Protein AF-0000000074319632 (afdb_homodimer)

Foldseek 3Di:
DAEEEEEAALPVVLVVVLVVVLQVVLCVVPHVPDGFHYHYDHDHNVQVVVVPPVSLLVVVLVSVVVRVVVRHQEYEYSAQLSLVNVVVRQVVDDHYYLQLLVLQLVVCVVVVFAEEEEAAALSNQVPCSNQVSNCVPRVHHYDYPDPVLNHVSNCCHVPAQSVVHADPVNLVSVLVRLVVCVVVVGQAYEHRDPRVCVRDDPVSDPHHYHDSNVSSSVVVSVVSVD/DAEEEEEAALQVVLVVVLVVVLQVVLCVVPHVPDGFHYHYDHDHNVQVVVVPPVSLLVVVLVSVVVRVVVRHQEYEYSAQLSLLNVVVRQVVDDHYYLQLLVLQLVVCVVVVFAEEEEAAALSNQVPCSNQVSNCVPRVHHYDYDDPVLNHVSNCCHVPAQSVVHQDPVNLVSVLVRLVVCVVVVGQAYEHRDPRVCVRDDPVSDPHHYHDSNVSSSVVVSVVSVD

Structure (mmCIF, N/CA/C/O backbone):
data_AF-0000000074319632-model_v1
#
loop_
_entity.id
_entity.type
_entity.pdbx_description
1 polymer 'Aspartate racemase'
#
loop_
_atom_site.group_PDB
_atom_site.id
_atom_site.type_symbol
_atom_site.label_atom_id
_atom_site.label_alt_id
_atom_site.label_comp_id
_atom_site.label_asym_id
_atom_site.label_entity_id
_atom_site.label_seq_id
_atom_site.pdbx_PDB_ins_code
_atom_site.Cartn_x
_atom_site.Cartn_y
_atom_site.Cartn_z
_atom_site.occupancy
_atom_site.B_iso_or_equiv
_atom_site.auth_seq_id
_atom_site.auth_comp_id
_atom_site.auth_asym_id
_atom_site.auth_atom_id
_atom_site.pdbx_PDB_model_num
ATOM 1 N N . MET A 1 1 ? -13.867 -10.102 9.922 1 96 1 MET A N 1
ATOM 2 C CA . MET A 1 1 ? -12.852 -10.242 8.883 1 96 1 MET A CA 1
ATOM 3 C C . MET A 1 1 ? -11.523 -10.695 9.477 1 96 1 MET A C 1
ATOM 5 O O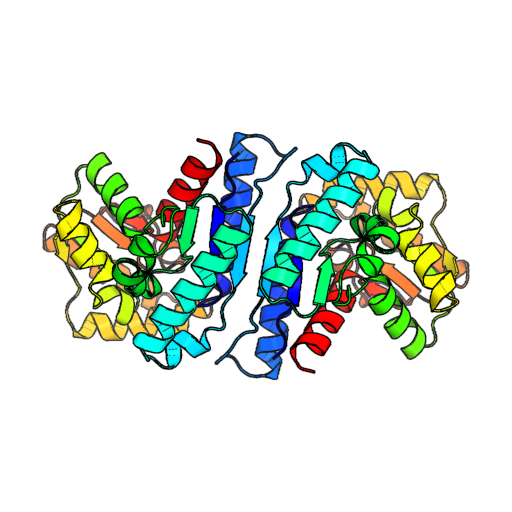 . MET A 1 1 ? -11.125 -10.242 10.547 1 96 1 MET A O 1
ATOM 9 N N . LYS A 1 2 ? -10.859 -11.617 8.758 1 98.25 2 LYS A N 1
ATOM 10 C CA . LYS A 1 2 ? -9.555 -12.086 9.203 1 98.25 2 LYS A CA 1
ATOM 11 C C . LYS A 1 2 ? -8.453 -11.117 8.781 1 98.25 2 LYS A C 1
ATOM 13 O O . LYS A 1 2 ? -8.547 -10.469 7.738 1 98.25 2 LYS A O 1
ATOM 18 N N . THR A 1 3 ? -7.43 -11.047 9.578 1 98.56 3 THR A N 1
ATOM 19 C CA . THR A 1 3 ? -6.309 -10.172 9.281 1 98.56 3 THR A CA 1
ATOM 20 C C . THR A 1 3 ? -5.285 -10.883 8.398 1 98.56 3 THR A C 1
ATOM 22 O O . THR A 1 3 ? -4.762 -11.938 8.766 1 98.56 3 THR A O 1
ATOM 25 N N . LEU A 1 4 ? -5.043 -10.359 7.27 1 98.81 4 LEU A N 1
ATOM 26 C CA . LEU A 1 4 ? -4.094 -10.922 6.312 1 98.81 4 LEU A CA 1
ATOM 27 C C . LEU A 1 4 ? -2.77 -10.172 6.359 1 98.81 4 LEU A C 1
ATOM 29 O O . LEU A 1 4 ? -2.752 -8.938 6.391 1 98.81 4 LEU A O 1
ATOM 33 N N . GLY A 1 5 ? -1.687 -10.906 6.492 1 98.88 5 GLY A N 1
ATOM 34 C CA . GLY A 1 5 ? -0.355 -10.344 6.336 1 98.88 5 GLY A CA 1
ATOM 35 C C . GLY A 1 5 ? 0.155 -10.398 4.91 1 98.88 5 GLY A C 1
ATOM 36 O O . GLY A 1 5 ? 0.05 -11.43 4.25 1 98.88 5 GLY A O 1
ATOM 37 N N . LEU A 1 6 ? 0.657 -9.297 4.43 1 98.88 6 LEU A N 1
ATOM 38 C CA . LEU A 1 6 ? 1.203 -9.195 3.082 1 98.88 6 LEU A CA 1
ATOM 39 C C . LEU A 1 6 ? 2.717 -9.008 3.121 1 98.88 6 LEU A C 1
ATOM 41 O O . LEU A 1 6 ? 3.227 -8.211 3.914 1 98.88 6 LEU A O 1
ATOM 45 N N . ILE A 1 7 ? 3.422 -9.781 2.357 1 98.75 7 ILE A N 1
ATOM 46 C CA . ILE A 1 7 ? 4.832 -9.492 2.104 1 98.75 7 ILE A CA 1
ATOM 47 C C . ILE A 1 7 ? 4.992 -8.883 0.713 1 98.75 7 ILE A C 1
ATOM 49 O O . ILE A 1 7 ? 4.719 -9.539 -0.295 1 98.75 7 ILE A O 1
ATOM 53 N N . GLY A 1 8 ? 5.371 -7.613 0.711 1 97.38 8 GLY A N 1
ATOM 54 C CA . GLY A 1 8 ? 5.543 -6.898 -0.543 1 97.38 8 GLY A CA 1
ATOM 55 C C . GLY A 1 8 ? 6.914 -6.273 -0.693 1 97.38 8 GLY A C 1
ATOM 56 O O . GLY A 1 8 ? 7.871 -6.703 -0.045 1 97.38 8 GLY A O 1
ATOM 57 N N . GLY A 1 9 ? 7.055 -5.395 -1.687 1 94.25 9 GLY A N 1
ATOM 58 C CA . GLY A 1 9 ? 8.266 -4.613 -1.886 1 94.25 9 GLY A CA 1
ATOM 59 C C . GLY A 1 9 ? 9.148 -5.156 -2.994 1 94.25 9 GLY A C 1
ATOM 60 O O . GLY A 1 9 ? 10.047 -4.461 -3.477 1 94.25 9 GLY A O 1
ATOM 61 N N . THR A 1 10 ? 9.055 -6.43 -3.4 1 87.69 10 THR A N 1
ATOM 62 C CA . THR A 1 10 ? 9.938 -7.051 -4.383 1 87.69 10 THR A CA 1
ATOM 63 C C . THR A 1 10 ? 9.375 -6.879 -5.793 1 87.69 10 THR A C 1
ATOM 65 O O . THR A 1 10 ? 9.625 -7.711 -6.668 1 87.69 10 THR A O 1
ATOM 68 N N . SER A 1 11 ? 8.492 -5.941 -6 1 84.25 11 SER A N 1
ATOM 69 C CA . SER A 1 11 ? 8.039 -4.762 -6.734 1 84.25 11 SER A CA 1
ATOM 70 C C . SER A 1 11 ? 6.98 -3.996 -5.945 1 84.25 11 SER A C 1
ATOM 72 O O . SER A 1 11 ? 5.918 -4.535 -5.637 1 84.25 11 SER A O 1
ATOM 74 N N . TRP A 1 12 ? 7.371 -2.871 -5.484 1 92.31 12 TRP A N 1
ATOM 75 C CA . TRP A 1 12 ? 6.398 -2.102 -4.715 1 92.31 12 TRP A CA 1
ATOM 76 C C . TRP A 1 12 ? 5.223 -1.681 -5.594 1 92.31 12 TRP A C 1
ATOM 78 O O . TRP A 1 12 ? 4.152 -1.338 -5.086 1 92.31 12 TRP A O 1
ATOM 88 N N . TYR A 1 13 ? 5.34 -1.856 -6.965 1 88.94 13 TYR A N 1
ATOM 89 C CA . TYR A 1 13 ? 4.223 -1.624 -7.875 1 88.94 13 TYR A CA 1
ATOM 90 C C . TYR A 1 13 ? 3.154 -2.699 -7.711 1 88.94 13 TYR A C 1
ATOM 92 O O . TYR A 1 13 ? 1.965 -2.391 -7.609 1 88.94 13 TYR A O 1
ATOM 100 N N . SER A 1 14 ? 3.664 -3.98 -7.715 1 91.81 14 SER A N 1
ATOM 101 C CA . SER A 1 14 ? 2.719 -5.074 -7.508 1 91.81 14 SER A CA 1
ATOM 102 C C . SER A 1 14 ? 2.059 -4.984 -6.137 1 91.81 14 SER A C 1
ATOM 104 O O . SER A 1 14 ? 0.875 -5.297 -5.992 1 91.81 14 SER A O 1
ATOM 106 N N . THR A 1 15 ? 2.863 -4.582 -5.129 1 96.44 15 THR A N 1
ATOM 107 C CA . THR A 1 15 ? 2.338 -4.422 -3.777 1 96.44 15 THR A CA 1
ATOM 108 C C . THR A 1 15 ? 1.175 -3.436 -3.762 1 96.44 15 THR A C 1
ATOM 110 O O . THR A 1 15 ? 0.158 -3.678 -3.109 1 96.44 15 THR A O 1
ATOM 113 N N . LEU A 1 16 ? 1.288 -2.34 -4.543 1 95.94 16 LEU A N 1
ATOM 114 C CA . LEU A 1 16 ? 0.229 -1.344 -4.66 1 95.94 16 LEU A CA 1
ATOM 115 C C . LEU A 1 16 ? -1.042 -1.965 -5.23 1 95.94 16 LEU A C 1
ATOM 117 O O . LEU A 1 16 ? -2.145 -1.676 -4.758 1 95.94 16 LEU A O 1
ATOM 121 N N . VAL A 1 17 ? -0.89 -2.785 -6.211 1 94.31 17 VAL A N 1
ATOM 122 C CA . VAL A 1 17 ? -2.033 -3.422 -6.855 1 94.31 17 VAL A CA 1
ATOM 123 C C . VAL A 1 17 ? -2.742 -4.34 -5.859 1 94.31 17 VAL A C 1
ATOM 125 O O . VAL A 1 17 ? -3.965 -4.27 -5.707 1 94.31 17 VAL A O 1
ATOM 128 N N . TYR A 1 18 ? -1.944 -5.176 -5.156 1 97.44 18 TYR A N 1
ATOM 129 C CA . TYR A 1 18 ? -2.527 -6.074 -4.168 1 97.44 18 TYR A CA 1
ATOM 130 C C . TYR A 1 18 ? -3.283 -5.297 -3.1 1 97.44 18 TYR A C 1
ATOM 132 O O . TYR A 1 18 ? -4.445 -5.59 -2.816 1 97.44 18 TYR A O 1
ATOM 140 N N . TYR A 1 19 ? -2.627 -4.309 -2.529 1 98.19 19 TYR A N 1
ATOM 141 C CA . TYR A 1 19 ? -3.223 -3.525 -1.451 1 98.19 19 TYR A CA 1
ATOM 142 C C . TYR A 1 19 ? -4.504 -2.844 -1.916 1 98.19 19 TYR A C 1
ATOM 144 O O . TYR A 1 19 ? -5.539 -2.928 -1.249 1 98.19 19 TYR A O 1
ATOM 152 N N . ARG A 1 20 ? -4.473 -2.223 -3.066 1 96.56 20 ARG A N 1
ATOM 153 C CA . ARG A 1 20 ? -5.609 -1.488 -3.617 1 96.56 20 ARG A CA 1
ATOM 154 C C . ARG A 1 20 ? -6.773 -2.426 -3.92 1 96.56 20 ARG A C 1
ATOM 156 O O . ARG A 1 20 ? -7.902 -2.182 -3.49 1 96.56 20 ARG A O 1
ATOM 163 N N . GLU A 1 21 ? -6.473 -3.467 -4.629 1 96.62 21 GLU A N 1
ATOM 164 C CA . GLU A 1 21 ? -7.539 -4.324 -5.133 1 96.62 21 GLU A CA 1
ATOM 165 C C . GLU A 1 21 ? -8.172 -5.137 -4.008 1 96.62 21 GLU A C 1
ATOM 167 O O . GLU A 1 21 ? -9.367 -5.422 -4.035 1 96.62 21 GLU A O 1
ATOM 172 N N . ILE A 1 22 ? -7.367 -5.559 -2.986 1 98.12 22 ILE A N 1
ATOM 173 C CA . ILE A 1 22 ? -7.941 -6.242 -1.834 1 98.12 22 ILE A CA 1
ATOM 174 C C . ILE A 1 22 ? -8.914 -5.316 -1.115 1 98.12 22 ILE A C 1
ATOM 176 O O . ILE A 1 22 ? -10.047 -5.707 -0.813 1 98.12 22 ILE A O 1
ATOM 180 N N . ASN A 1 23 ? -8.492 -4.059 -0.878 1 96.81 23 ASN A N 1
ATOM 181 C CA . ASN A 1 23 ? -9.375 -3.092 -0.231 1 96.81 23 ASN A CA 1
ATOM 182 C C . ASN A 1 23 ? -10.633 -2.848 -1.055 1 96.81 23 ASN A C 1
ATOM 184 O O . ASN A 1 23 ? -11.742 -2.852 -0.517 1 96.81 23 ASN A O 1
ATOM 188 N N . LYS A 1 24 ? -10.438 -2.629 -2.334 1 94.94 24 LYS A N 1
ATOM 189 C CA . LYS A 1 24 ? -11.555 -2.334 -3.221 1 94.94 24 LYS A CA 1
ATOM 190 C C . LYS A 1 24 ? -12.562 -3.484 -3.242 1 94.94 24 LYS A C 1
ATOM 192 O O . LYS A 1 24 ? -13.758 -3.271 -3.053 1 94.94 24 LYS A O 1
ATOM 197 N N . ARG A 1 25 ? -12.102 -4.68 -3.453 1 96.62 25 ARG A N 1
ATOM 198 C CA . ARG A 1 25 ? -12.984 -5.832 -3.621 1 96.62 25 ARG A CA 1
ATOM 199 C C . ARG A 1 25 ? -13.672 -6.191 -2.309 1 96.62 25 ARG A C 1
ATOM 201 O O . ARG A 1 25 ? -14.852 -6.539 -2.299 1 96.62 25 ARG A O 1
ATOM 208 N N . VAL A 1 26 ? -12.945 -6.176 -1.208 1 97.06 26 VAL A N 1
ATOM 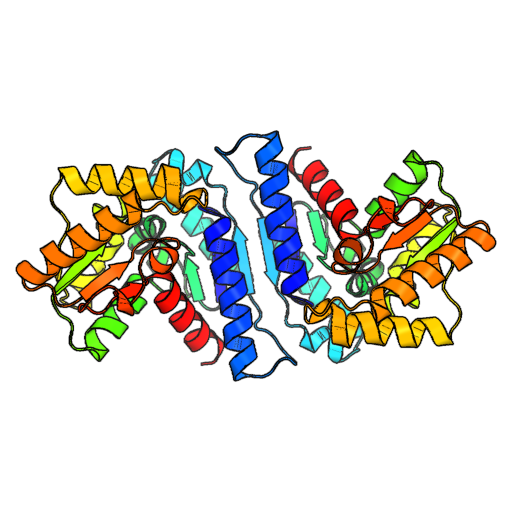209 C CA . VAL A 1 26 ? -13.594 -6.391 0.082 1 97.06 26 VAL A CA 1
ATOM 210 C C . VAL A 1 26 ? -14.656 -5.316 0.313 1 97.06 26 VAL A C 1
ATOM 212 O O . VAL A 1 26 ? -15.773 -5.625 0.73 1 97.06 26 VAL A O 1
ATOM 215 N N . GLY A 1 27 ? -14.281 -4.043 0.063 1 93.5 27 GLY A N 1
ATOM 216 C CA . GLY A 1 27 ? -15.234 -2.951 0.191 1 93.5 27 GLY A CA 1
ATOM 217 C C . GLY A 1 27 ? -16.484 -3.154 -0.635 1 93.5 27 GLY A C 1
ATOM 218 O O . GLY A 1 27 ? -17.594 -2.855 -0.177 1 93.5 27 GLY A O 1
ATOM 219 N N . ASP A 1 28 ? -16.359 -3.656 -1.838 1 92.81 28 ASP A N 1
ATOM 220 C CA . ASP A 1 28 ? -17.484 -3.928 -2.727 1 92.81 28 ASP A CA 1
ATOM 221 C C . ASP A 1 28 ? -18.438 -4.941 -2.107 1 92.81 28 ASP A C 1
ATOM 223 O O . ASP A 1 28 ? -19.656 -4.895 -2.354 1 92.81 28 ASP A O 1
ATOM 227 N N . LEU A 1 29 ? -17.906 -5.789 -1.31 1 94.38 29 LEU A N 1
ATOM 228 C CA . LEU A 1 29 ? -18.703 -6.883 -0.773 1 94.38 29 LEU A CA 1
ATOM 229 C C . LEU A 1 29 ? -19.328 -6.496 0.565 1 94.38 29 LEU A C 1
ATOM 231 O O . LEU A 1 29 ? -20.469 -6.863 0.852 1 94.38 29 LEU A O 1
ATOM 235 N N . ILE A 1 30 ? -18.672 -5.688 1.332 1 93.5 30 ILE A N 1
ATOM 236 C CA . ILE A 1 30 ? -19.172 -5.41 2.676 1 93.5 30 ILE A CA 1
ATOM 237 C C . ILE A 1 30 ? -19.734 -3.994 2.738 1 93.5 30 ILE A C 1
ATOM 239 O O . ILE A 1 30 ? -20.359 -3.611 3.729 1 93.5 30 ILE A O 1
ATOM 243 N N . GLY A 1 31 ? -19.484 -3.238 1.742 1 86.94 31 GLY A N 1
ATOM 244 C CA . GLY A 1 31 ? -19.891 -1.84 1.72 1 86.94 31 GLY A CA 1
ATOM 245 C C . GLY A 1 31 ? -18.75 -0.889 2.031 1 86.94 31 GLY A C 1
ATOM 246 O O . GLY A 1 31 ? -17.719 -1.299 2.582 1 86.94 31 GLY A O 1
ATOM 247 N N . SER A 1 32 ? -18.938 0.335 1.736 1 78.88 32 SER A N 1
ATOM 248 C CA . SER A 1 32 ? -17.891 1.348 1.797 1 78.88 32 SER A CA 1
ATOM 249 C C . SER A 1 32 ? -17.688 1.843 3.223 1 78.88 32 SER A C 1
ATOM 251 O O . SER A 1 32 ? -16.812 2.674 3.477 1 78.88 32 SER A O 1
ATOM 253 N N . GLN A 1 33 ? -18.406 1.319 4.141 1 81.75 33 GLN A N 1
ATOM 254 C CA . GLN A 1 33 ? -18.328 1.792 5.52 1 81.75 33 GLN A CA 1
ATOM 255 C C . GLN A 1 33 ? -17.109 1.217 6.23 1 81.75 33 GLN A C 1
ATOM 257 O O . GLN A 1 33 ? -16.656 1.771 7.23 1 81.75 33 GLN A O 1
ATOM 262 N N . GLY A 1 34 ? -16.609 0.116 5.699 1 88.94 34 GLY A N 1
ATOM 263 C CA . GLY A 1 34 ? -15.461 -0.532 6.309 1 88.94 34 GLY A CA 1
ATOM 264 C C . GLY A 1 34 ? -14.43 -1 5.297 1 88.94 34 GLY A C 1
ATOM 265 O O . GLY A 1 34 ? -14.664 -0.918 4.086 1 88.94 34 GLY A O 1
ATOM 266 N N . ASN A 1 35 ? -13.258 -1.33 5.715 1 94.94 35 ASN A N 1
ATOM 267 C CA . ASN A 1 35 ? -12.188 -1.964 4.945 1 94.94 35 ASN A CA 1
ATOM 268 C C . ASN A 1 35 ? -11.438 -2.998 5.781 1 94.94 35 ASN A C 1
ATOM 270 O O . ASN A 1 35 ? -11.531 -2.998 7.008 1 94.94 35 ASN A O 1
ATOM 274 N N . PRO A 1 36 ? -10.812 -3.947 5.145 1 97 36 PRO A N 1
ATOM 275 C CA . PRO A 1 36 ? -10.117 -4.992 5.906 1 97 36 PRO A CA 1
ATOM 276 C C . PRO A 1 36 ? -8.867 -4.473 6.609 1 97 36 PRO A C 1
ATOM 278 O O . PRO A 1 36 ? -8.258 -3.502 6.156 1 97 36 PRO A O 1
ATOM 281 N N . GLU A 1 37 ? -8.562 -5.086 7.711 1 97.19 37 GLU A N 1
ATOM 282 C CA . GLU A 1 37 ? -7.258 -4.855 8.328 1 97.19 37 GLU A CA 1
ATOM 283 C C . GLU A 1 37 ? -6.172 -5.684 7.645 1 97.19 37 GLU A C 1
ATOM 285 O O . GLU A 1 37 ? -6.348 -6.883 7.422 1 97.19 37 GLU A O 1
ATOM 290 N N . LEU A 1 38 ? -5.141 -5.051 7.281 1 98.75 38 LEU A N 1
ATOM 291 C CA . LEU A 1 38 ? -3.998 -5.68 6.625 1 98.75 38 LEU A CA 1
ATOM 292 C C . LEU A 1 38 ? -2.693 -5.285 7.309 1 98.75 38 LEU A C 1
ATOM 294 O O . LEU A 1 38 ? -2.553 -4.16 7.785 1 98.75 38 LEU A O 1
ATOM 298 N N . ILE A 1 39 ? -1.791 -6.176 7.379 1 98.88 39 ILE A N 1
ATOM 299 C CA . ILE A 1 39 ? -0.429 -5.879 7.809 1 98.88 39 ILE A CA 1
ATOM 300 C C . ILE A 1 39 ? 0.546 -6.176 6.672 1 98.88 39 ILE A C 1
ATOM 302 O O . ILE A 1 39 ? 0.629 -7.309 6.195 1 98.88 39 ILE A O 1
ATOM 306 N N . LEU A 1 40 ? 1.245 -5.152 6.266 1 98.88 40 LEU A N 1
ATOM 307 C CA . LEU A 1 40 ? 2.129 -5.266 5.113 1 98.88 40 LEU A CA 1
ATOM 308 C C . LEU A 1 40 ? 3.58 -5.02 5.512 1 98.88 40 LEU A C 1
ATOM 310 O O . LEU A 1 40 ? 3.895 -3.998 6.129 1 98.88 40 LEU A O 1
ATOM 314 N N . TYR A 1 41 ? 4.418 -5.961 5.266 1 98.88 41 TYR A N 1
ATOM 315 C CA . TYR A 1 41 ? 5.863 -5.77 5.324 1 98.88 41 TYR A CA 1
ATOM 316 C C . TYR A 1 41 ? 6.453 -5.66 3.924 1 98.88 41 TYR A C 1
ATOM 318 O O . TYR A 1 41 ? 6.5 -6.645 3.184 1 98.88 41 TYR A O 1
ATOM 326 N N . SER A 1 42 ? 6.863 -4.473 3.555 1 98.38 42 SER A N 1
ATOM 327 C CA . SER A 1 42 ? 7.469 -4.191 2.256 1 98.38 42 SER A CA 1
ATOM 328 C C . SER A 1 42 ? 8.984 -4.316 2.314 1 98.38 42 SER A C 1
ATOM 330 O O . SER A 1 42 ? 9.664 -3.445 2.859 1 98.38 42 SER A O 1
ATOM 332 N N . ILE A 1 43 ? 9.523 -5.363 1.734 1 97.5 43 ILE A N 1
ATOM 333 C CA . ILE A 1 43 ? 10.953 -5.633 1.787 1 97.5 43 ILE A CA 1
ATOM 334 C C . ILE A 1 43 ? 11.664 -4.867 0.673 1 97.5 43 ILE A C 1
ATOM 336 O O . ILE A 1 43 ? 11.023 -4.359 -0.249 1 97.5 43 ILE A O 1
ATOM 340 N N . ASN A 1 44 ? 12.984 -4.699 0.813 1 95.69 44 ASN A N 1
ATOM 341 C CA . ASN A 1 44 ? 13.805 -4.09 -0.223 1 95.69 44 ASN A CA 1
ATOM 342 C C . ASN A 1 44 ? 14.094 -5.066 -1.361 1 95.69 44 ASN A C 1
ATOM 344 O O . ASN A 1 44 ? 14.57 -6.176 -1.126 1 95.69 44 ASN A O 1
ATOM 348 N N . ILE A 1 45 ? 13.836 -4.68 -2.568 1 92.62 45 ILE A N 1
ATOM 349 C CA . ILE A 1 45 ? 13.938 -5.523 -3.754 1 92.62 45 ILE A CA 1
ATOM 350 C C . ILE A 1 45 ? 15.391 -5.949 -3.965 1 92.62 45 ILE A C 1
ATOM 352 O O . ILE A 1 45 ? 15.664 -6.91 -4.688 1 92.62 45 ILE A O 1
ATOM 356 N N . GLU A 1 46 ? 16.328 -5.234 -3.367 1 91.88 46 GLU A N 1
ATOM 357 C CA . GLU A 1 46 ? 17.734 -5.574 -3.49 1 91.88 46 GLU A CA 1
ATOM 358 C C . GLU A 1 46 ? 18 -7.008 -3.033 1 91.88 46 GLU A C 1
ATOM 360 O O . GLU A 1 46 ? 18.891 -7.684 -3.568 1 91.88 46 GLU A O 1
ATOM 365 N N . LEU A 1 47 ? 17.219 -7.438 -2.119 1 92.75 47 LEU A N 1
ATOM 366 C CA . LEU A 1 47 ? 17.328 -8.797 -1.609 1 92.75 47 LEU A CA 1
ATOM 367 C C . LEU A 1 47 ? 17.203 -9.812 -2.74 1 92.75 47 LEU A C 1
ATOM 369 O O . LEU A 1 47 ? 18 -10.75 -2.828 1 92.75 47 LEU A O 1
ATOM 373 N N . MET A 1 48 ? 16.234 -9.617 -3.635 1 88.31 48 MET A N 1
ATOM 374 C CA . MET A 1 48 ? 15.969 -10.539 -4.734 1 88.31 48 MET A CA 1
ATOM 375 C C . MET A 1 48 ? 17.062 -10.445 -5.797 1 88.31 48 MET A C 1
ATOM 377 O O . MET A 1 48 ? 17.391 -11.438 -6.449 1 88.31 48 MET A O 1
ATOM 381 N N . ARG A 1 49 ? 17.641 -9.305 -5.91 1 85.75 49 ARG A N 1
ATOM 382 C CA . ARG A 1 49 ? 18.656 -9.078 -6.934 1 85.75 49 ARG A CA 1
ATOM 383 C C . ARG A 1 49 ? 19.969 -9.758 -6.562 1 85.75 49 ARG A C 1
ATOM 385 O O . ARG A 1 49 ? 20.766 -10.109 -7.441 1 85.75 49 ARG A O 1
ATOM 392 N N . GLU A 1 50 ? 20.156 -9.898 -5.32 1 87.75 50 GLU A N 1
ATOM 393 C CA . GLU A 1 50 ? 21.359 -10.57 -4.859 1 87.75 50 GLU A CA 1
ATOM 394 C C . GLU A 1 50 ? 21.344 -12.055 -5.23 1 87.75 50 GLU A C 1
ATOM 396 O O . GLU A 1 50 ? 22.391 -12.703 -5.273 1 87.75 50 GLU A O 1
ATOM 401 N N . MET A 1 51 ? 20.281 -12.609 -5.441 1 84.94 51 MET A N 1
ATOM 402 C CA . MET A 1 51 ? 20.078 -13.984 -5.871 1 84.94 51 MET A CA 1
ATOM 403 C C . MET A 1 51 ? 20.719 -14.961 -4.891 1 84.94 51 MET A C 1
ATOM 405 O O . MET A 1 51 ? 21.234 -16 -5.293 1 84.94 51 MET A O 1
ATOM 409 N N . ASP A 1 52 ? 20.859 -14.531 -3.648 1 92.69 52 ASP A N 1
ATOM 410 C CA . ASP A 1 52 ? 21.297 -15.406 -2.562 1 92.69 52 ASP A CA 1
ATOM 411 C C . ASP A 1 52 ? 20.109 -16.109 -1.918 1 92.69 52 ASP A C 1
ATOM 413 O O . ASP A 1 52 ? 19.422 -15.539 -1.06 1 92.69 52 ASP A O 1
ATOM 417 N N . LYS A 1 53 ? 19.953 -17.344 -2.234 1 91.69 53 LYS A N 1
ATOM 418 C CA . LYS A 1 53 ? 18.766 -18.109 -1.855 1 91.69 53 LYS A CA 1
ATOM 419 C C . LYS A 1 53 ? 18.625 -18.203 -0.338 1 91.69 53 LYS A C 1
ATOM 421 O O . LYS A 1 53 ? 17.516 -18.094 0.199 1 91.69 53 LYS A O 1
ATOM 426 N N . GLU A 1 54 ? 19.719 -18.438 0.317 1 95.81 54 GLU A N 1
ATOM 427 C CA . GLU A 1 54 ? 19.672 -18.562 1.77 1 95.81 54 GLU A CA 1
ATOM 428 C C . GLU A 1 54 ? 19.266 -17.25 2.434 1 95.81 54 GLU A C 1
ATOM 430 O O . GLU A 1 54 ? 18.484 -17.25 3.389 1 95.81 54 GLU A O 1
ATOM 435 N N . LYS A 1 55 ? 19.828 -16.188 1.94 1 96.38 55 LYS A N 1
ATOM 436 C CA . LYS A 1 55 ? 19.484 -14.867 2.459 1 96.38 55 LYS A CA 1
ATOM 437 C C . LYS A 1 55 ? 18 -14.562 2.217 1 96.38 55 LYS A C 1
ATOM 439 O O . LYS A 1 55 ? 17.328 -14.008 3.086 1 96.38 55 LYS A O 1
ATOM 444 N N . ILE A 1 56 ? 17.531 -14.914 1.057 1 96.62 56 ILE A N 1
ATOM 445 C CA . ILE A 1 56 ? 16.141 -14.688 0.695 1 96.62 56 ILE A CA 1
ATOM 446 C C . ILE A 1 56 ? 15.234 -15.492 1.616 1 96.62 56 ILE A C 1
ATOM 448 O O . ILE A 1 56 ? 14.305 -14.945 2.221 1 96.62 56 ILE A O 1
ATOM 452 N N . LYS A 1 57 ? 15.539 -16.766 1.781 1 97.62 57 LYS A N 1
ATOM 453 C CA . LYS A 1 57 ? 14.75 -17.641 2.643 1 97.62 57 LYS A CA 1
ATOM 454 C C . LYS A 1 57 ? 14.711 -17.109 4.074 1 97.62 57 LYS A C 1
ATOM 456 O O . LYS A 1 57 ? 13.641 -17.047 4.688 1 97.62 57 LYS A O 1
ATOM 461 N N . SER A 1 58 ? 15.836 -16.75 4.551 1 98.31 58 SER A N 1
ATOM 462 C CA . SER A 1 58 ? 15.945 -16.266 5.922 1 98.31 58 SER A CA 1
ATOM 463 C C . SER A 1 58 ? 15.133 -14.992 6.121 1 98.31 58 SER A C 1
ATOM 465 O O . SER A 1 58 ? 14.445 -14.836 7.133 1 98.31 58 SER A O 1
ATOM 467 N N . LYS A 1 59 ? 15.203 -14.094 5.188 1 98.25 59 LYS A N 1
ATOM 468 C CA . LYS A 1 59 ? 14.477 -12.836 5.285 1 98.25 59 LYS A CA 1
ATOM 469 C C . LYS A 1 59 ? 12.969 -13.07 5.258 1 98.25 59 LYS A C 1
ATOM 471 O O . LYS A 1 59 ? 12.227 -12.484 6.051 1 98.25 59 LYS A O 1
ATOM 476 N N . TYR A 1 60 ? 12.523 -13.891 4.391 1 98.5 60 TYR A N 1
ATOM 477 C CA . TYR A 1 60 ? 11.094 -14.156 4.277 1 98.5 60 TYR A CA 1
ATOM 478 C C . TYR A 1 60 ? 10.57 -14.867 5.516 1 98.5 60 TYR A C 1
ATOM 480 O O . TYR A 1 60 ? 9.43 -14.648 5.938 1 98.5 60 TYR A O 1
ATOM 488 N N . LEU A 1 61 ? 11.414 -15.734 6.094 1 98.81 61 LEU A N 1
ATOM 489 C CA . LEU A 1 61 ? 11.023 -16.375 7.348 1 98.81 61 LEU A CA 1
ATOM 490 C C . LEU A 1 61 ? 10.891 -15.336 8.461 1 98.81 61 LEU A C 1
ATOM 492 O O . LEU A 1 61 ? 9.898 -15.32 9.18 1 98.81 61 LEU A O 1
ATOM 496 N N . THR A 1 62 ? 11.867 -14.516 8.555 1 98.81 62 THR A N 1
ATOM 497 C CA . THR A 1 62 ? 11.867 -13.469 9.578 1 98.81 62 THR A CA 1
ATOM 498 C C . THR A 1 62 ? 10.641 -12.578 9.438 1 98.81 62 THR A C 1
ATOM 500 O O . THR A 1 62 ? 9.945 -12.312 10.414 1 98.81 62 THR A O 1
ATOM 503 N N . VAL A 1 63 ? 10.344 -12.164 8.219 1 98.75 63 VAL A N 1
ATOM 504 C CA . VAL A 1 63 ? 9.227 -11.266 7.953 1 98.75 63 VAL A CA 1
ATOM 505 C C . VAL A 1 63 ? 7.906 -11.984 8.227 1 98.75 63 VAL A C 1
ATOM 507 O O . VAL A 1 63 ? 6.977 -11.391 8.789 1 98.75 63 VAL A O 1
ATOM 510 N N . SER A 1 64 ? 7.836 -13.227 7.828 1 98.88 64 SER A N 1
ATOM 511 C CA . SER A 1 64 ? 6.633 -14.008 8.086 1 98.88 64 SER A CA 1
ATOM 512 C C . SER A 1 64 ? 6.352 -14.117 9.578 1 98.88 64 SER A C 1
ATOM 514 O O . SER A 1 64 ? 5.207 -13.984 10.016 1 98.88 64 SER A O 1
ATOM 516 N N . LYS A 1 65 ? 7.352 -14.32 10.328 1 98.88 65 LYS A N 1
ATOM 517 C CA . LYS A 1 65 ? 7.195 -14.414 11.781 1 98.88 65 LYS A CA 1
ATOM 518 C C . LYS A 1 65 ? 6.766 -13.078 12.375 1 98.88 65 LYS A C 1
ATOM 520 O O . LYS A 1 65 ? 5.938 -13.039 13.281 1 98.88 65 LYS A O 1
ATOM 525 N N . LYS A 1 66 ? 7.379 -12.016 11.906 1 98.81 66 LYS A N 1
ATOM 526 C CA . LYS A 1 66 ? 6.98 -10.688 12.359 1 98.81 66 LYS A CA 1
ATOM 527 C C . LYS A 1 66 ? 5.504 -10.43 12.086 1 98.81 66 LYS A C 1
ATOM 529 O O . LYS A 1 66 ? 4.793 -9.891 12.938 1 98.81 66 LYS A O 1
ATOM 534 N N . LEU A 1 67 ? 5.031 -10.789 10.883 1 98.81 67 LEU A N 1
ATOM 535 C CA . LEU A 1 67 ? 3.633 -10.602 10.508 1 98.81 67 LEU A CA 1
ATOM 536 C C . LEU A 1 67 ? 2.721 -11.461 11.383 1 98.81 67 LEU A C 1
ATOM 538 O O . LEU A 1 67 ? 1.683 -10.984 11.852 1 98.81 67 LEU A O 1
ATOM 542 N N . GLN A 1 68 ? 3.137 -12.711 11.586 1 98.75 68 GLN A N 1
ATOM 543 C CA . GLN A 1 68 ? 2.389 -13.594 12.477 1 98.75 68 GLN A CA 1
ATOM 544 C C . GLN A 1 68 ? 2.297 -13.008 13.883 1 98.75 68 GLN A C 1
ATOM 546 O O . GLN A 1 68 ? 1.216 -12.961 14.469 1 98.75 68 GLN A O 1
ATOM 551 N N . ASP A 1 69 ? 3.398 -12.516 14.383 1 98.44 69 ASP A N 1
ATOM 552 C CA . ASP A 1 69 ? 3.453 -11.945 15.727 1 98.44 69 ASP A CA 1
ATOM 553 C C . ASP A 1 69 ? 2.602 -10.688 15.828 1 98.44 69 ASP A C 1
ATOM 555 O O . ASP A 1 69 ? 2.072 -10.367 16.891 1 98.44 69 ASP A O 1
ATOM 559 N N . ALA A 1 70 ? 2.475 -10.031 14.727 1 98.38 70 ALA A N 1
ATOM 560 C CA . ALA A 1 70 ? 1.696 -8.797 14.703 1 98.38 70 ALA A CA 1
ATOM 561 C C . ALA A 1 70 ? 0.203 -9.086 14.602 1 98.38 70 ALA A C 1
ATOM 563 O O . ALA A 1 70 ? -0.624 -8.18 14.711 1 98.38 70 ALA A O 1
ATOM 564 N N . GLY A 1 71 ? -0.151 -10.336 14.32 1 98.25 71 GLY A N 1
ATOM 565 C CA . GLY A 1 71 ? -1.558 -10.695 14.406 1 98.25 71 GLY A CA 1
ATOM 566 C C . GLY A 1 71 ? -2.125 -11.203 13.094 1 98.25 71 GLY A C 1
ATOM 567 O O . GLY A 1 71 ? -3.326 -11.461 12.984 1 98.25 71 GLY A O 1
ATOM 568 N N . ALA A 1 72 ? -1.297 -11.344 12.047 1 98.75 72 ALA A N 1
ATOM 569 C CA . ALA A 1 72 ? -1.783 -11.906 10.789 1 98.75 72 ALA A CA 1
ATOM 570 C C . ALA A 1 72 ? -2.256 -13.344 10.977 1 98.75 72 ALA A C 1
ATOM 572 O O . ALA A 1 72 ? -1.632 -14.117 11.711 1 98.75 72 ALA A O 1
ATOM 573 N N . GLU A 1 73 ? -3.291 -13.672 10.32 1 98.81 73 GLU A N 1
ATOM 574 C CA . GLU A 1 73 ? -3.848 -15.016 10.414 1 98.81 73 GLU A CA 1
ATOM 575 C C . GLU A 1 73 ? -3.486 -15.852 9.188 1 98.81 73 GLU A C 1
ATOM 577 O O . GLU A 1 73 ? -3.699 -17.062 9.172 1 98.81 73 GLU A O 1
ATOM 582 N N . ALA A 1 74 ? -2.957 -15.289 8.188 1 98.88 74 ALA A N 1
A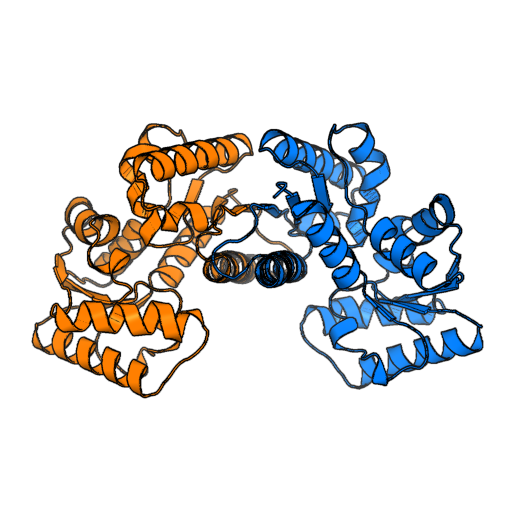TOM 583 C CA . ALA A 1 74 ? -2.34 -15.883 7 1 98.88 74 ALA A CA 1
ATOM 584 C C . ALA A 1 74 ? -1.35 -14.914 6.355 1 98.88 74 ALA A C 1
ATOM 586 O O . ALA A 1 74 ? -1.345 -13.719 6.672 1 98.88 74 ALA A O 1
ATOM 587 N N . ILE A 1 75 ? -0.522 -15.469 5.5 1 98.81 75 ILE A N 1
ATOM 588 C CA . ILE A 1 75 ? 0.478 -14.656 4.812 1 98.81 75 ILE A CA 1
ATOM 589 C C . ILE A 1 75 ? 0.262 -14.75 3.303 1 98.81 75 ILE A C 1
ATOM 591 O O . ILE A 1 75 ? -0.031 -15.828 2.773 1 98.81 75 ILE A O 1
ATOM 595 N N . MET A 1 76 ? 0.382 -13.68 2.66 1 98.62 76 MET A N 1
ATOM 596 C CA . MET A 1 76 ? 0.355 -13.609 1.201 1 98.62 76 MET A CA 1
ATOM 597 C C . MET A 1 76 ? 1.604 -12.914 0.668 1 98.62 76 MET A C 1
ATOM 599 O O . MET A 1 76 ? 1.931 -11.805 1.094 1 98.62 76 MET A O 1
ATOM 603 N N . ILE A 1 77 ? 2.273 -13.57 -0.19 1 98.06 77 ILE A N 1
ATOM 604 C CA . ILE A 1 77 ? 3.428 -12.984 -0.864 1 98.06 77 ILE A CA 1
ATOM 605 C C . ILE A 1 77 ? 2.979 -12.305 -2.156 1 98.06 77 ILE A C 1
ATOM 607 O O . ILE A 1 77 ? 2.514 -12.969 -3.084 1 98.06 77 ILE A O 1
ATOM 611 N N . CYS A 1 78 ? 3.166 -10.992 -2.246 1 96.88 78 CYS A N 1
ATOM 612 C CA . CYS A 1 78 ? 2.586 -10.18 -3.311 1 96.88 78 CYS A CA 1
ATOM 613 C C . CYS A 1 78 ? 3.49 -10.164 -4.539 1 96.88 78 CYS A C 1
ATOM 615 O O . CYS A 1 78 ? 3.812 -9.094 -5.062 1 96.88 78 CYS A O 1
ATOM 617 N N . ALA A 1 79 ? 3.934 -11.297 -4.957 1 92.81 79 ALA A N 1
ATOM 618 C CA . ALA A 1 79 ? 4.773 -11.531 -6.129 1 92.81 79 ALA A CA 1
ATOM 619 C C . ALA A 1 79 ? 4.777 -13.008 -6.512 1 92.81 79 ALA A C 1
ATOM 621 O O . ALA A 1 79 ? 4.316 -13.859 -5.738 1 92.81 79 ALA A O 1
ATOM 622 N N . ASN A 1 80 ? 5.289 -13.32 -7.707 1 91 80 ASN A N 1
ATOM 623 C CA . ASN A 1 80 ? 5.359 -14.719 -8.141 1 91 80 ASN A CA 1
ATOM 624 C C . ASN A 1 80 ? 6.656 -15.383 -7.695 1 91 80 ASN A C 1
ATOM 626 O O . ASN A 1 80 ? 6.637 -16.359 -6.957 1 91 80 ASN A O 1
ATOM 630 N N . THR A 1 81 ? 7.762 -14.734 -7.977 1 88.75 81 THR A N 1
ATOM 631 C CA . THR A 1 81 ? 9.078 -15.359 -7.863 1 88.75 81 THR A CA 1
ATOM 632 C C . THR A 1 81 ? 9.406 -15.68 -6.406 1 88.75 81 THR A C 1
ATOM 634 O O . THR A 1 81 ? 9.945 -16.75 -6.105 1 88.75 81 THR A O 1
ATOM 637 N N . PRO A 1 82 ? 9.023 -14.844 -5.484 1 93.38 82 PRO A N 1
ATOM 638 C CA . PRO A 1 82 ? 9.406 -15.109 -4.098 1 93.38 82 PRO A CA 1
ATOM 639 C C . PRO A 1 82 ? 8.68 -16.312 -3.502 1 93.38 82 PRO A C 1
ATOM 641 O O . PRO A 1 82 ? 9.008 -16.75 -2.396 1 93.38 82 PRO A O 1
ATOM 644 N N . HIS A 1 83 ? 7.758 -16.891 -4.168 1 95.5 83 HIS A N 1
ATOM 645 C CA . HIS A 1 83 ? 7.129 -18.125 -3.68 1 95.5 83 HIS A CA 1
ATOM 646 C C . HIS A 1 83 ? 8.125 -19.266 -3.639 1 95.5 83 HIS A C 1
ATOM 648 O O . HIS A 1 83 ? 7.832 -20.328 -3.076 1 95.5 83 HIS A O 1
ATOM 654 N N . LEU A 1 84 ? 9.297 -19.016 -4.16 1 92.94 84 LEU A N 1
ATOM 655 C CA . LEU A 1 84 ? 10.375 -20 -4.074 1 92.94 84 LEU A CA 1
ATOM 656 C C . LEU A 1 84 ? 10.703 -20.312 -2.617 1 92.94 84 LEU A C 1
ATOM 658 O O . LEU A 1 84 ? 11.297 -21.344 -2.322 1 92.94 84 LEU A O 1
ATOM 662 N N . VAL A 1 85 ? 10.297 -19.469 -1.693 1 96.56 85 VAL A N 1
ATOM 663 C CA . VAL A 1 85 ? 10.68 -19.625 -0.295 1 96.56 85 VAL A CA 1
ATOM 664 C C . VAL A 1 85 ? 9.664 -20.516 0.423 1 96.56 85 VAL A C 1
ATOM 666 O O . VAL A 1 85 ? 9.883 -20.922 1.566 1 96.56 85 VAL A O 1
ATOM 669 N N . TYR A 1 86 ? 8.57 -20.938 -0.192 1 97.5 86 TYR A N 1
ATOM 670 C CA . TYR A 1 86 ? 7.395 -21.516 0.445 1 97.5 86 TYR A CA 1
ATOM 671 C C . TYR A 1 86 ? 7.77 -22.781 1.228 1 97.5 86 TYR A C 1
ATOM 673 O O . TYR A 1 86 ? 7.43 -22.906 2.406 1 97.5 86 TYR A O 1
ATOM 681 N N . GLU A 1 87 ? 8.469 -23.672 0.636 1 96.44 87 GLU A N 1
ATOM 682 C CA . GLU A 1 87 ? 8.773 -24.953 1.249 1 96.44 87 GLU A CA 1
ATOM 683 C C . GLU A 1 87 ? 9.656 -24.781 2.484 1 96.44 87 GLU A C 1
ATOM 685 O O . GLU A 1 87 ? 9.617 -25.609 3.4 1 96.44 87 GLU A O 1
ATOM 690 N N . TYR A 1 88 ? 10.406 -23.719 2.467 1 97.75 88 TYR A N 1
ATOM 691 C CA . TYR A 1 88 ? 11.281 -23.438 3.602 1 97.75 88 TYR A CA 1
ATOM 692 C C . TYR A 1 88 ? 10.516 -22.734 4.715 1 97.75 88 TYR A C 1
ATOM 694 O O . TYR A 1 88 ? 10.695 -23.047 5.895 1 97.75 88 TYR A O 1
ATOM 702 N N . VAL A 1 89 ? 9.641 -21.812 4.402 1 98.62 89 VAL A N 1
ATOM 703 C CA . VAL A 1 89 ? 9.055 -20.891 5.367 1 98.62 89 VAL A CA 1
ATOM 704 C C . VAL A 1 89 ? 7.812 -21.516 5.992 1 98.62 89 VAL A C 1
ATOM 706 O O . VAL A 1 89 ? 7.621 -21.453 7.207 1 98.62 89 VAL A O 1
ATOM 709 N N . GLN A 1 90 ? 6.965 -22.156 5.215 1 98.56 90 GLN A N 1
ATOM 710 C CA . GLN A 1 90 ? 5.652 -22.594 5.672 1 98.56 90 GLN A CA 1
ATOM 711 C C . GLN A 1 90 ? 5.766 -23.5 6.895 1 98.56 90 GLN A C 1
ATOM 713 O O . GLN A 1 90 ? 5.062 -23.297 7.887 1 98.56 90 GLN A O 1
ATOM 718 N N . PRO A 1 91 ? 6.695 -24.469 6.906 1 98.44 91 PRO A N 1
ATOM 719 C CA . PRO A 1 91 ? 6.754 -25.375 8.055 1 98.44 91 PRO A CA 1
ATOM 720 C C . PRO A 1 91 ? 7.254 -24.688 9.328 1 98.44 91 PRO A C 1
ATOM 722 O O . PRO A 1 91 ? 7.176 -25.266 10.414 1 98.44 91 PRO A O 1
ATOM 725 N N . LYS A 1 92 ? 7.73 -23.5 9.203 1 98.69 92 LYS A N 1
ATOM 726 C CA . LYS A 1 92 ? 8.391 -22.844 10.328 1 98.69 92 LYS A CA 1
ATOM 727 C C . LYS A 1 92 ? 7.508 -21.734 10.914 1 98.69 92 LYS A C 1
ATOM 729 O O . LYS A 1 92 ? 7.938 -21 11.805 1 98.69 92 LYS A O 1
ATOM 734 N N . ILE A 1 93 ? 6.332 -21.578 10.375 1 98.56 93 ILE A N 1
ATOM 735 C CA . ILE A 1 93 ? 5.359 -20.641 10.922 1 98.56 93 ILE A CA 1
ATOM 736 C C . ILE A 1 93 ? 4.035 -21.359 11.164 1 98.56 93 ILE A C 1
ATOM 738 O O . ILE A 1 93 ? 3.789 -22.438 10.609 1 98.56 93 ILE A O 1
ATOM 742 N N . ASP A 1 94 ? 3.137 -20.734 11.961 1 98.62 94 ASP A N 1
ATOM 743 C CA . ASP A 1 94 ? 1.938 -21.422 12.438 1 98.62 94 ASP A CA 1
ATOM 744 C C . ASP A 1 94 ? 0.717 -21.031 11.609 1 98.62 94 ASP A C 1
ATOM 746 O O . ASP A 1 94 ? -0.359 -21.609 11.766 1 98.62 94 ASP A O 1
ATOM 750 N N . ILE A 1 95 ? 0.793 -20.047 10.766 1 98.75 95 ILE A N 1
ATOM 751 C CA . ILE A 1 95 ? -0.32 -19.594 9.945 1 98.75 95 ILE A CA 1
ATOM 752 C C . ILE A 1 95 ? -0.043 -19.922 8.477 1 98.75 95 ILE A C 1
ATOM 754 O O . ILE A 1 95 ? 1.115 -20.016 8.062 1 98.75 95 ILE A O 1
ATOM 758 N N . PRO A 1 96 ? -1.017 -20.094 7.711 1 98.81 96 PRO A N 1
ATOM 759 C CA . PRO A 1 96 ? -0.813 -20.531 6.328 1 98.81 96 PRO A CA 1
ATOM 760 C C . PRO A 1 96 ? -0.325 -19.406 5.414 1 98.81 96 PRO A C 1
ATOM 762 O O . PRO A 1 96 ? -0.693 -18.25 5.609 1 98.81 96 PRO A O 1
ATOM 765 N N . ILE A 1 97 ? 0.472 -19.797 4.477 1 98.75 97 ILE A N 1
ATOM 766 C CA . ILE A 1 97 ? 0.774 -18.938 3.336 1 98.75 97 ILE A CA 1
ATOM 767 C C . ILE A 1 97 ? -0.216 -19.203 2.207 1 98.75 97 ILE A C 1
ATOM 769 O O . ILE A 1 97 ? -0.351 -20.344 1.752 1 98.75 97 ILE A O 1
ATOM 773 N N . LEU A 1 98 ? -0.975 -18.203 1.823 1 98.69 98 LEU A N 1
ATOM 774 C CA . LEU A 1 98 ? -1.839 -18.312 0.652 1 98.69 98 LEU A CA 1
ATOM 775 C C . LEU A 1 98 ? -1.015 -18.344 -0.63 1 98.69 98 LEU A C 1
ATOM 777 O O . LEU A 1 98 ? -0.728 -17.297 -1.219 1 98.69 98 LEU A O 1
ATOM 781 N N . HIS A 1 99 ? -0.685 -19.516 -1.047 1 98.25 99 HIS A N 1
ATOM 782 C CA . HIS A 1 99 ? 0.233 -19.719 -2.162 1 98.25 99 HIS A CA 1
ATOM 783 C C . HIS A 1 99 ? -0.422 -19.344 -3.488 1 98.25 99 HIS A C 1
ATOM 785 O O . HIS A 1 99 ? -1.565 -19.734 -3.75 1 98.25 99 HIS A O 1
ATOM 791 N N . ILE A 1 100 ? 0.288 -18.656 -4.312 1 97.44 100 ILE A N 1
ATOM 792 C CA . ILE A 1 100 ? -0.227 -18.203 -5.598 1 97.44 100 ILE A CA 1
ATOM 793 C C . ILE A 1 100 ? -0.568 -19.391 -6.477 1 97.44 100 ILE A C 1
ATOM 795 O O . ILE A 1 100 ? -1.512 -19.344 -7.27 1 97.44 100 ILE A O 1
ATOM 799 N N . GLY A 1 101 ? 0.142 -20.469 -6.324 1 97.25 101 GLY A N 1
ATOM 800 C CA . GLY A 1 101 ? -0.154 -21.703 -7.031 1 97.25 101 GLY A CA 1
ATOM 801 C C . GLY A 1 101 ? -1.517 -22.281 -6.691 1 97.25 101 GLY A C 1
ATOM 802 O O . GLY A 1 101 ? -2.16 -22.906 -7.535 1 97.25 101 GLY A O 1
ATOM 803 N N . ASP A 1 102 ? -1.909 -22.125 -5.43 1 98.31 102 ASP A N 1
ATOM 804 C CA . ASP A 1 102 ? -3.244 -22.578 -5.035 1 98.31 102 ASP A CA 1
ATOM 805 C C . ASP A 1 102 ? -4.324 -21.781 -5.777 1 98.31 102 ASP A C 1
ATOM 807 O O . ASP A 1 102 ? -5.332 -22.359 -6.203 1 98.31 102 ASP A O 1
ATOM 811 N N . ALA A 1 103 ? -4.082 -20.484 -5.91 1 98 103 ALA A N 1
ATOM 812 C CA . ALA A 1 103 ? -5.043 -19.641 -6.625 1 98 103 ALA A CA 1
ATOM 813 C C . ALA A 1 103 ? -5.184 -20.094 -8.078 1 98 103 ALA A C 1
ATOM 815 O O . ALA A 1 103 ? -6.301 -20.219 -8.594 1 98 103 ALA A O 1
ATOM 816 N N . ILE A 1 104 ? -4.07 -20.359 -8.672 1 97.81 104 ILE A N 1
ATOM 817 C CA . ILE A 1 104 ? -4.055 -20.797 -10.062 1 97.81 104 ILE A CA 1
ATOM 818 C C . ILE A 1 104 ? -4.711 -22.172 -10.172 1 97.81 104 ILE A C 1
ATOM 820 O O . ILE A 1 104 ? -5.613 -22.375 -10.992 1 97.81 104 ILE A O 1
ATOM 824 N N . GLY A 1 105 ? -4.262 -23.094 -9.359 1 98.19 105 GLY A N 1
ATOM 825 C CA . GLY A 1 105 ? -4.719 -24.469 -9.422 1 98.19 105 GLY A CA 1
ATOM 826 C C . GLY A 1 105 ? -6.211 -24.609 -9.188 1 98.19 105 GLY A C 1
ATOM 827 O O . GLY A 1 105 ? -6.895 -25.328 -9.93 1 98.19 105 GLY A O 1
ATOM 828 N N . ARG A 1 106 ? -6.727 -23.938 -8.164 1 98 106 ARG A N 1
ATOM 829 C CA . ARG A 1 106 ? -8.148 -24 -7.852 1 98 106 ARG A CA 1
ATOM 830 C C . ARG A 1 106 ? -8.992 -23.484 -9.016 1 98 106 ARG A C 1
ATOM 832 O O . ARG A 1 106 ? -10.031 -24.062 -9.344 1 98 106 ARG A O 1
ATOM 839 N N . ASN A 1 107 ? -8.523 -22.391 -9.594 1 97.75 107 ASN A N 1
ATOM 840 C CA . ASN A 1 107 ? -9.234 -21.844 -10.75 1 97.75 107 ASN A CA 1
ATOM 841 C C . ASN A 1 107 ? -9.188 -22.797 -11.938 1 97.75 107 ASN A C 1
ATOM 843 O O . ASN A 1 107 ? -10.195 -23 -12.617 1 97.75 107 ASN A O 1
ATOM 847 N N . ALA A 1 108 ? -8.031 -23.375 -12.188 1 98 108 ALA A N 1
ATOM 848 C CA . ALA A 1 108 ? -7.848 -24.312 -13.297 1 98 108 ALA A CA 1
ATOM 849 C C . ALA A 1 108 ? -8.758 -25.531 -13.141 1 98 108 ALA A C 1
ATOM 851 O O . ALA A 1 108 ? -9.383 -25.969 -14.102 1 98 108 ALA A O 1
ATOM 852 N N . ILE A 1 109 ? -8.867 -26.031 -11.93 1 97.69 109 ILE A N 1
ATOM 853 C CA . ILE A 1 109 ? -9.703 -27.188 -11.656 1 97.69 109 ILE A CA 1
ATOM 854 C C . ILE A 1 109 ? -11.172 -26.844 -11.914 1 97.69 109 ILE A C 1
ATOM 856 O O . ILE A 1 109 ? -11.891 -27.594 -12.57 1 97.69 109 ILE A O 1
ATOM 860 N N . LYS A 1 110 ? -11.555 -25.734 -11.422 1 97.25 110 LYS A N 1
ATOM 861 C CA . LYS A 1 110 ? -12.93 -25.281 -11.594 1 97.25 110 LYS A CA 1
ATOM 862 C C . LYS A 1 110 ? -13.289 -25.172 -13.078 1 97.25 110 LYS A C 1
ATOM 864 O O . LYS A 1 110 ? -14.43 -25.438 -13.469 1 97.25 110 LYS A O 1
ATOM 869 N N . ARG A 1 111 ? -12.328 -24.844 -13.906 1 97.12 111 ARG A N 1
ATOM 870 C CA . ARG A 1 111 ? -12.555 -24.609 -15.328 1 97.12 111 ARG A CA 1
ATOM 871 C C . ARG A 1 111 ? -12.172 -25.844 -16.141 1 97.12 111 ARG A C 1
ATOM 873 O O . ARG A 1 111 ? -12.195 -25.812 -17.375 1 97.12 111 ARG A O 1
ATOM 880 N N . GLU A 1 112 ? -11.727 -26.859 -15.453 1 97.25 112 GLU A N 1
ATOM 881 C CA . GLU A 1 112 ? -11.359 -28.125 -16.062 1 97.25 112 GLU A CA 1
ATOM 882 C C . GLU A 1 112 ? -10.188 -27.969 -17.031 1 97.25 112 GLU A C 1
ATOM 884 O O . GLU A 1 112 ? -10.219 -28.5 -18.141 1 97.25 112 GLU A O 1
ATOM 889 N N . LEU A 1 113 ? -9.234 -27.156 -16.578 1 97.81 113 LEU A N 1
ATOM 890 C CA . LEU A 1 113 ? -8 -26.984 -17.344 1 97.81 113 LEU A CA 1
ATOM 891 C C . LEU A 1 113 ? -6.902 -27.891 -16.812 1 97.81 113 LEU A C 1
ATOM 893 O O . LEU A 1 113 ? -6.66 -27.953 -15.602 1 97.81 113 LEU A O 1
ATOM 897 N N . LYS A 1 114 ? -6.164 -28.547 -17.688 1 96.94 114 LYS A N 1
ATOM 898 C CA . LYS A 1 114 ? -5.176 -29.531 -17.25 1 96.94 114 LYS A CA 1
ATOM 899 C C . LYS A 1 114 ? -3.773 -29.141 -17.703 1 96.94 114 LYS A C 1
ATOM 901 O O . LYS A 1 114 ? -2.781 -29.531 -17.078 1 96.94 114 LYS A O 1
ATOM 906 N N . THR A 1 115 ? -3.686 -28.516 -18.812 1 98.06 115 THR A N 1
ATOM 907 C CA . THR A 1 115 ? -2.416 -28.062 -19.359 1 98.06 115 THR A CA 1
ATOM 908 C C . THR A 1 115 ? -2.424 -26.562 -19.578 1 98.06 115 THR A C 1
ATOM 910 O O . THR A 1 115 ? -3.236 -26.031 -20.344 1 98.06 115 THR A O 1
ATOM 913 N N . LEU A 1 116 ? -1.481 -25.922 -18.875 1 98.38 116 LEU A N 1
ATOM 914 C CA . LEU A 1 116 ? -1.465 -24.453 -18.922 1 98.38 116 LEU A CA 1
ATOM 915 C C . LEU A 1 116 ? -0.153 -23.953 -19.516 1 98.38 116 LEU A C 1
ATOM 917 O O . LEU A 1 116 ? 0.914 -24.5 -19.234 1 98.38 116 LEU A O 1
ATOM 921 N N . GLY A 1 117 ? -0.26 -22.969 -20.406 1 97.81 117 GLY A N 1
ATOM 922 C CA . GLY A 1 117 ? 0.922 -22.219 -20.781 1 97.81 117 GLY A CA 1
ATOM 923 C C . GLY A 1 117 ? 1.294 -21.141 -19.766 1 97.81 117 GLY A C 1
ATOM 924 O O . GLY A 1 117 ? 0.418 -20.531 -19.156 1 97.81 117 GLY A O 1
ATOM 925 N N . LEU A 1 118 ? 2.561 -20.906 -19.594 1 97.44 118 LEU A N 1
ATOM 926 C CA . LEU A 1 118 ? 3.016 -19.906 -18.625 1 97.44 118 LEU A CA 1
ATOM 927 C C . LEU A 1 118 ? 3.793 -18.797 -19.328 1 97.44 118 LEU A C 1
ATOM 929 O O . LEU A 1 118 ? 4.762 -19.062 -20.031 1 97.44 118 LEU A O 1
ATOM 933 N N . LEU A 1 119 ? 3.283 -17.594 -19.156 1 96.06 119 LEU A N 1
ATOM 934 C CA . LEU A 1 119 ? 3.963 -16.406 -19.656 1 96.06 119 LEU A CA 1
ATOM 935 C C . LEU A 1 119 ? 4.375 -15.492 -18.516 1 96.06 119 LEU A C 1
ATOM 937 O O . LEU A 1 119 ? 3.619 -15.305 -17.562 1 96.06 119 LEU A O 1
ATOM 941 N N . GLY A 1 120 ? 5.559 -14.961 -18.516 1 93.75 120 GLY A N 1
ATOM 942 C CA . GLY A 1 120 ? 6.102 -14.07 -17.516 1 93.75 120 GLY A CA 1
ATOM 943 C C . GLY A 1 120 ? 7.57 -13.75 -17.719 1 93.75 120 GLY A C 1
ATOM 944 O O . GLY A 1 120 ? 8.062 -13.805 -18.844 1 93.75 120 GLY A O 1
ATOM 945 N N . ASN A 1 121 ? 8.219 -13.297 -16.641 1 91.06 121 ASN A N 1
ATOM 946 C CA . ASN A 1 121 ? 9.664 -13.102 -16.719 1 91.06 121 ASN A CA 1
ATOM 947 C C . ASN A 1 121 ? 10.422 -14.414 -16.562 1 91.06 121 ASN A C 1
ATOM 949 O O . ASN A 1 121 ? 9.836 -15.438 -16.203 1 91.06 121 ASN A O 1
ATOM 953 N N . LYS A 1 122 ? 11.703 -14.406 -16.875 1 92.06 122 LYS A N 1
ATOM 954 C CA . LYS A 1 122 ? 12.5 -15.625 -16.953 1 92.06 122 LYS A CA 1
ATOM 955 C C . LYS A 1 122 ? 12.484 -16.375 -15.617 1 92.06 122 LYS A C 1
ATOM 957 O O . LYS A 1 122 ? 12.227 -17.578 -15.57 1 92.06 122 LYS A O 1
ATOM 962 N N . PRO A 1 123 ? 12.664 -15.695 -14.445 1 88.88 123 PRO A N 1
ATOM 963 C CA . PRO A 1 123 ? 12.633 -16.422 -13.18 1 88.88 123 PRO A CA 1
ATOM 964 C C . PRO A 1 123 ? 11.289 -17.094 -12.922 1 88.88 123 PRO A C 1
ATOM 966 O O . PRO A 1 123 ? 11.242 -18.234 -12.453 1 88.88 123 PRO A O 1
ATOM 969 N N . THR A 1 124 ? 10.227 -16.453 -13.242 1 90.62 124 THR A N 1
ATOM 970 C CA . THR A 1 124 ? 8.883 -17 -13.047 1 90.62 124 THR A CA 1
ATOM 971 C C . THR A 1 124 ? 8.656 -18.219 -13.953 1 90.62 124 THR A C 1
ATOM 973 O O . THR A 1 124 ? 8.109 -19.234 -13.516 1 90.62 124 THR A O 1
ATOM 976 N N . MET A 1 125 ? 9.078 -18.125 -15.156 1 93.38 125 MET A N 1
ATOM 977 C CA . MET A 1 125 ? 8.812 -19.156 -16.141 1 93.38 125 MET A CA 1
ATOM 978 C C . MET A 1 125 ? 9.711 -20.375 -15.914 1 93.38 125 MET A C 1
ATOM 980 O O . MET A 1 125 ? 9.289 -21.516 -16.141 1 93.38 125 MET A O 1
ATOM 984 N N . THR A 1 126 ? 10.875 -20.125 -15.414 1 91.44 126 THR A N 1
ATOM 985 C CA . THR A 1 126 ? 11.828 -21.234 -15.344 1 91.44 126 THR A CA 1
ATOM 986 C C . THR A 1 126 ? 11.891 -21.812 -13.93 1 91.44 126 THR A C 1
ATOM 988 O O . THR A 1 126 ? 12.383 -22.922 -13.727 1 91.44 126 THR A O 1
ATOM 991 N N . GLY A 1 127 ? 11.414 -21.047 -13.008 1 89.44 127 GLY A N 1
ATOM 992 C CA . GLY A 1 127 ? 11.414 -21.547 -11.633 1 89.44 127 GLY A CA 1
ATOM 993 C C . GLY A 1 127 ? 10.391 -22.625 -11.391 1 89.44 127 GLY A C 1
ATOM 994 O O . GLY A 1 127 ? 9.406 -22.734 -12.117 1 89.44 127 GLY A O 1
ATOM 995 N N . ASP A 1 128 ? 10.625 -23.422 -10.312 1 92.06 128 ASP A N 1
ATOM 996 C CA . ASP A 1 128 ? 9.797 -24.562 -9.984 1 92.06 128 ASP A CA 1
ATOM 997 C C . ASP A 1 128 ? 8.609 -24.156 -9.102 1 92.06 128 ASP A C 1
ATOM 999 O O . ASP A 1 128 ? 7.652 -24.922 -8.953 1 92.06 128 ASP A O 1
ATOM 1003 N N . PHE A 1 129 ? 8.516 -23 -8.688 1 91.38 129 PHE A N 1
ATOM 1004 C CA . PHE A 1 129 ? 7.598 -22.594 -7.633 1 91.38 129 PHE A CA 1
ATOM 1005 C C . PHE A 1 129 ? 6.184 -22.422 -8.172 1 91.38 129 PHE A C 1
ATOM 1007 O O . PHE A 1 129 ? 5.223 -22.375 -7.406 1 91.38 129 PHE A O 1
ATOM 1014 N N . ILE A 1 130 ? 5.992 -22.297 -9.523 1 94.88 130 ILE A N 1
ATOM 1015 C CA . ILE A 1 130 ? 4.656 -22.312 -10.102 1 94.88 130 ILE A CA 1
ATOM 1016 C C . ILE A 1 130 ? 4.41 -23.656 -10.789 1 94.88 130 ILE A C 1
ATOM 1018 O O . ILE A 1 130 ? 3.539 -24.422 -10.375 1 94.88 130 ILE A O 1
ATOM 1022 N N . SER A 1 131 ? 5.258 -23.984 -11.773 1 95.75 131 SER A N 1
ATOM 1023 C CA . SER A 1 131 ? 5.066 -25.188 -12.562 1 95.75 131 SER A CA 1
ATOM 1024 C C . SER A 1 131 ? 5.125 -26.438 -11.68 1 95.75 131 SER A C 1
ATOM 1026 O O . SER A 1 131 ? 4.23 -27.281 -11.734 1 95.75 131 SER A O 1
ATOM 1028 N N . GLY A 1 132 ? 6.188 -26.531 -10.875 1 96.19 132 GLY A N 1
ATOM 1029 C CA . GLY A 1 132 ? 6.316 -27.672 -9.992 1 96.19 132 GLY A CA 1
ATOM 1030 C C . GLY A 1 132 ? 5.199 -27.766 -8.969 1 96.19 132 GLY A C 1
ATOM 1031 O O . GLY A 1 132 ? 4.676 -28.859 -8.703 1 96.19 132 GLY A O 1
ATOM 1032 N N . TYR A 1 133 ? 4.832 -26.625 -8.375 1 97.06 133 TYR A N 1
ATOM 1033 C CA . TYR A 1 133 ? 3.76 -26.578 -7.391 1 97.06 133 TYR A CA 1
ATOM 1034 C C . TYR A 1 133 ? 2.445 -27.078 -7.984 1 97.06 133 TYR A C 1
ATOM 1036 O O . TYR A 1 133 ? 1.734 -27.875 -7.367 1 97.06 133 TYR A O 1
ATOM 1044 N N . LEU A 1 134 ? 2.123 -26.656 -9.203 1 98 134 LEU A N 1
ATOM 1045 C CA . LEU A 1 134 ? 0.882 -27.016 -9.875 1 98 134 LEU A CA 1
ATOM 1046 C C . LEU A 1 134 ? 0.872 -28.516 -10.211 1 98 134 LEU A C 1
ATOM 1048 O O . LEU A 1 134 ? -0.161 -29.172 -10.086 1 98 134 LEU A O 1
ATOM 1052 N N . LYS A 1 135 ? 1.996 -28.984 -10.609 1 98 135 LYS A N 1
ATOM 1053 C CA . LYS A 1 135 ? 2.09 -30.422 -10.922 1 98 135 LYS A CA 1
ATOM 1054 C C . LYS A 1 135 ? 1.875 -31.266 -9.672 1 98 135 LYS A C 1
ATOM 1056 O O . LYS A 1 135 ? 1.064 -32.188 -9.672 1 98 135 LYS A O 1
ATOM 1061 N N . ARG A 1 136 ? 2.521 -30.922 -8.617 1 97.38 136 ARG A N 1
ATOM 1062 C CA . ARG A 1 136 ? 2.541 -31.719 -7.395 1 97.38 136 ARG A CA 1
ATOM 1063 C C . ARG A 1 136 ? 1.197 -31.656 -6.676 1 97.38 136 ARG A C 1
ATOM 1065 O O . ARG A 1 136 ? 0.738 -32.656 -6.117 1 97.38 136 ARG A O 1
ATOM 1072 N N . ASN A 1 137 ? 0.528 -30.516 -6.707 1 97.25 137 ASN A N 1
ATOM 1073 C CA . ASN A 1 137 ? -0.617 -30.328 -5.824 1 97.25 137 ASN A CA 1
ATOM 1074 C C . ASN A 1 137 ? -1.935 -30.406 -6.586 1 97.25 137 ASN A C 1
ATOM 1076 O O . ASN A 1 137 ? -2.988 -30.641 -5.992 1 97.25 137 ASN A O 1
ATOM 1080 N N . PHE A 1 138 ? -1.853 -30.234 -7.914 1 97.94 138 PHE A N 1
ATOM 1081 C CA . PHE A 1 138 ? -3.104 -30.172 -8.664 1 97.94 138 PHE A CA 1
ATOM 1082 C C . PHE A 1 138 ? -3.041 -31.062 -9.891 1 97.94 138 PHE A C 1
ATOM 1084 O O . PHE A 1 138 ? -4.023 -31.203 -10.625 1 97.94 138 PHE A O 1
ATOM 1091 N N . ASP A 1 139 ? -1.91 -31.672 -10.164 1 98.06 139 ASP A N 1
ATOM 1092 C CA . ASP A 1 139 ? -1.683 -32.5 -11.344 1 98.06 139 ASP A CA 1
ATOM 1093 C C . ASP A 1 139 ? -1.938 -31.719 -12.625 1 98.06 139 ASP A C 1
ATOM 1095 O O . ASP A 1 139 ? -2.588 -32.219 -13.547 1 98.06 139 ASP A O 1
ATOM 1099 N N . ILE A 1 140 ? -1.472 -30.484 -12.625 1 98.06 140 ILE A N 1
ATOM 1100 C CA . ILE A 1 140 ? -1.568 -29.609 -13.789 1 98.06 140 ILE A CA 1
ATOM 1101 C C . ILE A 1 140 ? -0.201 -29.484 -14.461 1 98.06 140 ILE A C 1
ATOM 1103 O O . ILE A 1 140 ? 0.805 -29.234 -13.789 1 98.06 140 ILE A O 1
ATOM 1107 N N . ASP A 1 141 ? -0.178 -29.688 -15.742 1 97.94 141 ASP A N 1
ATOM 1108 C CA . ASP A 1 141 ? 1.056 -29.531 -16.516 1 97.94 141 ASP A CA 1
ATOM 1109 C C . ASP A 1 141 ? 1.214 -28.094 -17 1 97.94 141 ASP A C 1
ATOM 1111 O O . ASP A 1 141 ? 0.241 -27.469 -17.422 1 97.94 141 ASP A O 1
ATOM 1115 N N . VAL A 1 142 ? 2.428 -27.609 -16.891 1 97.62 142 VAL A N 1
ATOM 1116 C CA . VAL A 1 142 ? 2.727 -26.25 -17.375 1 97.62 142 VAL A CA 1
ATOM 1117 C C . VAL A 1 142 ? 3.695 -26.328 -18.547 1 97.62 142 VAL A C 1
ATOM 1119 O O . VAL A 1 142 ? 4.734 -26.984 -18.469 1 97.62 142 VAL A O 1
ATOM 1122 N N . ILE A 1 143 ? 3.309 -25.656 -19.594 1 96.25 143 ILE A N 1
ATOM 1123 C CA . ILE A 1 143 ? 4.117 -25.609 -20.797 1 96.25 143 ILE A CA 1
ATOM 1124 C C . ILE A 1 143 ? 4.73 -24.219 -20.953 1 96.25 143 ILE A C 1
ATOM 1126 O O . ILE A 1 143 ? 4.059 -23.203 -20.734 1 96.25 143 ILE A O 1
ATOM 1130 N N . LEU A 1 144 ? 5.977 -24.219 -21.328 1 95.88 144 LEU A N 1
ATOM 1131 C CA . LEU A 1 144 ? 6.691 -22.953 -21.547 1 95.88 144 LEU A CA 1
ATOM 1132 C C . LEU A 1 144 ? 6.855 -22.672 -23.031 1 95.88 144 LEU A C 1
ATOM 1134 O O . LEU A 1 144 ? 6.84 -23.594 -23.859 1 95.88 144 LEU A O 1
ATOM 1138 N N . PRO A 1 145 ? 6.922 -21.406 -23.328 1 93 145 PRO A N 1
ATOM 1139 C CA . PRO A 1 145 ? 7.293 -21.125 -24.719 1 93 145 PRO A CA 1
ATOM 1140 C C . PRO A 1 145 ? 8.719 -21.562 -25.047 1 93 145 PRO A C 1
ATOM 1142 O O . PRO A 1 145 ? 9.492 -21.891 -24.141 1 93 145 PRO A O 1
ATOM 1145 N N . GLN A 1 146 ? 8.984 -21.625 -26.328 1 85.44 146 GLN A N 1
ATOM 1146 C CA . GLN A 1 146 ? 10.32 -22.016 -26.734 1 85.44 146 GLN A CA 1
ATOM 1147 C C . GLN A 1 146 ? 11.383 -21.109 -26.125 1 85.44 146 GLN A C 1
ATOM 1149 O O . GLN A 1 146 ? 11.094 -19.969 -25.781 1 85.44 146 GLN A O 1
ATOM 1154 N N . ASP A 1 147 ? 12.633 -21.562 -25.922 1 78.5 147 ASP A N 1
ATOM 1155 C CA . ASP A 1 147 ? 13.711 -20.891 -25.188 1 78.5 147 ASP A CA 1
ATOM 1156 C C . ASP A 1 147 ? 13.906 -19.469 -25.688 1 78.5 147 ASP A C 1
ATOM 1158 O O . ASP A 1 147 ? 13.953 -18.531 -24.891 1 78.5 147 ASP A O 1
ATOM 1162 N N . GLY A 1 148 ? 14.078 -19.297 -26.891 1 85.5 148 GLY A N 1
ATOM 1163 C CA . GLY A 1 148 ? 14.219 -17.953 -27.438 1 85.5 148 GLY A CA 1
ATOM 1164 C C . GLY A 1 148 ? 13.109 -17.016 -27.016 1 85.5 148 GLY A C 1
ATOM 1165 O O . GLY A 1 148 ? 13.344 -15.828 -26.797 1 85.5 148 GLY A O 1
ATOM 1166 N N . SER A 1 149 ? 11.984 -17.547 -26.719 1 92.5 149 SER A N 1
ATOM 1167 C CA . SER A 1 149 ? 10.812 -16.766 -26.359 1 92.5 149 SER A CA 1
ATOM 1168 C C . SER A 1 149 ? 10.852 -16.375 -24.875 1 92.5 149 SER A C 1
ATOM 1170 O O . SER A 1 149 ? 10.297 -15.352 -24.484 1 92.5 149 SER A O 1
ATOM 1172 N N . ILE A 1 150 ? 11.57 -17.172 -24.125 1 94.5 150 ILE A N 1
ATOM 1173 C CA . ILE A 1 150 ? 11.672 -16.906 -22.688 1 94.5 150 ILE A CA 1
ATOM 1174 C C . ILE A 1 150 ? 12.492 -15.633 -22.453 1 94.5 150 ILE A C 1
ATOM 1176 O O . ILE A 1 150 ? 12.102 -14.766 -21.672 1 94.5 150 ILE A O 1
ATOM 1180 N N . ASN A 1 151 ? 13.586 -15.531 -23.141 1 94.31 151 ASN A N 1
ATOM 1181 C CA . ASN A 1 151 ? 14.438 -14.359 -23.016 1 94.31 151 ASN A CA 1
ATOM 1182 C C . ASN A 1 151 ? 13.727 -13.094 -23.5 1 94.31 151 ASN A C 1
ATOM 1184 O O . ASN A 1 151 ? 13.891 -12.023 -22.922 1 94.31 151 ASN A O 1
ATOM 1188 N N . LYS A 1 152 ? 13.062 -13.289 -24.562 1 95.56 152 LYS A N 1
ATOM 1189 C CA . LYS A 1 152 ? 12.312 -12.156 -25.109 1 95.56 152 LYS A CA 1
ATOM 1190 C C . LYS A 1 152 ? 11.195 -11.734 -24.156 1 95.56 152 LYS A C 1
ATOM 1192 O O . LYS A 1 152 ? 10.961 -10.539 -23.969 1 95.56 152 LYS A O 1
ATOM 1197 N N . SER A 1 153 ? 10.461 -12.695 -23.625 1 94.69 153 SER A N 1
ATOM 1198 C CA . SER A 1 153 ? 9.445 -12.406 -22.625 1 94.69 153 SER A CA 1
ATOM 1199 C C . SER A 1 153 ? 10.047 -11.672 -21.422 1 94.69 153 SER A C 1
ATOM 1201 O O . SER A 1 153 ? 9.469 -10.703 -20.922 1 94.69 153 SER A O 1
ATOM 1203 N N . HIS A 1 154 ? 11.219 -12.133 -20.984 1 92.12 154 HIS A N 1
ATOM 1204 C CA . HIS A 1 154 ? 11.93 -11.484 -19.891 1 92.12 154 HIS A CA 1
ATOM 1205 C C . HIS A 1 154 ? 12.211 -10.023 -20.203 1 92.12 154 HIS A C 1
ATOM 1207 O O . HIS A 1 154 ? 12.047 -9.156 -19.344 1 92.12 154 HIS A O 1
ATOM 1213 N N . TYR A 1 155 ? 12.625 -9.828 -21.375 1 92.62 155 TYR A N 1
ATOM 1214 C CA . TYR A 1 155 ? 12.914 -8.469 -21.812 1 92.62 155 TYR A CA 1
ATOM 1215 C C . TYR A 1 155 ? 11.672 -7.59 -21.766 1 92.62 155 TYR A C 1
ATOM 1217 O O . TYR A 1 155 ? 11.695 -6.5 -21.188 1 92.62 155 TYR A O 1
ATOM 1225 N N . PHE A 1 156 ? 10.555 -8.055 -22.328 1 93.38 156 PHE A N 1
ATOM 1226 C CA . PHE A 1 156 ? 9.328 -7.258 -22.391 1 93.38 156 PHE A CA 1
ATOM 1227 C C . PHE A 1 156 ? 8.812 -6.969 -20.984 1 93.38 156 PHE A C 1
ATOM 1229 O O . PHE A 1 156 ? 8.43 -5.84 -20.672 1 93.38 156 PHE A O 1
ATOM 1236 N N . VAL A 1 157 ? 8.883 -7.98 -20.109 1 90 157 VAL A N 1
ATOM 1237 C CA . VAL A 1 157 ? 8.344 -7.816 -18.766 1 90 157 VAL A CA 1
ATOM 1238 C C . VAL A 1 157 ? 9.227 -6.871 -17.969 1 90 157 VAL A C 1
ATOM 1240 O O . VAL A 1 157 ? 8.742 -5.902 -17.375 1 90 157 VAL A O 1
ATOM 1243 N N . SER A 1 158 ? 10.555 -7.043 -18 1 85.94 158 SER A N 1
ATOM 1244 C CA . SER A 1 158 ? 11.492 -6.367 -17.094 1 85.94 158 SER A CA 1
ATOM 1245 C C . SER A 1 158 ? 11.812 -4.961 -17.594 1 85.94 158 SER A C 1
ATOM 1247 O O . SER A 1 158 ? 11.992 -4.043 -16.797 1 85.94 158 SER A O 1
ATOM 1249 N N . LYS A 1 159 ? 11.805 -4.82 -18.938 1 86.56 159 LYS A N 1
ATOM 1250 C CA . LYS A 1 159 ? 12.328 -3.566 -19.469 1 86.56 159 LYS A CA 1
ATOM 1251 C C . LYS A 1 159 ? 11.195 -2.689 -20 1 86.56 159 LYS A C 1
ATOM 1253 O O . LYS A 1 159 ? 11.375 -1.48 -20.172 1 86.56 159 LYS A O 1
ATOM 1258 N N . GLU A 1 160 ? 9.992 -3.291 -20.266 1 90.19 160 GLU A N 1
ATOM 1259 C CA . GLU A 1 160 ? 8.914 -2.488 -20.812 1 90.19 160 GLU A CA 1
ATOM 1260 C C . GLU A 1 160 ? 7.711 -2.451 -19.875 1 90.19 160 GLU A C 1
ATOM 1262 O O . GLU A 1 160 ? 7.445 -1.431 -19.234 1 90.19 160 GLU A O 1
ATOM 1267 N N . LEU A 1 161 ? 7.176 -3.566 -19.656 1 86.62 161 LEU A N 1
ATOM 1268 C CA . LEU A 1 161 ? 5.895 -3.635 -18.969 1 86.62 161 LEU A CA 1
ATOM 1269 C C . LEU A 1 161 ? 6.008 -3.068 -17.547 1 86.62 161 LEU A C 1
ATOM 1271 O O . LEU A 1 161 ? 5.16 -2.277 -17.125 1 86.62 161 LEU A O 1
ATOM 1275 N N . THR A 1 162 ? 7.09 -3.391 -16.828 1 79.56 162 THR A N 1
ATOM 1276 C CA . THR A 1 162 ? 7.258 -2.938 -15.445 1 79.56 162 THR A CA 1
ATOM 1277 C C . THR A 1 162 ? 7.5 -1.433 -15.398 1 79.56 162 THR A C 1
ATOM 1279 O O . THR A 1 162 ? 7.418 -0.819 -14.328 1 79.56 162 THR A O 1
ATOM 1282 N N . GLN A 1 163 ? 7.789 -0.938 -16.594 1 78.5 163 GLN A N 1
ATOM 1283 C CA . GLN A 1 163 ? 8.008 0.5 -16.688 1 78.5 163 GLN A CA 1
ATOM 1284 C C . GLN A 1 163 ? 6.777 1.214 -17.234 1 78.5 163 GLN A C 1
ATOM 1286 O O . GLN A 1 163 ? 6.824 2.41 -17.516 1 78.5 163 GLN A O 1
ATOM 1291 N N . GLY A 1 164 ? 5.797 0.483 -17.406 1 80.56 164 GLY A N 1
ATOM 1292 C CA . GLY A 1 164 ? 4.547 1.072 -17.859 1 80.56 164 GLY A CA 1
ATOM 1293 C C . GLY A 1 164 ? 4.465 1.221 -19.375 1 80.56 164 GLY A C 1
ATOM 1294 O O . GLY A 1 164 ? 3.615 1.95 -19.875 1 80.56 164 GLY A O 1
ATOM 1295 N N . LYS A 1 165 ? 5.426 0.665 -20 1 86.69 165 LYS A N 1
ATOM 1296 C CA . LYS A 1 165 ? 5.445 0.703 -21.453 1 86.69 165 LYS A CA 1
ATOM 1297 C C . LYS A 1 165 ? 4.77 -0.53 -22.047 1 86.69 165 LYS A C 1
ATOM 1299 O O . LYS A 1 165 ? 5.316 -1.634 -21.984 1 86.69 165 LYS A O 1
ATOM 1304 N N . PHE A 1 166 ? 3.58 -0.319 -22.688 1 92.38 166 PHE A N 1
ATOM 1305 C CA .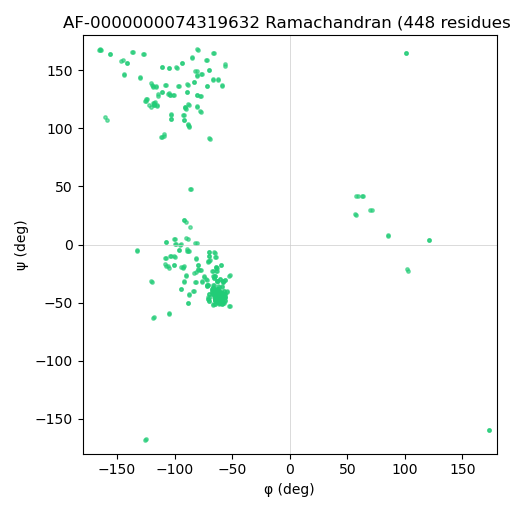 PHE A 1 166 ? 2.799 -1.375 -23.328 1 92.38 166 PHE A CA 1
ATOM 1306 C C . PHE A 1 166 ? 2.789 -1.205 -24.828 1 92.38 166 PHE A C 1
ATOM 1308 O O . PHE A 1 166 ? 1.881 -0.584 -25.391 1 92.38 166 PHE A O 1
ATOM 1315 N N . THR A 1 167 ? 3.686 -1.821 -25.484 1 93.75 167 THR A N 1
ATOM 1316 C CA . THR A 1 167 ? 3.912 -1.616 -26.906 1 93.75 167 THR A CA 1
ATOM 1317 C C . THR A 1 167 ? 3.137 -2.641 -27.734 1 93.75 167 THR A C 1
ATOM 1319 O O . THR A 1 167 ? 2.783 -3.711 -27.234 1 93.75 167 THR A O 1
ATOM 1322 N N . LYS A 1 168 ? 2.896 -2.205 -28.984 1 94.62 168 LYS A N 1
ATOM 1323 C CA . LYS A 1 168 ? 2.27 -3.131 -29.922 1 94.62 168 LYS A CA 1
ATOM 1324 C C . LYS A 1 168 ? 3.158 -4.348 -30.172 1 94.62 168 LYS A C 1
ATOM 1326 O O . LYS A 1 168 ? 2.658 -5.457 -30.359 1 94.62 168 LYS A O 1
ATOM 1331 N N . ASN A 1 169 ? 4.402 -4.184 -30.109 1 96.38 169 ASN A N 1
ATOM 1332 C CA . ASN A 1 169 ? 5.355 -5.273 -30.297 1 96.38 169 ASN A CA 1
ATOM 1333 C C . ASN A 1 169 ? 5.227 -6.324 -29.203 1 96.38 169 ASN A C 1
ATOM 1335 O O . ASN A 1 169 ? 5.238 -7.523 -29.469 1 96.38 169 ASN A O 1
ATOM 1339 N N . ALA A 1 170 ? 5.156 -5.863 -28 1 95.38 170 ALA A N 1
ATOM 1340 C CA . ALA A 1 170 ? 4.98 -6.781 -26.875 1 95.38 170 ALA A CA 1
ATOM 1341 C C . ALA A 1 170 ? 3.652 -7.523 -26.984 1 95.38 170 ALA A C 1
ATOM 1343 O O . ALA A 1 170 ? 3.594 -8.742 -26.781 1 95.38 170 ALA A O 1
ATOM 1344 N N . GLU A 1 171 ? 2.641 -6.75 -27.266 1 95.38 171 GLU A N 1
ATOM 1345 C CA . GLU A 1 171 ? 1.318 -7.352 -27.406 1 95.38 171 GLU A CA 1
ATOM 1346 C C . GLU A 1 171 ? 1.326 -8.453 -28.469 1 95.38 171 GLU A C 1
ATOM 1348 O O . GLU A 1 171 ? 0.819 -9.555 -28.234 1 95.38 171 GLU A O 1
ATOM 1353 N N . GLU A 1 172 ? 1.892 -8.148 -29.609 1 95.56 172 GLU A N 1
ATOM 1354 C CA . GLU A 1 172 ? 1.954 -9.109 -30.703 1 95.56 172 GLU A CA 1
ATOM 1355 C C . GLU A 1 172 ? 2.768 -10.336 -30.312 1 95.56 172 GLU A C 1
ATOM 1357 O O . GLU A 1 172 ? 2.408 -11.461 -30.672 1 95.56 172 GLU A O 1
ATOM 1362 N N . PHE A 1 173 ? 3.789 -10.094 -29.672 1 96.12 173 PHE A N 1
ATOM 1363 C CA . PHE A 1 173 ? 4.637 -11.188 -29.219 1 96.12 173 PHE A CA 1
ATOM 1364 C C . PHE A 1 173 ? 3.848 -12.164 -28.344 1 96.12 173 PHE A C 1
ATOM 1366 O O . PHE A 1 173 ? 3.855 -13.375 -28.609 1 96.12 173 PHE A O 1
ATOM 1373 N N . TYR A 1 174 ? 3.164 -11.656 -27.391 1 96.12 174 TYR A N 1
ATOM 1374 C CA . TYR A 1 174 ? 2.455 -12.523 -26.453 1 96.12 174 TYR A CA 1
ATOM 1375 C C . TYR A 1 174 ? 1.257 -13.18 -27.125 1 96.12 174 TYR A C 1
ATOM 1377 O O . TYR A 1 174 ? 0.924 -14.328 -26.828 1 96.12 174 TYR A O 1
ATOM 1385 N N . LEU A 1 175 ? 0.613 -12.477 -28.016 1 95.25 175 LEU A N 1
ATOM 1386 C CA . LEU A 1 175 ? -0.494 -13.078 -28.766 1 95.25 175 LEU A CA 1
ATOM 1387 C C . LEU A 1 175 ? -0.007 -14.234 -29.625 1 95.25 175 LEU A C 1
ATOM 1389 O O . LEU A 1 175 ? -0.695 -15.242 -29.766 1 95.25 175 LEU A O 1
ATOM 1393 N N . GLU A 1 176 ? 1.139 -14.016 -30.188 1 95.69 176 GLU A N 1
ATOM 1394 C CA . GLU A 1 176 ? 1.736 -15.094 -30.984 1 95.69 176 GLU A CA 1
ATOM 1395 C C . GLU A 1 176 ? 2.035 -16.312 -30.109 1 95.69 176 GLU A C 1
ATOM 1397 O O . GLU A 1 176 ? 1.818 -17.453 -30.516 1 95.69 176 GLU A O 1
ATOM 1402 N N . LYS A 1 177 ? 2.543 -16.078 -28.922 1 96.25 177 LYS A N 1
ATOM 1403 C CA . LYS A 1 177 ? 2.836 -17.172 -28 1 96.25 177 LYS A CA 1
ATOM 1404 C C . LYS A 1 177 ? 1.561 -17.906 -27.594 1 96.25 177 LYS A C 1
ATOM 1406 O O . LYS A 1 177 ? 1.551 -19.125 -27.469 1 96.25 177 LYS A O 1
ATOM 1411 N N . ILE A 1 178 ? 0.55 -17.188 -27.391 1 95.62 178 ILE A N 1
ATOM 1412 C CA . ILE A 1 178 ? -0.725 -17.781 -27 1 95.62 178 ILE A CA 1
ATOM 1413 C C . ILE A 1 178 ? -1.269 -18.625 -28.156 1 95.62 178 ILE A C 1
ATOM 1415 O O . ILE A 1 178 ? -1.808 -19.719 -27.922 1 95.62 178 ILE A O 1
ATOM 1419 N N . LYS A 1 179 ? -1.084 -18.172 -29.344 1 94.44 179 LYS A N 1
ATOM 1420 C CA . LYS A 1 179 ? -1.49 -18.953 -30.5 1 94.44 179 LYS A CA 1
ATOM 1421 C C . LYS A 1 179 ? -0.697 -20.25 -30.594 1 94.44 179 LYS A C 1
ATOM 1423 O O . LYS A 1 179 ? -1.241 -21.297 -30.969 1 94.44 179 LYS A O 1
ATOM 1428 N N . GLU A 1 180 ? 0.554 -20.109 -30.328 1 95.31 180 GLU A N 1
ATOM 1429 C CA . GLU A 1 180 ? 1.391 -21.297 -30.297 1 95.31 180 GLU A CA 1
ATOM 1430 C C . GLU A 1 180 ? 0.9 -22.297 -29.25 1 95.31 180 GLU A C 1
ATOM 1432 O O . GLU A 1 180 ? 0.901 -23.5 -29.484 1 95.31 180 GLU A O 1
ATOM 1437 N N . PHE A 1 181 ? 0.526 -21.781 -28.125 1 96.31 181 PHE A N 1
ATOM 1438 C CA . PHE A 1 181 ? -0.029 -22.625 -27.062 1 96.31 181 PHE A CA 1
ATOM 1439 C C . PHE A 1 181 ? -1.312 -23.297 -27.531 1 96.31 181 PHE A C 1
ATOM 1441 O O . PHE A 1 181 ? -1.529 -24.484 -27.25 1 96.31 181 PHE A O 1
ATOM 1448 N N . GLU A 1 182 ? -2.113 -22.547 -28.203 1 93.69 182 GLU A N 1
ATOM 1449 C CA . GLU A 1 182 ? -3.359 -23.094 -28.734 1 93.69 182 GLU A CA 1
ATOM 1450 C C . GLU A 1 182 ? -3.094 -24.266 -29.672 1 93.69 182 GLU A C 1
ATOM 1452 O O . GLU A 1 182 ? -3.768 -25.297 -29.594 1 93.69 182 GLU A O 1
ATOM 1457 N N . LYS A 1 183 ? -2.15 -24.125 -30.516 1 93.75 183 LYS A N 1
ATOM 1458 C CA . LYS A 1 183 ? -1.791 -25.172 -31.469 1 93.75 183 LYS A CA 1
ATOM 1459 C C . LYS A 1 183 ? -1.234 -26.406 -30.766 1 93.75 183 LYS A C 1
ATOM 1461 O O . LYS A 1 183 ? -1.374 -27.531 -31.25 1 93.75 183 LYS A O 1
ATOM 1466 N N . ALA A 1 184 ? -0.663 -26.156 -29.625 1 93.94 184 ALA A N 1
ATOM 1467 C CA . ALA A 1 184 ? -0.057 -27.234 -28.859 1 93.94 184 ALA A CA 1
ATOM 1468 C C . ALA A 1 184 ? -1.068 -27.859 -27.891 1 93.94 184 ALA A C 1
ATOM 1470 O O . ALA A 1 184 ? -0.696 -28.609 -26.984 1 93.94 184 ALA A O 1
ATOM 1471 N N . ASN A 1 185 ? -2.334 -27.453 -27.938 1 94.25 185 ASN A N 1
ATOM 1472 C CA . ASN A 1 185 ? -3.455 -28 -27.188 1 94.25 185 ASN A CA 1
ATOM 1473 C C . ASN A 1 185 ? -3.352 -27.641 -25.703 1 94.25 185 ASN A C 1
ATOM 1475 O O . ASN A 1 185 ? -3.648 -28.453 -24.828 1 94.25 185 ASN A O 1
ATOM 1479 N N . VAL A 1 186 ? -2.764 -26.547 -25.438 1 95.88 186 VAL A N 1
ATOM 1480 C CA . VAL A 1 186 ? -2.82 -25.938 -24.125 1 95.88 186 VAL A CA 1
ATOM 1481 C C . VAL A 1 186 ? -4.246 -25.484 -23.812 1 95.88 186 VAL A C 1
ATOM 1483 O O . VAL A 1 186 ? -4.93 -24.953 -24.703 1 95.88 186 VAL A O 1
ATOM 1486 N N . ASP A 1 187 ? -4.695 -25.641 -22.547 1 97.06 187 ASP A N 1
ATOM 1487 C CA . ASP A 1 187 ? -6.086 -25.406 -22.172 1 97.06 187 ASP A CA 1
ATOM 1488 C C . ASP A 1 187 ? -6.297 -23.953 -21.75 1 97.06 187 ASP A C 1
ATOM 1490 O O . ASP A 1 187 ? -7.422 -23.453 -21.781 1 97.06 187 ASP A O 1
ATOM 1494 N N . GLY A 1 188 ? -5.246 -23.359 -21.266 1 97.56 188 GLY A N 1
ATOM 1495 C CA . GLY A 1 188 ? -5.27 -22 -20.75 1 97.56 188 GLY A CA 1
ATOM 1496 C C . GLY A 1 188 ? -3.887 -21.406 -20.578 1 97.56 188 GLY A C 1
ATOM 1497 O O . GLY A 1 188 ? -2.881 -22.094 -20.734 1 97.56 188 GLY A O 1
ATOM 1498 N N . VAL A 1 189 ? -3.844 -20.125 -20.344 1 97.81 189 VAL A N 1
ATOM 1499 C CA . VAL A 1 189 ? -2.555 -19.438 -20.266 1 97.81 189 VAL A CA 1
ATOM 1500 C C . VAL A 1 189 ? -2.449 -18.688 -18.938 1 97.81 189 VAL A C 1
ATOM 1502 O O . VAL A 1 189 ? -3.307 -17.859 -18.625 1 97.81 189 VAL A O 1
ATOM 1505 N N . ILE A 1 190 ? -1.417 -19 -18.188 1 97.75 190 ILE A N 1
ATOM 1506 C CA . ILE A 1 190 ? -1.102 -18.266 -16.969 1 97.75 190 ILE A CA 1
ATOM 1507 C C . ILE A 1 190 ? -0.371 -16.969 -17.312 1 97.75 190 ILE A C 1
ATOM 1509 O O . ILE A 1 190 ? 0.674 -17 -17.969 1 97.75 190 ILE A O 1
ATOM 1513 N N . LEU A 1 191 ? -0.994 -15.898 -16.953 1 96.44 191 LEU A N 1
ATOM 1514 C CA . LEU A 1 191 ? -0.306 -14.609 -17.016 1 96.44 191 LEU A CA 1
ATOM 1515 C C . LEU A 1 191 ? 0.456 -14.344 -15.719 1 96.44 191 LEU A C 1
ATOM 1517 O O . LEU A 1 191 ? -0.122 -13.867 -14.742 1 96.44 191 LEU A O 1
ATOM 1521 N N . GLY A 1 192 ? 1.763 -14.578 -15.789 1 94.06 192 GLY A N 1
ATOM 1522 C CA . GLY A 1 192 ? 2.584 -14.672 -14.594 1 94.06 192 GLY A CA 1
ATOM 1523 C C . GLY A 1 192 ? 3.203 -13.344 -14.195 1 94.06 192 GLY A C 1
ATOM 1524 O O . GLY A 1 192 ? 4.289 -13.312 -13.602 1 94.06 192 GLY A O 1
ATOM 1525 N N . CYS A 1 193 ? 2.672 -12.312 -14.617 1 89 193 CYS A N 1
ATOM 1526 C CA . CYS A 1 193 ? 3.105 -10.977 -14.227 1 89 193 CYS A CA 1
ATOM 1527 C C . CYS A 1 193 ? 1.917 -10.031 -14.102 1 89 193 CYS A C 1
ATOM 1529 O O . CYS A 1 193 ? 0.963 -10.125 -14.875 1 89 193 CYS A O 1
ATOM 1531 N N . THR A 1 194 ? 2.057 -9.133 -13.164 1 84.75 194 THR A N 1
ATOM 1532 C CA . THR A 1 194 ? 0.974 -8.211 -12.844 1 84.75 194 THR A CA 1
ATOM 1533 C C . THR A 1 194 ? 0.666 -7.305 -14.031 1 84.75 194 THR A C 1
ATOM 1535 O O . THR A 1 194 ? -0.452 -6.801 -14.164 1 84.75 194 THR A O 1
ATOM 1538 N N . GLU A 1 195 ? 1.579 -7.188 -14.93 1 85.62 195 GLU A N 1
ATOM 1539 C CA . GLU A 1 195 ? 1.429 -6.246 -16.031 1 85.62 195 GLU A CA 1
ATOM 1540 C C . GLU A 1 195 ? 0.826 -6.93 -17.266 1 85.62 195 GLU A C 1
ATOM 1542 O O . GLU A 1 195 ? 0.274 -6.266 -18.141 1 85.62 195 GLU A O 1
ATOM 1547 N N . LEU A 1 196 ? 0.9 -8.188 -17.328 1 91.69 196 LEU A N 1
ATOM 1548 C CA . LEU A 1 196 ? 0.496 -8.914 -18.531 1 91.69 196 LEU A CA 1
ATOM 1549 C C . LEU A 1 196 ? -1.008 -8.789 -18.75 1 91.69 196 LEU A C 1
ATOM 1551 O O . LEU A 1 196 ? -1.457 -8.617 -19.891 1 91.69 196 LEU A O 1
ATOM 1555 N N . PRO A 1 197 ? -1.775 -8.82 -17.688 1 90.62 197 PRO A N 1
ATOM 1556 C CA . PRO A 1 197 ? -3.217 -8.664 -17.906 1 90.62 197 PRO A CA 1
ATOM 1557 C C . PRO A 1 197 ? -3.584 -7.297 -18.484 1 90.62 197 PRO A C 1
ATOM 1559 O O . PRO A 1 197 ? -4.664 -7.137 -19.062 1 90.62 197 PRO A O 1
ATOM 1562 N N . LEU A 1 198 ? -2.713 -6.391 -18.266 1 87.31 198 LEU A N 1
ATOM 1563 C CA . LEU A 1 198 ? -2.945 -5.062 -18.828 1 87.31 198 LEU A CA 1
ATOM 1564 C C . LEU A 1 198 ? -2.635 -5.039 -20.328 1 87.31 198 LEU A C 1
ATOM 1566 O O . LEU A 1 198 ? -3.123 -4.176 -21.047 1 87.31 198 LEU A O 1
ATOM 1570 N N . LEU A 1 199 ? -1.855 -5.941 -20.766 1 91.12 199 LEU A N 1
ATOM 1571 C CA . LEU A 1 199 ? -1.385 -5.992 -22.141 1 91.12 199 LEU A CA 1
ATOM 1572 C C . LEU A 1 199 ? -2.275 -6.898 -22.984 1 91.12 199 LEU A C 1
ATOM 1574 O O . LEU A 1 199 ? -2.535 -6.605 -24.156 1 91.12 199 LEU A O 1
ATOM 1578 N N . ILE A 1 200 ? -2.668 -7.949 -22.344 1 91.5 200 ILE A N 1
ATOM 1579 C CA . ILE A 1 200 ? -3.404 -8.984 -23.062 1 91.5 200 ILE A CA 1
ATOM 1580 C C . ILE A 1 200 ? -4.824 -9.086 -22.5 1 91.5 200 ILE A C 1
ATOM 1582 O O . ILE A 1 200 ? -5.02 -9.453 -21.344 1 91.5 200 ILE A O 1
ATOM 1586 N N . LYS A 1 201 ? -5.75 -8.844 -23.391 1 87.94 201 LYS A N 1
ATOM 1587 C CA . LYS A 1 201 ? -7.156 -8.906 -23 1 87.94 201 LYS A CA 1
ATOM 1588 C C . LYS A 1 201 ? -7.777 -10.242 -23.391 1 87.94 201 LYS A C 1
ATOM 1590 O O . LYS A 1 201 ? -7.324 -10.891 -24.328 1 87.94 201 LYS A O 1
ATOM 1595 N N . HIS A 1 202 ? -8.812 -10.695 -22.656 1 84.75 202 HIS A N 1
ATOM 1596 C CA . HIS A 1 202 ? -9.523 -11.938 -22.906 1 84.75 202 HIS A CA 1
ATOM 1597 C C . HIS A 1 202 ? -10.109 -11.961 -24.328 1 84.75 202 HIS A C 1
ATOM 1599 O O . HIS A 1 202 ? -10.203 -13.016 -24.938 1 84.75 202 HIS A O 1
ATOM 1605 N N . SER A 1 203 ? -10.453 -10.859 -24.766 1 86.44 203 SER A N 1
ATOM 1606 C CA . SER A 1 203 ? -11.086 -10.75 -26.062 1 86.44 203 SER A CA 1
ATOM 1607 C C . SER A 1 203 ? -10.094 -11.016 -27.188 1 86.44 203 SER A C 1
ATOM 1609 O O . SER A 1 203 ? -10.492 -11.281 -28.328 1 86.44 203 SER A O 1
ATOM 1611 N N . SER A 1 204 ? -8.859 -11.016 -26.906 1 89.12 204 SER A N 1
ATOM 1612 C CA . SER A 1 204 ? -7.836 -11.117 -27.938 1 89.12 204 SER A CA 1
ATOM 1613 C C . SER A 1 204 ? -7.387 -12.562 -28.141 1 89.12 204 SER A C 1
ATOM 1615 O O . SER A 1 204 ? -6.496 -12.844 -28.938 1 89.12 204 SER A O 1
ATOM 1617 N N . THR A 1 205 ? -8 -13.438 -27.359 1 90.81 205 THR A N 1
ATOM 1618 C CA . THR A 1 205 ? -7.574 -14.836 -27.422 1 90.81 205 THR A CA 1
ATOM 1619 C C . THR A 1 205 ? -8.75 -15.773 -27.188 1 90.81 205 THR A C 1
ATOM 1621 O O . THR A 1 205 ? -9.766 -15.375 -26.625 1 90.81 205 THR A O 1
ATOM 1624 N N . ASN A 1 206 ? -8.609 -16.984 -27.656 1 91.62 206 ASN A N 1
ATOM 1625 C CA . ASN A 1 206 ? -9.625 -18.016 -27.438 1 91.62 206 ASN A CA 1
ATOM 1626 C C . ASN A 1 206 ? -9.336 -18.828 -26.188 1 91.62 206 ASN A C 1
ATOM 1628 O O . ASN A 1 206 ? -10.219 -19.516 -25.672 1 91.62 206 ASN A O 1
ATOM 1632 N N . LEU A 1 207 ? -8.117 -18.766 -25.75 1 95.31 207 LEU A N 1
ATOM 1633 C CA . LEU A 1 207 ? -7.738 -19.531 -24.562 1 95.31 207 LEU A CA 1
ATOM 1634 C C . LEU A 1 207 ? -8.102 -18.766 -23.297 1 95.31 207 LEU A C 1
ATOM 1636 O O . LEU A 1 207 ? -7.957 -17.547 -23.234 1 95.31 207 LEU A O 1
ATOM 1640 N N . PRO A 1 208 ? -8.578 -19.5 -22.344 1 96.56 208 PRO A N 1
ATOM 1641 C CA . PRO A 1 208 ? -8.75 -18.844 -21.047 1 96.56 208 PRO A CA 1
ATOM 1642 C C . PRO A 1 208 ? -7.449 -18.281 -20.484 1 96.56 208 PRO A C 1
ATOM 1644 O O . PRO A 1 208 ? -6.395 -18.906 -20.625 1 96.56 208 PRO A O 1
ATOM 1647 N N . LEU A 1 209 ? -7.543 -17.062 -19.953 1 97.06 209 LEU A N 1
ATOM 1648 C CA . LEU A 1 209 ? -6.395 -16.422 -19.328 1 97.06 209 LEU A CA 1
ATOM 1649 C C . LEU A 1 209 ? -6.504 -16.469 -17.812 1 97.06 209 LEU A C 1
ATOM 1651 O O . LEU A 1 209 ? -7.566 -16.203 -17.25 1 97.06 209 LEU A O 1
ATOM 1655 N N . LEU A 1 210 ? -5.484 -16.922 -17.188 1 97.25 210 LEU A N 1
ATOM 1656 C CA . LEU A 1 210 ? -5.379 -16.984 -15.734 1 97.25 210 LEU A CA 1
ATOM 1657 C C . LEU A 1 210 ? -4.363 -15.961 -15.227 1 97.25 210 LEU A C 1
ATOM 1659 O O . LEU A 1 210 ? -3.168 -16.25 -15.148 1 97.25 210 LEU A O 1
ATOM 1663 N N . ALA A 1 211 ? -4.863 -14.812 -14.875 1 96.19 211 ALA A N 1
ATOM 1664 C CA . ALA A 1 211 ? -3.99 -13.781 -14.32 1 96.19 211 ALA A CA 1
ATOM 1665 C C . ALA A 1 211 ? -3.646 -14.078 -12.859 1 96.19 211 ALA A C 1
ATOM 1667 O O . ALA A 1 211 ? -4.504 -13.969 -11.977 1 96.19 211 ALA A O 1
ATOM 1668 N N . THR A 1 212 ? -2.387 -14.352 -12.617 1 96.06 212 THR A N 1
ATOM 1669 C CA . THR A 1 212 ? -1.98 -14.836 -11.297 1 96.06 212 THR A CA 1
ATOM 1670 C C . THR A 1 212 ? -2.348 -13.828 -10.211 1 96.06 212 THR A C 1
ATOM 1672 O O . THR A 1 212 ? -2.885 -14.203 -9.172 1 96.06 212 THR A O 1
ATOM 1675 N N . THR A 1 213 ? -2.127 -12.57 -10.422 1 94.94 213 THR A N 1
ATOM 1676 C CA . THR A 1 213 ? -2.369 -11.523 -9.438 1 94.94 213 THR A CA 1
ATOM 1677 C C . THR A 1 213 ? -3.855 -11.43 -9.102 1 94.94 213 THR A C 1
ATOM 1679 O O . THR A 1 213 ? -4.234 -11.383 -7.934 1 94.94 213 THR A O 1
ATOM 1682 N N . ASP A 1 214 ? -4.715 -11.453 -10.156 1 95.69 214 ASP A N 1
ATOM 1683 C CA . ASP A 1 214 ? -6.156 -11.367 -9.953 1 95.69 214 ASP A CA 1
ATOM 1684 C C . ASP A 1 214 ? -6.676 -12.555 -9.156 1 95.69 214 ASP A C 1
ATOM 1686 O O . ASP A 1 214 ? -7.477 -12.391 -8.234 1 95.69 214 ASP A O 1
ATOM 1690 N N . LEU A 1 215 ? -6.227 -13.688 -9.57 1 97.81 215 LEU A N 1
ATOM 1691 C CA . LEU A 1 215 ? -6.652 -14.914 -8.898 1 97.81 215 LEU A CA 1
ATOM 1692 C C . LEU A 1 215 ? -6.184 -14.922 -7.445 1 97.81 215 LEU A C 1
ATOM 1694 O O . LEU A 1 215 ? -6.926 -15.344 -6.551 1 97.81 215 LEU A O 1
ATOM 1698 N N . HIS A 1 216 ? -4.918 -14.516 -7.246 1 98.25 216 HIS A N 1
ATOM 1699 C CA . HIS A 1 216 ? -4.348 -14.453 -5.906 1 98.25 216 HIS A CA 1
ATOM 1700 C C . HIS A 1 216 ? -5.105 -13.461 -5.027 1 98.25 216 HIS A C 1
ATOM 1702 O O . HIS A 1 216 ? -5.379 -13.75 -3.859 1 98.25 216 HIS A O 1
ATOM 1708 N N . ILE A 1 217 ? -5.504 -12.32 -5.559 1 98.19 217 ILE A N 1
ATOM 1709 C CA . ILE A 1 217 ? -6.27 -11.297 -4.844 1 98.19 217 ILE A CA 1
ATOM 1710 C C . ILE A 1 217 ? -7.648 -11.844 -4.488 1 98.19 217 ILE A C 1
ATOM 1712 O O . ILE A 1 217 ? -8.156 -11.602 -3.393 1 98.19 217 ILE A O 1
ATOM 1716 N N . GLU A 1 218 ? -8.227 -12.586 -5.438 1 98.06 218 GLU A N 1
ATOM 1717 C CA . GLU A 1 218 ? -9.508 -13.219 -5.148 1 98.06 218 GLU A CA 1
ATOM 1718 C C . GLU A 1 218 ? -9.398 -14.156 -3.943 1 98.06 218 GLU A C 1
ATOM 1720 O O . GLU A 1 218 ? -10.281 -14.172 -3.088 1 98.06 218 GLU A O 1
ATOM 1725 N N . MET A 1 219 ? -8.336 -14.875 -3.902 1 98.44 219 MET A N 1
ATOM 1726 C CA . MET A 1 219 ? -8.086 -15.773 -2.775 1 98.44 219 MET A CA 1
ATOM 1727 C C . MET A 1 219 ? -7.953 -14.984 -1.476 1 98.44 219 MET A C 1
ATOM 1729 O O . MET A 1 219 ? -8.445 -15.414 -0.43 1 98.44 219 MET A O 1
ATOM 1733 N N . ALA A 1 220 ? -7.266 -13.875 -1.493 1 98.69 220 ALA A N 1
ATOM 1734 C CA . ALA A 1 220 ? -7.117 -13.008 -0.331 1 98.69 220 ALA A CA 1
ATOM 1735 C C . ALA A 1 220 ? -8.477 -12.523 0.171 1 98.69 220 ALA A C 1
ATOM 1737 O O . ALA A 1 220 ? -8.742 -12.547 1.375 1 98.69 220 ALA A O 1
ATOM 1738 N N . VAL A 1 221 ? -9.312 -12.094 -0.755 1 98.56 221 VAL A N 1
ATOM 1739 C CA . VAL A 1 221 ? -10.633 -11.57 -0.413 1 98.56 221 VAL A CA 1
ATOM 1740 C C . VAL A 1 221 ? -11.461 -12.672 0.243 1 98.56 221 VAL A C 1
ATOM 1742 O O . VAL A 1 221 ? -12.109 -12.438 1.268 1 98.56 221 VAL A O 1
ATOM 1745 N N . GLU A 1 222 ? -11.398 -13.883 -0.341 1 98.31 222 GLU A N 1
ATOM 1746 C CA . GLU A 1 222 ? -12.117 -15.023 0.224 1 98.31 222 GLU A CA 1
ATOM 1747 C C . GLU A 1 222 ? -11.648 -15.32 1.646 1 98.31 222 GLU A C 1
ATOM 1749 O O . GLU A 1 222 ? -12.461 -15.539 2.543 1 98.31 222 GLU A O 1
ATOM 1754 N N . PHE A 1 223 ? -10.383 -15.289 1.855 1 98.69 223 PHE A N 1
ATOM 1755 C CA . PHE A 1 223 ? -9.82 -15.562 3.172 1 98.69 223 PHE A CA 1
ATOM 1756 C C . PHE A 1 223 ? -10.273 -14.516 4.184 1 98.69 223 PHE A C 1
ATOM 1758 O O . PHE A 1 223 ? -10.727 -14.859 5.277 1 98.69 223 PHE A O 1
ATOM 1765 N N . ILE A 1 224 ? -10.141 -13.242 3.82 1 98.69 224 ILE A N 1
ATOM 1766 C CA . ILE A 1 224 ? -10.445 -12.125 4.711 1 98.69 224 ILE A CA 1
ATOM 1767 C C . ILE A 1 224 ? -11.898 -12.203 5.16 1 98.69 224 ILE A C 1
ATOM 1769 O O . ILE A 1 224 ? -12.211 -11.945 6.328 1 98.69 224 ILE A O 1
ATOM 1773 N N . LEU A 1 225 ? -12.781 -12.648 4.266 1 97.88 225 LEU A N 1
ATOM 1774 C CA . LEU A 1 225 ? -14.219 -12.609 4.543 1 97.88 225 LEU A CA 1
ATOM 1775 C C . LEU A 1 225 ? -14.695 -13.953 5.074 1 97.88 225 LEU A C 1
ATOM 1777 O O . LEU A 1 225 ? -15.875 -14.102 5.426 1 97.88 225 LEU A O 1
ATOM 1781 N N . SER A 1 226 ? -13.883 -14.961 5.141 1 96.44 226 SER A N 1
ATOM 1782 C CA . SER A 1 226 ? -14.273 -16.281 5.621 1 96.44 226 SER A CA 1
ATOM 1783 C C . SER A 1 226 ? -14.352 -16.312 7.145 1 96.44 226 SER A C 1
ATOM 1785 O O . SER A 1 226 ? -13.695 -15.516 7.82 1 96.44 226 SER A O 1
ATOM 1787 N N . MET B 1 1 ? 19.297 2.574 5.094 1 96.06 1 MET B N 1
ATOM 1788 C CA . MET B 1 1 ? 17.969 3.176 5.203 1 96.06 1 MET B CA 1
ATOM 1789 C C . MET B 1 1 ? 17.25 2.707 6.469 1 96.06 1 MET B C 1
ATOM 1791 O O . MET B 1 1 ? 17.344 1.535 6.84 1 96.06 1 MET B O 1
ATOM 1795 N N . LYS B 1 2 ? 16.594 3.662 7.133 1 98.25 2 LYS B N 1
ATOM 1796 C CA . LYS B 1 2 ? 15.836 3.318 8.328 1 98.25 2 LYS B CA 1
ATOM 1797 C C . LYS B 1 2 ? 14.469 2.732 7.969 1 98.25 2 LYS B C 1
ATOM 1799 O 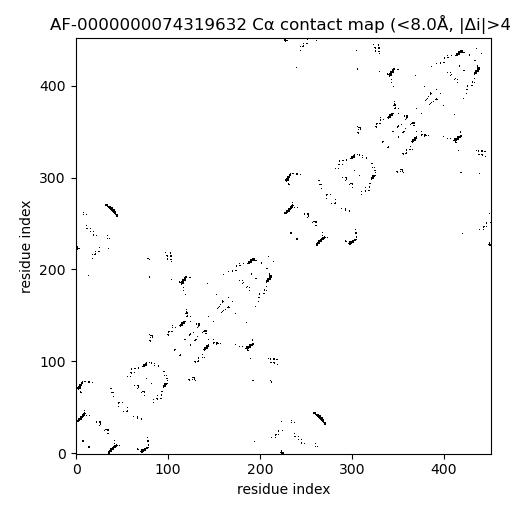O . LYS B 1 2 ? 13.883 3.102 6.953 1 98.25 2 LYS B O 1
ATOM 1804 N N . THR B 1 3 ? 13.984 1.86 8.805 1 98.5 3 THR B N 1
ATOM 1805 C CA . THR B 1 3 ? 12.688 1.241 8.57 1 98.5 3 THR B CA 1
ATOM 1806 C C . THR B 1 3 ? 11.57 2.088 9.172 1 98.5 3 THR B C 1
ATOM 1808 O O . THR B 1 3 ? 11.57 2.363 10.375 1 98.5 3 THR B O 1
ATOM 1811 N N . LEU B 1 4 ? 10.68 2.516 8.383 1 98.81 4 LEU B N 1
ATOM 1812 C CA . LEU B 1 4 ? 9.555 3.342 8.805 1 98.81 4 LEU B CA 1
ATOM 1813 C C . LEU B 1 4 ? 8.281 2.506 8.93 1 98.81 4 LEU B C 1
ATOM 1815 O O . LEU B 1 4 ? 7.988 1.685 8.062 1 98.81 4 LEU B O 1
ATOM 1819 N N . GLY B 1 5 ? 7.633 2.611 10.062 1 98.88 5 GLY B N 1
ATOM 1820 C CA . GLY B 1 5 ? 6.305 2.041 10.234 1 98.88 5 GLY B CA 1
ATOM 1821 C C . GLY B 1 5 ? 5.191 2.994 9.852 1 98.88 5 GLY B C 1
ATOM 1822 O O . GLY B 1 5 ? 5.207 4.164 10.234 1 98.88 5 GLY B O 1
ATOM 1823 N N . LEU B 1 6 ? 4.266 2.512 9.07 1 98.88 6 LEU B N 1
ATOM 1824 C CA . LEU B 1 6 ? 3.117 3.299 8.625 1 98.88 6 LEU B CA 1
ATOM 1825 C C . LEU B 1 6 ? 1.829 2.781 9.258 1 98.88 6 LEU B C 1
ATOM 1827 O O . LEU B 1 6 ? 1.602 1.569 9.312 1 98.88 6 LEU B O 1
ATOM 1831 N N . ILE B 1 7 ? 1.048 3.656 9.805 1 98.75 7 ILE B N 1
ATOM 1832 C CA . ILE B 1 7 ? -0.321 3.314 10.172 1 98.75 7 ILE B CA 1
ATOM 1833 C C . ILE B 1 7 ? -1.295 3.9 9.156 1 98.75 7 ILE B C 1
ATOM 1835 O O . ILE B 1 7 ? -1.406 5.121 9.023 1 98.75 7 ILE B O 1
ATOM 1839 N N . GLY B 1 8 ? -1.916 2.992 8.414 1 97.38 8 GLY B N 1
ATOM 1840 C CA . GLY B 1 8 ? -2.854 3.41 7.387 1 97.38 8 GLY B CA 1
ATOM 1841 C C . GLY B 1 8 ? -4.223 2.771 7.531 1 97.38 8 GLY B C 1
ATOM 1842 O O . GLY B 1 8 ? -4.59 2.324 8.617 1 97.38 8 GLY B O 1
ATOM 1843 N N . GLY B 1 9 ? -5.047 2.91 6.492 1 94.19 9 GLY B N 1
ATOM 1844 C CA . GLY B 1 9 ? -6.34 2.254 6.422 1 94.19 9 GLY B CA 1
ATOM 1845 C C . GLY B 1 9 ? -7.5 3.188 6.719 1 94.19 9 GLY B C 1
ATOM 1846 O O . GLY B 1 9 ? -8.648 2.877 6.398 1 94.19 9 GLY B O 1
ATOM 1847 N N . THR B 1 10 ? -7.348 4.312 7.422 1 87.12 10 THR B N 1
ATOM 1848 C CA . THR B 1 10 ? -8.43 5.211 7.82 1 87.12 10 THR B CA 1
ATOM 1849 C C . THR B 1 10 ? -8.719 6.227 6.723 1 87.12 10 THR B C 1
ATOM 1851 O O . THR B 1 10 ? -9.266 7.301 6.992 1 87.12 10 THR B O 1
ATOM 1854 N N . SER B 1 11 ? -8.273 6.043 5.578 1 84.12 11 SER B N 1
ATOM 1855 C CA . SER B 1 11 ? -8.516 5.988 4.137 1 84.12 11 SER B CA 1
ATOM 1856 C C . SER B 1 11 ? -7.434 5.176 3.43 1 84.12 11 SER B C 1
ATOM 1858 O O . SER B 1 11 ? -6.262 5.562 3.426 1 84.12 11 SER B O 1
ATOM 1860 N N . TRP B 1 12 ? -7.809 4.012 3.002 1 92.19 12 TRP B N 1
ATOM 1861 C CA . TRP B 1 12 ? -6.801 3.193 2.33 1 92.19 12 TRP B CA 1
ATOM 1862 C C . TRP B 1 12 ? -6.352 3.848 1.027 1 92.19 12 TRP B C 1
ATOM 1864 O O . TRP B 1 12 ? -5.289 3.521 0.497 1 92.19 12 TRP B O 1
ATOM 1874 N N . TYR B 1 13 ? -7.082 4.93 0.558 1 88.75 13 TYR B N 1
ATOM 1875 C CA . TYR B 1 13 ? -6.652 5.715 -0.595 1 88.75 13 TYR B CA 1
ATOM 1876 C C . TYR B 1 13 ? -5.422 6.547 -0.261 1 88.75 13 TYR B C 1
ATOM 1878 O O . TYR B 1 13 ? -4.449 6.562 -1.021 1 88.75 13 TYR B O 1
ATOM 1886 N N . SER B 1 14 ? -5.535 7.25 0.917 1 91.75 14 SER B N 1
ATOM 1887 C CA . SER B 1 14 ? -4.379 8.031 1.345 1 91.75 14 SER B CA 1
ATOM 1888 C C . SER B 1 14 ? -3.174 7.137 1.608 1 91.75 14 SER B C 1
ATOM 1890 O O . SER B 1 14 ? -2.035 7.516 1.322 1 91.75 14 SER B O 1
ATOM 1892 N N . THR B 1 15 ? -3.451 5.945 2.191 1 96.38 15 THR B N 1
ATOM 1893 C CA . THR B 1 15 ? -2.383 4.984 2.463 1 96.38 15 THR B CA 1
ATOM 1894 C C . THR B 1 15 ? -1.645 4.625 1.178 1 96.38 15 THR B C 1
ATOM 1896 O O . THR B 1 15 ? -0.413 4.551 1.162 1 96.38 15 THR B O 1
ATOM 1899 N N . LEU B 1 16 ? -2.395 4.461 0.068 1 95.88 16 LEU B N 1
ATOM 1900 C CA . LEU B 1 16 ? -1.812 4.164 -1.236 1 95.88 16 LEU B CA 1
ATOM 1901 C C . LEU B 1 16 ? -0.881 5.285 -1.685 1 95.88 16 LEU B C 1
ATOM 1903 O O . LEU B 1 16 ? 0.201 5.027 -2.215 1 95.88 16 LEU B O 1
ATOM 1907 N N . VAL B 1 17 ? -1.288 6.492 -1.477 1 94.25 17 VAL B N 1
ATOM 1908 C CA . VAL B 1 17 ? -0.498 7.648 -1.885 1 94.25 17 VAL B CA 1
ATOM 1909 C C . VAL B 1 17 ? 0.809 7.684 -1.096 1 94.25 17 VAL B C 1
ATOM 1911 O O . VAL B 1 17 ? 1.888 7.828 -1.677 1 94.25 17 VAL B O 1
ATOM 1914 N N . TYR B 1 18 ? 0.696 7.512 0.232 1 97.44 18 TYR B N 1
ATOM 1915 C CA . TYR B 1 18 ? 1.89 7.512 1.07 1 97.44 18 TYR B CA 1
ATOM 1916 C C . TYR B 1 18 ? 2.859 6.422 0.638 1 97.44 18 TYR B C 1
ATOM 1918 O O . TYR B 1 18 ? 4.043 6.688 0.412 1 97.44 18 TYR B O 1
ATOM 1926 N N . TYR B 1 19 ? 2.35 5.207 0.516 1 98.19 19 TYR B N 1
ATOM 1927 C CA . TYR B 1 19 ? 3.189 4.066 0.162 1 98.19 19 TYR B CA 1
ATOM 1928 C C . TYR B 1 19 ? 3.863 4.285 -1.188 1 98.19 19 TYR B C 1
ATOM 1930 O O . TYR B 1 19 ? 5.074 4.102 -1.319 1 98.19 19 TYR B O 1
ATOM 1938 N N . ARG B 1 20 ? 3.117 4.719 -2.17 1 96.56 20 ARG B N 1
ATOM 1939 C CA . ARG B 1 20 ? 3.611 4.93 -3.525 1 96.56 20 ARG B CA 1
ATOM 1940 C C . ARG B 1 20 ? 4.66 6.035 -3.561 1 96.56 20 ARG B C 1
ATOM 1942 O O . ARG B 1 20 ? 5.758 5.844 -4.094 1 96.56 20 ARG B O 1
ATOM 1949 N N . GLU B 1 21 ? 4.32 7.145 -2.99 1 96.69 21 GLU B N 1
ATOM 1950 C CA . GLU B 1 21 ? 5.172 8.32 -3.129 1 96.69 21 GLU B CA 1
ATOM 1951 C C . GLU B 1 21 ? 6.453 8.172 -2.314 1 96.69 21 GLU B C 1
ATOM 1953 O O . GLU B 1 21 ? 7.508 8.672 -2.713 1 96.69 21 GLU B O 1
ATOM 1958 N N . ILE B 1 22 ? 6.387 7.5 -1.128 1 98.19 22 ILE B N 1
ATOM 1959 C CA . ILE B 1 22 ? 7.605 7.238 -0.366 1 98.19 22 ILE B CA 1
ATOM 1960 C C . ILE B 1 22 ? 8.547 6.359 -1.186 1 98.19 22 ILE B C 1
ATOM 1962 O O . ILE B 1 22 ? 9.734 6.664 -1.314 1 98.19 22 ILE B O 1
ATOM 1966 N N . ASN B 1 23 ? 8 5.281 -1.781 1 96.88 23 ASN B N 1
ATOM 1967 C CA . ASN B 1 23 ? 8.82 4.406 -2.615 1 96.88 23 ASN B CA 1
ATOM 1968 C C . ASN B 1 23 ? 9.406 5.156 -3.807 1 96.88 23 ASN B C 1
ATOM 1970 O O . ASN B 1 23 ? 10.602 5.039 -4.098 1 96.88 23 ASN B O 1
ATOM 1974 N N . LYS B 1 24 ? 8.562 5.902 -4.473 1 95 24 LYS B N 1
ATOM 1975 C CA . LYS B 1 24 ? 8.984 6.633 -5.664 1 95 24 LYS B CA 1
ATOM 1976 C C . LYS B 1 24 ? 10.094 7.633 -5.332 1 95 24 LYS B C 1
ATOM 1978 O O . LYS B 1 24 ? 11.141 7.652 -5.988 1 95 24 LYS B O 1
ATOM 1983 N N . ARG B 1 25 ? 9.891 8.43 -4.332 1 96.69 25 ARG B N 1
ATOM 1984 C CA . ARG B 1 25 ? 10.828 9.508 -4.008 1 96.69 25 ARG B CA 1
ATOM 1985 C C . ARG B 1 25 ? 12.141 8.945 -3.465 1 96.69 25 ARG B C 1
ATOM 1987 O O . ARG B 1 25 ? 13.219 9.453 -3.789 1 96.69 25 ARG B O 1
ATOM 1994 N N . VAL B 1 26 ? 12.078 7.961 -2.6 1 97.12 26 VAL B N 1
ATOM 1995 C CA . VAL B 1 26 ? 13.305 7.316 -2.15 1 97.12 26 VAL B CA 1
ATOM 1996 C C . VAL B 1 26 ? 14.047 6.723 -3.348 1 97.12 26 VAL B C 1
ATOM 1998 O O . VAL B 1 26 ? 15.258 6.887 -3.479 1 97.12 26 VAL B O 1
ATOM 2001 N N . GLY B 1 27 ? 13.297 5.996 -4.207 1 93.56 27 GLY B N 1
ATOM 2002 C CA . GLY B 1 27 ? 13.883 5.434 -5.41 1 93.56 27 GLY B CA 1
ATOM 2003 C C . GLY B 1 27 ? 14.578 6.473 -6.273 1 93.56 27 GLY B C 1
ATOM 2004 O O . GLY B 1 27 ? 15.648 6.215 -6.824 1 93.56 27 GLY B O 1
ATOM 2005 N N . ASP B 1 28 ? 14 7.637 -6.418 1 92.88 28 ASP B N 1
ATOM 2006 C CA . ASP B 1 28 ? 14.562 8.734 -7.195 1 92.88 28 ASP B CA 1
ATOM 2007 C C . ASP B 1 28 ? 15.922 9.164 -6.633 1 92.88 28 ASP B C 1
ATOM 2009 O O . ASP B 1 28 ? 16.797 9.609 -7.379 1 92.88 28 ASP B O 1
ATOM 2013 N N . LEU B 1 29 ? 16.062 8.992 -5.371 1 94.44 29 LEU B N 1
ATOM 2014 C CA . LEU B 1 29 ? 17.266 9.5 -4.715 1 94.44 29 LEU B CA 1
ATOM 2015 C C . LEU B 1 29 ? 18.359 8.422 -4.668 1 94.44 29 LEU B C 1
ATOM 2017 O O . LEU B 1 29 ? 19.531 8.727 -4.828 1 94.44 29 LEU B O 1
ATOM 2021 N N . ILE B 1 30 ? 18 7.188 -4.578 1 93.62 30 ILE B N 1
ATOM 2022 C CA . ILE B 1 30 ? 19 6.156 -4.387 1 93.62 30 ILE B CA 1
ATOM 2023 C C . ILE B 1 30 ? 19.156 5.34 -5.672 1 93.62 30 ILE B C 1
ATOM 2025 O O . ILE B 1 30 ? 20.078 4.531 -5.797 1 93.62 30 ILE B O 1
ATOM 2029 N N . GLY B 1 31 ? 18.281 5.527 -6.57 1 87.12 31 GLY B N 1
ATOM 2030 C CA . GLY B 1 31 ? 18.25 4.746 -7.797 1 87.12 31 GLY B CA 1
ATOM 2031 C C . GLY B 1 31 ? 17.203 3.641 -7.773 1 87.12 31 GLY B C 1
ATOM 2032 O O . GLY B 1 31 ? 16.734 3.25 -6.707 1 87.12 31 GLY B O 1
ATOM 2033 N N . SER B 1 32 ? 16.922 3.119 -8.898 1 79.19 32 SER B N 1
ATOM 2034 C CA . SER B 1 32 ? 15.812 2.186 -9.078 1 79.19 32 SER B CA 1
ATOM 2035 C C . SER B 1 32 ? 16.203 0.77 -8.68 1 79.19 32 SER B C 1
ATOM 2037 O O . SER B 1 32 ? 15.391 -0.149 -8.719 1 79.19 32 SER B O 1
ATOM 2039 N N . GLN B 1 33 ? 17.391 0.597 -8.234 1 82.19 33 GLN B N 1
ATOM 2040 C CA . GLN B 1 33 ? 17.891 -0.736 -7.902 1 82.19 33 GLN B CA 1
ATOM 2041 C C . GLN B 1 33 ? 17.375 -1.184 -6.539 1 82.19 33 GLN B C 1
ATOM 2043 O O . GLN B 1 33 ? 17.344 -2.381 -6.242 1 82.19 33 GLN B O 1
ATOM 2048 N N . GLY B 1 34 ? 16.984 -0.216 -5.727 1 89.19 34 GLY B N 1
ATOM 2049 C CA . GLY B 1 34 ? 16.5 -0.523 -4.395 1 89.19 34 GLY B CA 1
ATOM 2050 C C . GLY B 1 34 ? 15.25 0.261 -4.02 1 89.19 34 GLY B C 1
ATOM 2051 O O . GLY B 1 34 ? 14.82 1.14 -4.77 1 89.19 34 GLY B O 1
ATOM 2052 N N . ASN B 1 35 ? 14.57 -0.115 -3 1 95 35 ASN B N 1
ATOM 2053 C CA . ASN B 1 35 ? 13.453 0.585 -2.373 1 95 35 ASN B CA 1
ATOM 2054 C C . ASN B 1 35 ? 13.5 0.459 -0.852 1 95 35 ASN B C 1
ATOM 2056 O O . ASN B 1 35 ? 14.18 -0.413 -0.316 1 95 35 ASN B O 1
ATOM 2060 N N . PRO B 1 36 ? 12.891 1.382 -0.152 1 97.06 36 PRO B N 1
ATOM 2061 C CA . PRO B 1 36 ? 12.938 1.323 1.311 1 97.06 36 PRO B CA 1
ATOM 2062 C C . PRO B 1 36 ? 12.109 0.175 1.883 1 97.06 36 PRO B C 1
ATOM 2064 O O . PRO B 1 36 ? 11.141 -0.261 1.259 1 97.06 36 PRO B O 1
ATOM 2067 N N . GLU B 1 37 ? 12.547 -0.314 3.006 1 97.19 37 GLU B N 1
ATOM 2068 C CA . GLU B 1 37 ? 11.711 -1.229 3.77 1 97.19 37 GLU B CA 1
ATOM 2069 C C . GLU B 1 37 ? 10.664 -0.47 4.586 1 97.19 37 GLU B C 1
ATOM 2071 O O . GLU B 1 37 ? 10.992 0.502 5.27 1 97.19 37 GLU B O 1
ATOM 2076 N N . LEU B 1 38 ? 9.469 -0.86 4.461 1 98.75 38 LEU B N 1
ATOM 2077 C CA . LEU B 1 38 ? 8.344 -0.258 5.172 1 98.75 38 LEU B CA 1
ATOM 2078 C C . LEU B 1 38 ? 7.5 -1.327 5.852 1 98.75 38 LEU B C 1
ATOM 2080 O O . LEU B 1 38 ? 7.336 -2.428 5.324 1 98.75 38 LEU B O 1
ATOM 2084 N N . ILE B 1 39 ? 7.004 -1.027 6.984 1 98.88 39 ILE B N 1
ATOM 2085 C CA . ILE B 1 39 ? 6.008 -1.865 7.641 1 98.88 39 ILE B CA 1
ATOM 2086 C C . ILE B 1 39 ? 4.703 -1.088 7.805 1 98.88 39 ILE B C 1
ATOM 2088 O O . ILE B 1 39 ? 4.676 -0.039 8.453 1 98.88 39 ILE B O 1
ATOM 2092 N N . LEU B 1 40 ? 3.668 -1.611 7.207 1 98.88 40 LEU B N 1
ATOM 2093 C CA . LEU B 1 40 ? 2.387 -0.914 7.18 1 98.88 40 LEU B CA 1
ATOM 2094 C C . LEU B 1 40 ? 1.314 -1.719 7.906 1 98.88 40 LEU B C 1
ATOM 2096 O O . LEU B 1 40 ? 1.112 -2.898 7.609 1 98.88 40 LEU B O 1
ATOM 2100 N N . TYR B 1 41 ? 0.718 -1.139 8.891 1 98.88 41 TYR B N 1
ATOM 2101 C CA . TYR B 1 41 ? -0.506 -1.657 9.492 1 98.88 41 TYR B CA 1
ATOM 2102 C C . TYR B 1 41 ? -1.719 -0.852 9.039 1 98.88 41 TYR B C 1
ATOM 2104 O O . TYR B 1 41 ? -1.878 0.309 9.422 1 98.88 41 TYR B O 1
ATOM 2112 N N . SER B 1 42 ? -2.531 -1.444 8.195 1 98.31 42 SER B N 1
ATOM 2113 C CA . SER B 1 42 ? -3.744 -0.824 7.676 1 98.31 42 SER B CA 1
ATOM 2114 C C . SER B 1 42 ? -4.953 -1.155 8.547 1 98.31 42 SER B C 1
ATOM 2116 O O . SER B 1 42 ? -5.473 -2.273 8.492 1 98.31 42 SER B O 1
ATOM 2118 N N . ILE B 1 43 ? -5.426 -0.191 9.305 1 97.5 43 ILE B N 1
ATOM 2119 C CA . ILE B 1 43 ? -6.531 -0.405 10.234 1 97.5 43 ILE B CA 1
ATOM 2120 C C . ILE B 1 43 ? -7.859 -0.254 9.5 1 97.5 43 ILE B C 1
ATOM 2122 O O . ILE B 1 43 ? -7.902 0.266 8.383 1 97.5 43 ILE B O 1
ATOM 2126 N N . ASN B 1 44 ? -8.93 -0.795 10.086 1 95.69 44 ASN B N 1
ATOM 2127 C CA . ASN B 1 44 ? -10.281 -0.636 9.555 1 95.69 44 ASN 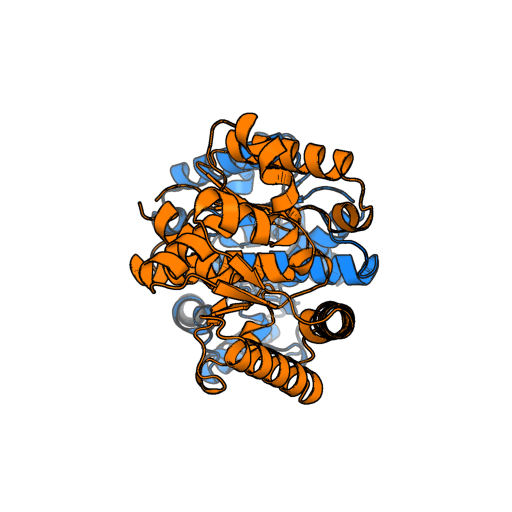B CA 1
ATOM 2128 C C . ASN B 1 44 ? -10.844 0.748 9.867 1 95.69 44 ASN B C 1
ATOM 2130 O O . ASN B 1 44 ? -10.852 1.174 11.023 1 95.69 44 ASN B O 1
ATOM 2134 N N . ILE B 1 45 ? -11.32 1.433 8.883 1 92.44 45 ILE B N 1
ATOM 2135 C CA . ILE B 1 45 ? -11.789 2.811 8.984 1 92.44 45 ILE B CA 1
ATOM 2136 C C . ILE B 1 45 ? -12.992 2.879 9.922 1 92.44 45 ILE B C 1
ATOM 2138 O O . ILE B 1 45 ? -13.344 3.953 10.414 1 92.44 45 ILE B O 1
ATOM 2142 N N . GLU B 1 46 ? -13.656 1.769 10.148 1 91.81 46 GLU B N 1
ATOM 2143 C CA . GLU B 1 46 ? -14.812 1.728 11.039 1 91.81 46 GLU B CA 1
ATOM 2144 C C . GLU B 1 46 ? -14.461 2.248 12.43 1 91.81 46 GLU B C 1
ATOM 2146 O O . GLU B 1 46 ? -15.289 2.854 13.102 1 91.81 46 GLU B O 1
ATOM 2151 N N . LEU B 1 47 ? -13.242 2.047 12.781 1 92.62 47 LEU B N 1
ATOM 2152 C CA . LEU B 1 47 ? -12.742 2.525 14.07 1 92.62 47 LEU B CA 1
ATOM 2153 C C . LEU B 1 47 ? -12.953 4.031 14.203 1 92.62 47 LEU B C 1
ATOM 2155 O O . LEU B 1 47 ? -13.43 4.504 15.242 1 92.62 47 LEU B O 1
ATOM 2159 N N . MET B 1 48 ? -12.641 4.789 13.156 1 87.94 48 MET B N 1
ATOM 2160 C CA . MET B 1 48 ? -12.734 6.246 13.164 1 87.94 48 MET B CA 1
ATOM 2161 C C . MET B 1 48 ? -14.195 6.691 13.141 1 87.94 48 MET B C 1
ATOM 2163 O O . MET B 1 48 ? -14.539 7.73 13.703 1 87.94 48 MET B O 1
ATOM 2167 N N . ARG B 1 49 ? -15 5.91 12.547 1 85.69 49 ARG B N 1
ATOM 2168 C CA . ARG B 1 49 ? -16.406 6.262 12.398 1 85.69 49 ARG B CA 1
ATOM 2169 C C . ARG B 1 49 ? -17.156 6.105 13.719 1 85.69 49 ARG B C 1
ATOM 2171 O O . ARG B 1 49 ? -18.172 6.773 13.953 1 85.69 49 ARG B O 1
ATOM 2178 N N . GLU B 1 50 ? -16.672 5.242 14.508 1 87.5 50 GLU B N 1
ATOM 2179 C CA . GLU B 1 50 ? -17.281 5.043 15.812 1 87.5 50 GLU B CA 1
ATOM 2180 C C . GLU B 1 50 ? -17.094 6.27 16.703 1 87.5 50 GLU B C 1
ATOM 2182 O O . GLU B 1 50 ? -17.828 6.457 17.672 1 87.5 50 GLU B O 1
ATOM 2187 N N . MET B 1 51 ? -16.188 7.039 16.484 1 84.62 51 MET B N 1
ATOM 2188 C CA . MET B 1 51 ? -15.883 8.289 17.188 1 84.62 51 MET B CA 1
ATOM 2189 C C . MET B 1 51 ? -15.703 8.047 18.672 1 84.62 51 MET B C 1
ATOM 2191 O O . MET B 1 51 ? -16.094 8.875 19.5 1 84.62 51 MET B O 1
ATOM 2195 N N . ASP B 1 52 ? -15.305 6.844 19.031 1 92.5 52 ASP B N 1
ATOM 2196 C CA . ASP B 1 52 ? -14.914 6.508 20.391 1 92.5 52 ASP B CA 1
ATOM 2197 C C . ASP B 1 52 ? -13.43 6.777 20.625 1 92.5 52 ASP B C 1
ATOM 2199 O O . ASP B 1 52 ? -12.586 5.949 20.281 1 92.5 52 ASP B O 1
ATOM 2203 N N . LYS B 1 53 ? -13.148 7.84 2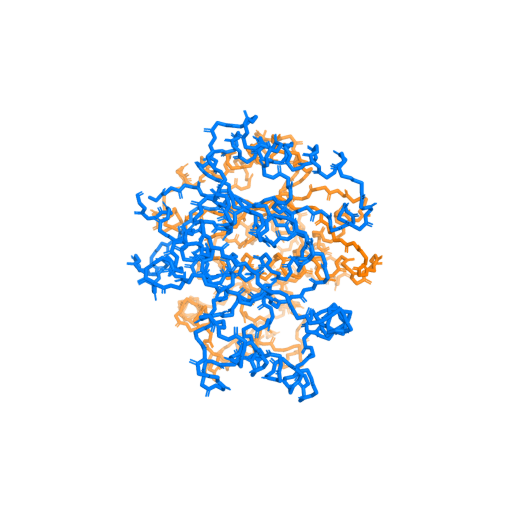1.281 1 91.56 53 LYS B N 1
ATOM 2204 C CA . LYS B 1 53 ? -11.781 8.336 21.422 1 91.56 53 LYS B CA 1
ATOM 2205 C C . LYS B 1 53 ? -10.898 7.324 22.156 1 91.56 53 LYS B C 1
ATOM 2207 O O . LYS B 1 53 ? -9.734 7.133 21.781 1 91.56 53 LYS B O 1
ATOM 2212 N N . GLU B 1 54 ? -11.422 6.734 23.172 1 95.69 54 GLU B N 1
ATOM 2213 C CA . GLU B 1 54 ? -10.641 5.773 23.938 1 95.69 54 GLU B CA 1
ATOM 2214 C C . GLU B 1 54 ? -10.297 4.543 23.094 1 95.69 54 GLU B C 1
ATOM 2216 O O . GLU B 1 54 ? -9.18 4.035 23.172 1 95.69 54 GLU B O 1
ATOM 2221 N N . LYS B 1 55 ? -11.273 4.074 22.375 1 96.31 55 LYS B N 1
ATOM 2222 C CA . LYS B 1 55 ? -11.047 2.936 21.484 1 96.31 55 LYS B CA 1
ATOM 2223 C C . LYS B 1 55 ? -10.008 3.271 20.422 1 96.31 55 LYS B C 1
ATOM 2225 O O . LYS B 1 55 ? -9.156 2.445 20.094 1 96.31 55 LYS B O 1
ATOM 2230 N N . ILE B 1 56 ? -10.109 4.453 19.891 1 96.56 56 ILE B N 1
ATOM 2231 C CA . ILE B 1 56 ? -9.18 4.91 18.859 1 96.56 56 ILE B CA 1
ATOM 2232 C C . ILE B 1 56 ? -7.766 4.977 19.438 1 96.56 56 ILE B C 1
ATOM 2234 O O . ILE B 1 56 ? -6.828 4.41 18.875 1 96.56 56 ILE B O 1
ATOM 2238 N N . LYS B 1 57 ? -7.621 5.598 20.594 1 97.5 57 LYS B N 1
ATOM 2239 C CA . LYS B 1 57 ? -6.324 5.727 21.25 1 97.5 57 LYS B CA 1
ATOM 2240 C C . LYS B 1 57 ? -5.715 4.355 21.531 1 97.5 57 LYS B C 1
ATOM 2242 O O . LYS B 1 57 ? -4.535 4.125 21.25 1 97.5 57 LYS B O 1
ATOM 2247 N N . SER B 1 58 ? -6.52 3.5 22.047 1 98.25 58 SER B N 1
ATOM 2248 C CA . SER B 1 58 ? -6.051 2.164 22.406 1 98.25 58 SER B CA 1
ATOM 2249 C C . SER B 1 58 ? -5.586 1.398 21.172 1 98.25 58 SER B C 1
ATOM 2251 O O . SER B 1 58 ? -4.547 0.733 21.203 1 98.25 58 SER B O 1
ATOM 2253 N N . LYS B 1 59 ? -6.324 1.481 20.109 1 98.25 59 LYS B N 1
ATOM 2254 C CA . LYS B 1 59 ? -5.973 0.779 18.875 1 98.25 59 LYS B CA 1
ATOM 2255 C C . LYS B 1 59 ? -4.672 1.316 18.297 1 98.25 59 LYS B C 1
ATOM 2257 O O . LYS B 1 59 ? -3.805 0.542 17.891 1 98.25 59 LYS B O 1
ATOM 2262 N N . TYR B 1 60 ? -4.531 2.59 18.25 1 98.5 60 TYR B N 1
ATOM 2263 C CA . TYR B 1 60 ? -3.33 3.189 17.688 1 98.5 60 TYR B CA 1
ATOM 2264 C C . TYR B 1 60 ? -2.107 2.869 18.531 1 98.5 60 TYR B C 1
ATOM 2266 O O . TYR B 1 60 ? -1.005 2.699 18.016 1 98.5 60 TYR B O 1
ATOM 2274 N N . LEU B 1 61 ? -2.326 2.795 19.859 1 98.81 61 LEU B N 1
ATOM 2275 C CA . LEU B 1 61 ? -1.226 2.381 20.719 1 98.81 61 LEU B CA 1
ATOM 2276 C C . LEU B 1 61 ? -0.818 0.941 20.438 1 98.81 61 LEU B C 1
ATOM 2278 O O . LEU B 1 61 ? 0.369 0.648 20.281 1 98.81 61 LEU B O 1
ATOM 2282 N N . THR B 1 62 ? -1.78 0.112 20.375 1 98.81 62 THR B N 1
ATOM 2283 C CA . THR B 1 62 ? -1.531 -1.298 20.09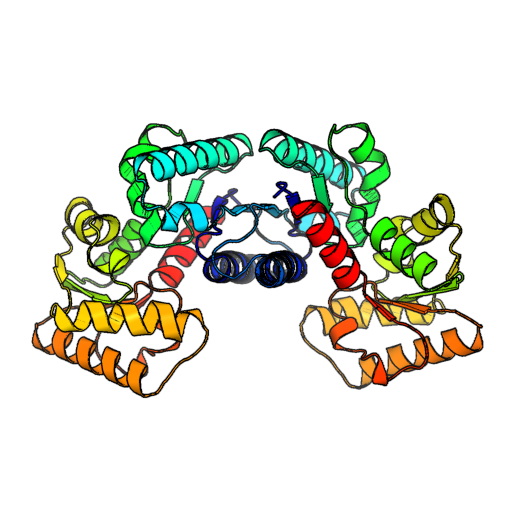4 1 98.81 62 THR B CA 1
ATOM 2284 C C . THR B 1 62 ? -0.791 -1.466 18.766 1 98.81 62 THR B C 1
ATOM 2286 O O . THR B 1 62 ? 0.206 -2.186 18.703 1 98.81 62 THR B O 1
ATOM 2289 N N . VAL B 1 63 ? -1.24 -0.774 17.734 1 98.75 63 VAL B N 1
ATOM 2290 C CA . VAL B 1 63 ? -0.66 -0.881 16.406 1 98.75 63 VAL B CA 1
ATOM 2291 C C . VAL B 1 63 ? 0.752 -0.301 16.406 1 98.75 63 VAL B C 1
ATOM 2293 O O . VAL B 1 63 ? 1.661 -0.859 15.789 1 98.75 63 VAL B O 1
ATOM 2296 N N . SER B 1 64 ? 0.917 0.811 17.094 1 98.81 64 SER B N 1
ATOM 2297 C CA . SER B 1 64 ? 2.24 1.416 17.188 1 98.81 64 SER B CA 1
ATOM 2298 C C . SER B 1 64 ? 3.238 0.463 17.844 1 98.81 64 SER B C 1
ATOM 2300 O O . SER B 1 64 ? 4.375 0.34 17.391 1 98.81 64 SER B O 1
ATOM 2302 N N . LYS B 1 65 ? 2.818 -0.203 18.844 1 98.88 65 LYS B N 1
ATOM 2303 C CA . LYS B 1 65 ? 3.686 -1.159 19.516 1 98.88 65 LYS B CA 1
ATOM 2304 C C . LYS B 1 65 ? 4.012 -2.346 18.609 1 98.88 65 LYS B C 1
ATOM 2306 O O . LYS B 1 65 ? 5.145 -2.834 18.609 1 98.88 65 LYS B O 1
ATOM 2311 N N . LYS B 1 66 ? 3.016 -2.832 17.922 1 98.81 66 LYS B N 1
ATOM 2312 C CA . LYS B 1 66 ? 3.248 -3.918 16.984 1 98.81 66 LYS B CA 1
ATOM 2313 C C . LYS B 1 66 ? 4.285 -3.521 15.93 1 98.81 66 LYS B C 1
ATOM 2315 O O . LYS B 1 66 ? 5.168 -4.312 15.594 1 98.81 66 LYS B O 1
ATOM 2320 N N . LEU B 1 67 ? 4.168 -2.301 15.391 1 98.81 67 LEU B N 1
ATOM 2321 C CA . LEU B 1 67 ? 5.109 -1.812 14.383 1 98.81 67 LEU B CA 1
ATOM 2322 C C . LEU B 1 67 ? 6.512 -1.68 14.969 1 98.81 67 LEU B C 1
ATOM 2324 O O . LEU B 1 67 ? 7.492 -2.066 14.336 1 98.81 67 LEU B O 1
ATOM 2328 N N . GLN B 1 68 ? 6.562 -1.118 16.188 1 98.75 68 GLN B N 1
ATOM 2329 C CA . GLN B 1 68 ? 7.84 -1.017 16.875 1 98.75 68 GLN B CA 1
ATOM 2330 C C . GLN B 1 68 ? 8.469 -2.393 17.078 1 98.75 68 GLN B C 1
ATOM 2332 O O . GLN B 1 68 ? 9.648 -2.586 16.781 1 98.75 68 GLN B O 1
ATOM 2337 N N . ASP B 1 69 ? 7.68 -3.348 17.5 1 98.44 69 ASP B N 1
ATOM 2338 C CA . ASP B 1 69 ? 8.156 -4.703 17.75 1 98.44 69 ASP B CA 1
ATOM 2339 C C . ASP B 1 69 ? 8.609 -5.375 16.453 1 98.44 69 ASP B C 1
ATOM 2341 O O . ASP B 1 69 ? 9.5 -6.223 16.469 1 98.44 69 ASP B O 1
ATOM 2345 N N . ALA B 1 70 ? 8.023 -4.969 15.398 1 98.38 70 ALA B N 1
ATOM 2346 C CA . ALA B 1 70 ? 8.352 -5.555 14.102 1 98.38 70 ALA B CA 1
ATOM 2347 C C . ALA B 1 70 ? 9.625 -4.93 13.531 1 98.38 70 ALA B C 1
ATOM 2349 O O . ALA B 1 70 ? 10.148 -5.395 12.516 1 98.38 70 ALA B O 1
ATOM 2350 N N . GLY B 1 71 ? 10.078 -3.828 14.125 1 98.19 71 GLY B N 1
ATOM 2351 C CA . GLY B 1 71 ? 11.383 -3.318 13.727 1 98.19 71 GLY B CA 1
ATOM 2352 C C . GLY B 1 71 ? 11.328 -1.9 13.195 1 98.19 71 GLY B C 1
ATOM 2353 O O . GLY B 1 71 ? 12.344 -1.366 12.734 1 98.19 71 GLY B O 1
ATOM 2354 N N . ALA B 1 72 ? 10.148 -1.256 13.211 1 98.75 72 ALA B N 1
ATOM 2355 C CA . ALA B 1 72 ? 10.07 0.14 12.781 1 98.75 72 ALA B CA 1
ATOM 2356 C C . ALA B 1 72 ? 10.914 1.036 13.695 1 98.75 72 ALA B C 1
ATOM 2358 O O . ALA B 1 72 ? 10.945 0.844 14.906 1 98.75 72 ALA B O 1
ATOM 2359 N N . GLU B 1 73 ? 11.523 1.985 13.102 1 98.81 73 GLU B N 1
ATOM 2360 C CA . GLU B 1 73 ? 12.367 2.912 13.852 1 98.81 73 GLU B CA 1
ATOM 2361 C C . GLU B 1 73 ? 11.664 4.254 14.055 1 98.81 73 GLU B C 1
ATOM 2363 O O . GLU B 1 73 ? 12.133 5.094 14.828 1 98.81 73 GLU B O 1
ATOM 2368 N N . ALA B 1 74 ? 10.594 4.496 13.43 1 98.88 74 ALA B N 1
ATOM 2369 C CA . ALA B 1 74 ? 9.633 5.586 13.609 1 98.88 74 ALA B CA 1
ATOM 2370 C C . ALA B 1 74 ? 8.258 5.195 13.086 1 98.88 74 ALA B C 1
ATOM 2372 O O . ALA B 1 74 ? 8.117 4.207 12.367 1 98.88 74 ALA B O 1
ATOM 2373 N N . ILE B 1 75 ? 7.277 5.969 13.5 1 98.81 75 ILE B N 1
ATOM 2374 C CA . ILE B 1 75 ? 5.902 5.711 13.078 1 98.81 75 ILE B CA 1
ATOM 2375 C C . ILE B 1 75 ? 5.359 6.922 12.32 1 98.81 75 ILE B C 1
ATOM 2377 O O . ILE B 1 75 ? 5.605 8.07 12.711 1 98.81 75 ILE B O 1
ATOM 2381 N N . MET B 1 76 ? 4.695 6.676 11.281 1 98.62 76 MET B N 1
ATOM 2382 C CA . MET B 1 76 ? 3.98 7.699 10.523 1 98.62 76 MET B CA 1
ATOM 2383 C C . MET B 1 76 ? 2.504 7.34 10.383 1 98.62 76 MET B C 1
ATOM 2385 O O . MET B 1 76 ? 2.17 6.238 9.938 1 98.62 76 MET B O 1
ATOM 2389 N N . ILE B 1 77 ? 1.682 8.219 10.789 1 98.06 77 ILE B N 1
ATOM 2390 C CA . ILE B 1 77 ? 0.243 8.055 10.617 1 98.06 77 ILE B CA 1
ATOM 2391 C C . ILE B 1 77 ? -0.188 8.672 9.281 1 98.06 77 ILE B C 1
ATOM 2393 O O . ILE B 1 77 ? -0.093 9.883 9.094 1 98.06 77 ILE B O 1
ATOM 2397 N N . CYS B 1 78 ? -0.705 7.848 8.367 1 96.81 78 CYS B N 1
ATOM 2398 C CA . CYS B 1 78 ? -0.949 8.242 6.988 1 96.81 78 CYS B CA 1
ATOM 2399 C C . CYS B 1 78 ? -2.314 8.906 6.844 1 96.81 78 CYS B C 1
ATOM 2401 O O . CYS B 1 78 ? -3.104 8.523 5.977 1 96.81 78 CYS B O 1
ATOM 2403 N N . ALA B 1 79 ? -2.617 9.82 7.699 1 92.69 79 ALA B N 1
ATOM 2404 C CA . ALA B 1 79 ? -3.838 10.625 7.734 1 92.69 79 ALA B CA 1
ATOM 2405 C C . ALA B 1 79 ? -3.67 11.844 8.633 1 92.69 79 ALA B C 1
ATOM 2407 O O . ALA B 1 79 ? -2.699 11.938 9.391 1 92.69 79 ALA B O 1
ATOM 2408 N N . ASN B 1 80 ? -4.617 12.797 8.539 1 90.75 80 ASN B N 1
ATOM 2409 C CA . ASN B 1 80 ? -4.547 13.984 9.383 1 90.75 80 ASN B CA 1
ATOM 2410 C C . ASN B 1 80 ? -5.254 13.773 10.719 1 90.75 80 ASN B C 1
ATOM 2412 O O . ASN B 1 80 ? -4.629 13.867 11.773 1 90.75 80 ASN B O 1
ATOM 2416 N N . THR B 1 81 ? -6.473 13.289 10.672 1 88.44 81 THR B N 1
ATOM 2417 C CA . THR B 1 81 ? -7.359 13.281 11.828 1 88.44 81 THR B CA 1
ATOM 2418 C C . THR B 1 81 ? -6.836 12.344 12.906 1 88.44 81 THR B C 1
ATOM 2420 O O . THR B 1 81 ? -6.883 12.664 14.102 1 88.44 81 THR B O 1
ATOM 2423 N N . PRO B 1 82 ? -6.262 11.234 12.555 1 93.25 82 PRO B N 1
ATOM 2424 C CA . PRO B 1 82 ? -5.828 10.297 13.594 1 93.25 82 PRO B CA 1
ATOM 2425 C C . PRO B 1 82 ? -4.633 10.812 14.391 1 93.25 82 PRO B C 1
ATOM 2427 O O . PRO B 1 82 ? -4.25 10.211 15.398 1 93.25 82 PRO B O 1
ATOM 2430 N N . HIS B 1 83 ? -4.055 11.906 14.031 1 95.44 83 HIS B N 1
ATOM 2431 C CA . HIS B 1 83 ? -2.99 12.484 14.844 1 95.44 83 HIS B CA 1
ATOM 2432 C C . HIS B 1 83 ? -3.518 12.953 16.203 1 95.44 83 HIS B C 1
ATOM 2434 O O . HIS B 1 83 ? -2.738 13.289 17.094 1 95.44 83 HIS B O 1
ATOM 2440 N N . LEU B 1 84 ? -4.816 12.883 16.344 1 92.75 84 LEU B N 1
ATOM 2441 C CA . LEU B 1 84 ? -5.426 13.188 17.641 1 92.75 84 LEU B CA 1
ATOM 2442 C C . LEU B 1 84 ? -4.902 12.25 18.719 1 92.75 84 LEU B C 1
ATOM 2444 O O . LEU B 1 84 ? -5 12.555 19.906 1 92.75 84 LEU B O 1
ATOM 2448 N N . VAL B 1 85 ? -4.32 11.141 18.344 1 96.5 85 VAL B N 1
ATOM 2449 C CA . VAL B 1 85 ? -3.908 10.125 19.312 1 96.5 85 VAL B CA 1
ATOM 2450 C C . VAL B 1 85 ? -2.492 10.422 19.797 1 96.5 85 VAL B C 1
ATOM 2452 O O . VAL B 1 85 ? -2.012 9.797 20.75 1 96.5 85 VAL B O 1
ATOM 2455 N N . TYR B 1 86 ? -1.776 11.398 19.266 1 97.44 86 TYR B N 1
ATOM 2456 C CA . TYR B 1 86 ? -0.339 11.602 19.406 1 97.44 86 TYR B CA 1
ATOM 2457 C C . TYR B 1 86 ? 0.042 11.742 20.875 1 97.44 86 TYR B C 1
ATOM 2459 O O . TYR B 1 86 ? 0.942 11.055 21.359 1 97.44 86 TYR B O 1
ATOM 2467 N N . GLU B 1 87 ? -0.614 12.57 21.594 1 96.38 87 GLU B N 1
ATOM 2468 C CA . GLU B 1 87 ? -0.255 12.875 22.984 1 96.38 87 GLU B CA 1
ATOM 2469 C C . GLU B 1 87 ? -0.42 11.648 23.875 1 96.38 87 GLU B C 1
ATOM 2471 O O . GLU B 1 87 ? 0.267 11.516 24.891 1 96.38 87 GLU B O 1
ATOM 2476 N N . TYR B 1 88 ? -1.309 10.797 23.469 1 97.75 88 TYR B N 1
ATOM 2477 C CA . TYR B 1 88 ? -1.547 9.57 24.234 1 97.75 88 TYR B CA 1
ATOM 2478 C C . TYR B 1 88 ? -0.538 8.492 23.859 1 97.75 88 TYR B C 1
ATOM 2480 O O . TYR B 1 88 ? -0.03 7.785 24.734 1 97.75 88 TYR B O 1
ATOM 2488 N N . VAL B 1 89 ? -0.19 8.352 22.609 1 98.62 89 VAL B N 1
ATOM 2489 C CA . VAL B 1 89 ? 0.551 7.203 22.109 1 98.62 89 VAL B CA 1
ATOM 2490 C C . VAL B 1 89 ? 2.051 7.453 22.25 1 98.62 89 VAL B C 1
ATOM 2492 O O . VAL B 1 89 ? 2.795 6.57 22.672 1 98.62 89 VAL B O 1
ATOM 2495 N N . GLN B 1 90 ? 2.525 8.633 21.922 1 98.56 90 GLN B N 1
ATOM 2496 C CA . GLN B 1 90 ? 3.955 8.906 21.812 1 98.56 90 GLN B CA 1
ATOM 2497 C C . GLN B 1 90 ? 4.684 8.562 23.109 1 98.56 90 GLN B C 1
ATOM 2499 O O . GLN B 1 90 ? 5.715 7.891 23.078 1 98.56 90 GLN B O 1
ATOM 2504 N N . PRO B 1 91 ? 4.148 8.945 24.281 1 98.44 91 PRO B N 1
ATOM 2505 C CA . PRO B 1 91 ? 4.891 8.672 25.516 1 98.44 91 PRO B CA 1
ATOM 2506 C C . PRO B 1 91 ? 4.934 7.188 25.859 1 98.44 91 PRO B C 1
ATOM 2508 O O . PRO B 1 91 ? 5.676 6.777 26.75 1 98.44 91 PRO B O 1
ATOM 2511 N N . LYS B 1 92 ? 4.184 6.402 25.172 1 98.69 92 LYS B N 1
ATOM 2512 C CA . LYS B 1 92 ? 4.027 5 25.562 1 98.69 92 LYS B CA 1
ATOM 2513 C C . LYS B 1 92 ? 4.781 4.086 24.594 1 98.69 92 LYS B C 1
ATOM 2515 O O . LYS B 1 92 ? 4.684 2.859 24.703 1 98.69 92 LYS B O 1
ATOM 2520 N N . ILE B 1 93 ? 5.461 4.66 23.641 1 98.56 93 ILE B N 1
ATOM 2521 C CA . ILE B 1 93 ? 6.312 3.898 22.734 1 98.56 93 ILE B CA 1
ATOM 2522 C C . ILE B 1 93 ? 7.715 4.496 22.719 1 98.56 93 ILE B C 1
ATOM 2524 O O . ILE B 1 93 ? 7.91 5.648 23.125 1 98.56 93 ILE B O 1
ATOM 2528 N N . ASP B 1 94 ? 8.695 3.734 22.203 1 98.62 94 ASP B N 1
ATOM 2529 C CA . ASP B 1 94 ? 10.102 4.117 22.328 1 98.62 94 ASP B CA 1
ATOM 2530 C C . ASP B 1 94 ? 10.617 4.773 21.047 1 98.62 94 ASP B C 1
ATOM 2532 O O . ASP B 1 94 ? 11.734 5.289 21.016 1 98.62 94 ASP B O 1
ATOM 2536 N N . ILE B 1 95 ? 9.898 4.738 19.969 1 98.75 95 ILE B N 1
ATOM 2537 C CA . ILE B 1 95 ? 10.312 5.32 18.703 1 98.75 95 ILE B CA 1
ATOM 2538 C C . ILE B 1 95 ? 9.438 6.531 18.375 1 98.75 95 ILE B C 1
ATOM 2540 O O . ILE B 1 95 ? 8.289 6.617 18.828 1 98.75 95 ILE B O 1
ATOM 2544 N N . PRO B 1 96 ? 9.914 7.441 17.656 1 98.75 96 PRO B N 1
ATOM 2545 C CA . PRO B 1 96 ? 9.172 8.68 17.422 1 98.75 96 PRO B CA 1
ATOM 2546 C C . PRO B 1 96 ? 8.039 8.508 16.422 1 98.75 96 PRO B C 1
ATOM 2548 O O . PRO B 1 96 ? 8.156 7.715 15.477 1 98.75 96 PRO B O 1
ATOM 2551 N N . ILE B 1 97 ? 7 9.242 16.641 1 98.75 97 ILE B N 1
ATOM 2552 C CA . ILE B 1 97 ? 5.977 9.453 15.625 1 98.75 97 ILE B CA 1
ATOM 2553 C C . ILE B 1 97 ? 6.312 10.688 14.797 1 98.75 97 ILE B C 1
ATOM 2555 O O . ILE B 1 97 ? 6.48 11.781 15.336 1 98.75 97 ILE B O 1
ATOM 2559 N N . LEU B 1 98 ? 6.512 10.516 13.523 1 98.69 98 LEU B N 1
ATOM 2560 C CA . LEU B 1 98 ? 6.68 11.641 12.609 1 98.69 98 LEU B CA 1
ATOM 2561 C C . LEU B 1 98 ? 5.367 12.398 12.438 1 98.69 98 LEU B C 1
ATOM 2563 O O . LEU B 1 98 ? 4.582 12.086 11.531 1 98.69 98 LEU B O 1
ATOM 2567 N N . HIS B 1 99 ? 5.168 13.352 13.25 1 98.25 99 HIS B N 1
ATOM 2568 C CA . HIS B 1 99 ? 3.9 14.07 13.32 1 98.25 99 HIS B CA 1
ATOM 2569 C C . HIS B 1 99 ? 3.705 14.969 12.102 1 98.25 99 HIS B C 1
ATOM 2571 O O . HIS B 1 99 ? 4.625 15.68 11.695 1 98.25 99 HIS B O 1
ATOM 2577 N N . ILE B 1 100 ? 2.537 14.961 11.555 1 97.38 100 ILE B N 1
ATOM 2578 C CA . ILE B 1 100 ? 2.221 15.734 10.359 1 97.38 100 ILE B CA 1
ATOM 2579 C C . ILE B 1 100 ? 2.365 17.219 10.656 1 97.38 100 ILE B C 1
ATOM 2581 O O . ILE B 1 100 ? 2.748 18 9.773 1 97.38 100 ILE B O 1
ATOM 2585 N N . GLY B 1 101 ? 2.107 17.625 11.859 1 97.19 101 GLY B N 1
ATOM 2586 C CA . GLY B 1 101 ? 2.307 19 12.281 1 97.19 101 GLY B CA 1
ATOM 2587 C C . GLY B 1 101 ? 3.752 19.453 12.188 1 97.19 101 GLY B C 1
ATOM 2588 O O . GLY B 1 101 ? 4.023 20.625 11.922 1 97.19 101 GLY B O 1
ATOM 2589 N N . ASP B 1 102 ? 4.668 18.531 12.484 1 98.25 102 ASP B N 1
ATOM 2590 C CA . ASP B 1 102 ? 6.086 18.859 12.336 1 98.25 102 ASP B CA 1
ATOM 2591 C C . ASP B 1 102 ? 6.43 19.156 10.875 1 98.25 102 ASP B C 1
ATOM 2593 O O . ASP B 1 102 ? 7.199 20.062 10.594 1 98.25 102 ASP B O 1
ATOM 2597 N N . ALA B 1 103 ? 5.84 18.359 9.984 1 97.94 103 ALA B N 1
ATOM 2598 C CA . ALA B 1 103 ? 6.086 18.578 8.562 1 97.94 103 ALA B CA 1
ATOM 2599 C C . ALA B 1 103 ? 5.602 19.953 8.125 1 97.94 103 ALA B C 1
ATOM 2601 O O . ALA B 1 103 ? 6.309 20.672 7.418 1 97.94 103 ALA B O 1
ATOM 2602 N N . ILE B 1 104 ? 4.445 20.297 8.586 1 97.75 104 ILE B N 1
ATOM 2603 C CA . ILE B 1 104 ? 3.857 21.578 8.258 1 97.75 104 ILE B CA 1
ATOM 2604 C C . ILE B 1 104 ? 4.688 22.703 8.883 1 97.75 104 ILE B C 1
ATOM 2606 O O . ILE B 1 104 ? 5.086 23.641 8.195 1 97.75 104 ILE B O 1
ATOM 2610 N N . GLY B 1 105 ? 4.934 22.578 10.164 1 98.12 105 GLY B N 1
ATOM 2611 C CA . GLY B 1 105 ? 5.621 23.625 10.914 1 98.12 105 GLY B CA 1
ATOM 2612 C C . GLY B 1 105 ? 7.016 23.906 10.391 1 98.12 105 GLY B C 1
ATOM 2613 O O . GLY B 1 105 ? 7.395 25.078 10.227 1 98.12 105 GLY B O 1
ATOM 2614 N N . ARG B 1 106 ? 7.785 22.875 10.133 1 98 106 ARG B N 1
ATOM 2615 C CA . ARG B 1 106 ? 9.148 23.031 9.625 1 98 106 ARG B CA 1
ATOM 2616 C C . ARG B 1 106 ? 9.148 23.75 8.289 1 98 106 ARG B C 1
ATOM 2618 O O . ARG B 1 106 ? 9.992 24.609 8.039 1 98 106 ARG B O 1
ATOM 2625 N N . ASN B 1 107 ? 8.219 23.359 7.438 1 97.62 107 ASN B N 1
ATOM 2626 C CA . ASN B 1 107 ? 8.109 24.031 6.148 1 97.62 107 ASN B CA 1
ATOM 2627 C C . ASN B 1 107 ? 7.719 25.484 6.305 1 97.62 107 ASN B C 1
ATOM 2629 O O . ASN B 1 107 ? 8.273 26.359 5.633 1 97.62 107 ASN B O 1
ATOM 2633 N N . ALA B 1 108 ? 6.766 25.75 7.168 1 97.94 108 ALA B N 1
ATOM 2634 C CA . ALA B 1 108 ? 6.289 27.109 7.414 1 97.94 108 ALA B CA 1
ATOM 2635 C C . ALA B 1 108 ? 7.418 28 7.938 1 97.94 108 ALA B C 1
ATOM 2637 O O . ALA B 1 108 ? 7.578 29.141 7.492 1 97.94 108 ALA B O 1
ATOM 2638 N N . ILE B 1 109 ? 8.211 27.469 8.82 1 97.62 109 ILE B N 1
ATOM 2639 C CA . ILE B 1 109 ? 9.328 28.219 9.391 1 97.62 109 ILE B CA 1
ATOM 2640 C C . ILE B 1 109 ? 10.344 28.547 8.297 1 97.62 109 ILE B C 1
ATOM 2642 O O . ILE B 1 109 ? 10.805 29.688 8.188 1 97.62 109 ILE B O 1
ATOM 2646 N N . LYS B 1 110 ? 10.648 27.562 7.539 1 97.19 110 LYS B N 1
ATOM 2647 C CA . LYS B 1 110 ? 11.609 27.75 6.449 1 97.19 110 LYS B CA 1
ATOM 2648 C C . LYS B 1 110 ? 11.156 28.844 5.492 1 97.19 110 LYS B C 1
ATOM 2650 O O . LYS B 1 110 ? 11.977 29.578 4.941 1 97.19 110 LYS B O 1
ATOM 2655 N N . ARG B 1 111 ? 9.859 29 5.328 1 97.06 111 ARG B N 1
ATOM 2656 C CA . ARG B 1 111 ? 9.297 29.953 4.375 1 97.06 111 ARG B CA 1
ATOM 2657 C C . ARG B 1 111 ? 8.875 31.234 5.074 1 97.06 111 ARG B C 1
ATOM 2659 O O . ARG B 1 111 ? 8.273 32.125 4.453 1 97.06 111 ARG B O 1
ATOM 2666 N N . GLU B 1 112 ? 9.086 31.266 6.359 1 97.19 112 GLU B N 1
ATOM 2667 C CA . GLU B 1 112 ? 8.789 32.438 7.184 1 97.19 112 GLU B CA 1
ATOM 2668 C C . GLU B 1 112 ? 7.293 32.75 7.18 1 97.19 112 GLU B C 1
ATOM 2670 O O . GLU B 1 112 ? 6.898 33.906 7.027 1 97.19 112 GLU B O 1
ATOM 2675 N N . LEU B 1 113 ? 6.52 31.672 7.27 1 97.75 113 LEU B N 1
ATOM 2676 C CA . LEU B 1 113 ? 5.074 31.812 7.391 1 97.75 113 LEU B CA 1
ATOM 2677 C C . LEU B 1 113 ? 4.641 31.734 8.852 1 97.75 113 LEU B C 1
ATOM 2679 O O . LEU B 1 113 ? 5.055 30.844 9.578 1 97.75 113 LEU B O 1
ATOM 2683 N N . LYS B 1 114 ? 3.734 32.625 9.266 1 96.88 114 LYS B N 1
ATOM 2684 C CA . LYS B 1 114 ? 3.367 32.656 10.68 1 96.88 114 LYS B CA 1
ATOM 2685 C C . LYS B 1 114 ? 1.874 32.406 10.867 1 96.88 114 LYS B C 1
ATOM 2687 O O . LYS B 1 114 ? 1.444 31.969 11.93 1 96.88 114 LYS B O 1
ATOM 2692 N N . THR B 1 115 ? 1.102 32.812 9.938 1 98.06 115 THR B N 1
ATOM 2693 C CA . THR B 1 115 ? -0.344 32.625 9.961 1 98.06 115 THR B CA 1
ATOM 2694 C C . THR B 1 115 ? -0.807 31.812 8.758 1 98.06 115 THR B C 1
ATOM 2696 O O . THR B 1 115 ? -0.635 32.25 7.613 1 98.06 115 THR B O 1
ATOM 2699 N N . LEU B 1 116 ? -1.402 30.656 9.078 1 98.31 116 LEU B N 1
ATOM 2700 C CA . LEU B 1 116 ? -1.793 29.75 8 1 98.31 116 LEU B CA 1
ATOM 2701 C C . LEU B 1 116 ? -3.303 29.531 7.996 1 98.31 116 LEU B C 1
ATOM 2703 O O . LEU B 1 116 ? -3.922 29.422 9.055 1 98.31 116 LEU B O 1
ATOM 2707 N N . GLY B 1 117 ? -3.889 29.578 6.805 1 97.75 117 GLY B N 1
ATOM 2708 C CA . GLY B 1 117 ? -5.246 29.094 6.652 1 97.75 117 GLY B CA 1
ATOM 2709 C C . GLY B 1 117 ? -5.32 27.578 6.531 1 97.75 117 GLY B C 1
ATOM 2710 O O . GLY B 1 117 ? -4.438 26.953 5.938 1 97.75 117 GLY B O 1
ATOM 2711 N N . LEU B 1 118 ? -6.344 26.984 7.066 1 97.44 118 LEU B N 1
ATOM 2712 C CA . LEU B 1 118 ? -6.492 25.531 7.02 1 97.44 118 LEU B CA 1
ATOM 2713 C C . LEU B 1 118 ? -7.754 25.141 6.258 1 97.44 118 LEU B C 1
ATOM 2715 O O . LEU B 1 118 ? -8.852 25.594 6.59 1 97.44 118 LEU B O 1
ATOM 2719 N N . LEU B 1 119 ? -7.539 24.375 5.203 1 95.94 119 LEU B N 1
ATOM 2720 C CA . LEU B 1 119 ? -8.641 23.828 4.434 1 95.94 119 LEU B CA 1
ATOM 2721 C C . LEU B 1 119 ? -8.648 22.297 4.512 1 95.94 119 LEU B C 1
ATOM 2723 O O . LEU B 1 119 ? -7.586 21.672 4.465 1 95.94 119 LEU B O 1
ATOM 2727 N N . GLY B 1 120 ? -9.773 21.672 4.703 1 93.69 120 GLY B N 1
ATOM 2728 C CA . GLY B 1 120 ? -9.945 20.234 4.801 1 93.69 120 GLY B CA 1
ATOM 2729 C C . GLY B 1 120 ? -11.352 19.812 5.195 1 93.69 120 GLY B C 1
ATOM 2730 O O . GLY B 1 120 ? -12.305 20.562 4.953 1 93.69 120 GLY B O 1
ATOM 2731 N N . ASN B 1 121 ? -11.469 18.578 5.699 1 91 121 ASN B N 1
ATOM 2732 C CA . ASN B 1 121 ? -12.766 18.172 6.223 1 91 121 ASN B CA 1
ATOM 2733 C C . ASN B 1 121 ? -13 18.703 7.629 1 91 121 ASN B C 1
ATOM 2735 O O . ASN B 1 121 ? -12.086 19.234 8.258 1 91 121 ASN B O 1
ATOM 2739 N N . LYS B 1 122 ? -14.234 18.609 8.109 1 92 122 LYS B N 1
ATOM 2740 C CA . LYS B 1 122 ? -14.633 19.25 9.359 1 92 122 LYS B CA 1
ATOM 2741 C C . LYS B 1 122 ? -13.789 18.75 10.523 1 92 122 LYS B C 1
ATOM 2743 O O . LYS B 1 122 ? -13.258 19.547 11.297 1 92 122 LYS B O 1
ATOM 2748 N N . PRO B 1 123 ? -13.516 17.422 10.664 1 88.88 123 PRO B N 1
ATOM 2749 C CA . PRO B 1 123 ? -12.688 16.969 11.789 1 88.88 123 PRO B CA 1
ATOM 2750 C C . PRO B 1 123 ? -11.273 17.531 11.742 1 88.88 123 PRO B C 1
ATOM 2752 O O . PRO B 1 123 ? -10.727 17.938 12.773 1 88.88 123 PRO B O 1
ATOM 2755 N N . THR B 1 124 ? -10.703 17.625 10.594 1 90.62 124 THR B N 1
ATOM 2756 C CA . THR B 1 124 ? -9.352 18.156 10.422 1 90.62 124 THR B CA 1
ATOM 2757 C C . THR B 1 124 ? -9.312 19.641 10.766 1 90.62 124 THR B C 1
ATOM 2759 O O . THR B 1 124 ? -8.391 20.109 11.438 1 90.62 124 THR B O 1
ATOM 2762 N N . MET B 1 125 ? -10.281 20.359 10.344 1 93.31 125 MET B N 1
ATOM 2763 C CA . MET B 1 125 ? -10.297 21.812 10.508 1 93.31 125 MET B CA 1
ATOM 2764 C C . MET B 1 125 ? -10.633 22.188 11.938 1 93.31 125 MET B C 1
ATOM 2766 O O . MET B 1 125 ? -10.109 23.172 12.461 1 93.31 125 MET B O 1
ATOM 2770 N N . THR B 1 126 ? -11.422 21.391 12.562 1 91.44 126 THR B N 1
ATOM 2771 C CA . THR B 1 126 ? -11.922 21.812 13.867 1 91.44 126 THR B CA 1
ATOM 2772 C C . THR B 1 126 ? -11.133 21.125 14.992 1 91.44 126 THR B C 1
ATOM 2774 O O . THR B 1 126 ? -11.18 21.562 16.141 1 91.44 126 THR B O 1
ATOM 2777 N N . GLY B 1 127 ? -10.469 20.094 14.648 1 89.38 127 GLY B N 1
ATOM 2778 C CA . GLY B 1 127 ? -9.672 19.406 15.656 1 89.38 127 GLY B CA 1
ATOM 2779 C C . GLY B 1 127 ? -8.438 20.172 16.062 1 89.38 127 GLY B C 1
ATOM 2780 O O . GLY B 1 127 ? -7.949 21.016 15.312 1 89.38 127 GLY B O 1
ATOM 2781 N N . ASP B 1 128 ? -7.906 19.828 17.266 1 92.06 128 ASP B N 1
ATOM 2782 C CA . ASP B 1 128 ? -6.773 20.547 17.844 1 92.06 128 ASP B CA 1
ATOM 2783 C C . ASP B 1 128 ? -5.449 19.938 17.391 1 92.06 128 ASP B C 1
ATOM 2785 O O . ASP B 1 128 ? -4.391 20.547 17.547 1 92.06 128 ASP B O 1
ATOM 2789 N N . PHE B 1 129 ? -5.441 18.906 16.688 1 91.25 129 PHE B N 1
ATOM 2790 C CA . PHE B 1 129 ? -4.246 18.109 16.453 1 91.25 129 PHE B CA 1
ATOM 2791 C C . PHE B 1 129 ? -3.369 18.75 15.375 1 91.25 129 PHE B C 1
ATOM 2793 O O . PHE B 1 129 ? -2.201 18.375 15.227 1 91.25 129 PHE B O 1
ATOM 2800 N N . ILE B 1 130 ? -3.904 19.688 14.547 1 94.81 130 ILE B N 1
ATOM 2801 C CA . ILE B 1 130 ? -3.072 20.453 13.625 1 94.81 130 ILE B CA 1
ATOM 2802 C C . ILE B 1 130 ? -2.879 21.875 14.164 1 94.81 130 ILE B C 1
ATOM 2804 O O . ILE B 1 130 ? -1.761 22.266 14.492 1 94.81 130 ILE B O 1
ATOM 2808 N N . SER B 1 131 ? -3.992 22.594 14.352 1 95.62 131 SER B N 1
ATOM 2809 C CA . SER B 1 131 ? -3.926 24 14.766 1 95.62 131 SER B CA 1
ATOM 2810 C C . SER B 1 131 ? -3.244 24.141 16.125 1 95.62 131 SER B C 1
ATOM 2812 O O . SER B 1 131 ? -2.316 24.938 16.281 1 95.62 131 SER B O 1
ATOM 2814 N N . GLY B 1 132 ? -3.709 23.344 17.094 1 96.12 132 GLY B N 1
ATOM 2815 C CA . GLY B 1 132 ? -3.102 23.406 18.406 1 96.12 132 GLY B CA 1
ATOM 2816 C C . GLY B 1 132 ? -1.643 22.984 18.422 1 96.12 132 GLY B C 1
ATOM 2817 O O . GLY B 1 132 ? -0.814 23.609 19.078 1 96.12 132 GLY B O 1
ATOM 2818 N N . TYR B 1 133 ? -1.326 21.922 17.688 1 97.06 133 TYR B N 1
ATOM 2819 C CA . TYR B 1 133 ? 0.045 21.422 17.594 1 97.06 133 TYR B CA 1
ATOM 2820 C C . TYR B 1 133 ? 0.969 22.5 17.016 1 97.06 133 TYR B C 1
ATOM 2822 O O . TYR B 1 133 ? 2.059 22.734 17.547 1 97.06 133 TYR B O 1
ATOM 2830 N N . LEU B 1 134 ? 0.537 23.188 15.977 1 97.94 134 LEU B N 1
ATOM 2831 C CA . LEU B 1 134 ? 1.335 24.219 15.32 1 97.94 134 LEU B CA 1
ATOM 2832 C C . LEU B 1 134 ? 1.536 25.422 16.234 1 97.94 134 LEU B C 1
ATOM 2834 O O . LEU B 1 134 ? 2.621 26.016 16.281 1 97.94 134 LEU B O 1
ATOM 2838 N N . LYS B 1 135 ? 0.518 25.75 16.953 1 98 135 LYS B N 1
ATOM 2839 C CA . LYS B 1 135 ? 0.633 26.859 17.891 1 98 135 LYS B CA 1
ATOM 2840 C C . LYS B 1 135 ? 1.635 26.531 19 1 98 135 LYS B C 1
ATOM 2842 O O . LYS B 1 135 ? 2.535 27.328 19.266 1 98 135 LYS B O 1
ATOM 2847 N N . ARG B 1 136 ? 1.535 25.391 19.578 1 97.31 136 ARG B N 1
ATOM 2848 C CA . ARG B 1 136 ? 2.314 25.016 20.75 1 97.31 136 ARG B CA 1
ATOM 2849 C C . ARG B 1 136 ? 3.775 24.781 20.391 1 97.31 136 ARG B C 1
ATOM 2851 O O . ARG B 1 136 ? 4.676 25.125 21.156 1 97.31 136 ARG B O 1
ATOM 2858 N N . ASN B 1 137 ? 4.043 24.234 19.203 1 97.25 137 ASN B N 1
ATOM 2859 C CA . ASN B 1 137 ? 5.383 23.734 18.906 1 97.25 137 ASN B CA 1
ATOM 2860 C C . ASN B 1 137 ? 6.129 24.672 17.969 1 97.25 137 ASN B C 1
ATOM 2862 O O . ASN B 1 137 ? 7.359 24.641 17.891 1 97.25 137 ASN B O 1
ATOM 2866 N N . PHE B 1 138 ? 5.371 25.516 17.25 1 97.94 138 PHE B N 1
ATOM 2867 C CA . PHE B 1 138 ? 6.031 26.328 16.234 1 97.94 138 PHE B CA 1
ATOM 2868 C C . PHE B 1 138 ? 5.59 27.781 16.344 1 97.94 138 PHE B C 1
ATOM 2870 O O . PHE B 1 138 ? 6.082 28.641 15.602 1 97.94 138 PHE B O 1
ATOM 2877 N N . ASP B 1 139 ? 4.656 28.078 17.203 1 98.06 139 ASP B N 1
ATOM 2878 C CA . ASP B 1 139 ? 4.09 29.422 17.359 1 98.06 139 ASP B CA 1
ATOM 2879 C C . ASP B 1 139 ? 3.48 29.906 16.062 1 98.06 139 ASP B C 1
ATOM 2881 O O . ASP B 1 139 ? 3.697 31.062 15.656 1 98.06 139 ASP B O 1
ATOM 2885 N N . ILE B 1 140 ? 2.783 29.016 15.383 1 98.06 140 ILE B N 1
ATOM 2886 C CA . ILE B 1 140 ? 2.078 29.328 14.141 1 98.06 140 ILE B CA 1
ATOM 2887 C C . ILE B 1 140 ? 0.576 29.391 14.406 1 98.06 140 ILE B C 1
ATOM 2889 O O . ILE B 1 140 ? 0.007 28.5 15.039 1 98.06 140 ILE B O 1
ATOM 2893 N N . ASP B 1 141 ? -0.032 30.469 13.953 1 97.94 141 ASP B N 1
ATOM 2894 C CA . ASP B 1 141 ? -1.478 30.609 14.086 1 97.94 141 ASP B CA 1
ATOM 2895 C C . ASP B 1 141 ? -2.203 30.016 12.883 1 97.94 141 ASP B C 1
ATOM 2897 O O . ASP B 1 141 ? -1.751 30.156 11.742 1 97.94 141 ASP B O 1
ATOM 2901 N N . VAL B 1 142 ? -3.285 29.328 13.172 1 97.56 142 VAL B N 1
ATOM 2902 C CA . VAL B 1 142 ? -4.094 28.734 12.109 1 97.56 142 VAL B CA 1
ATOM 2903 C C . VAL B 1 142 ? -5.469 29.406 12.078 1 97.56 142 VAL B C 1
ATOM 2905 O O . VAL B 1 142 ? -6.137 29.5 13.109 1 97.56 142 VAL B O 1
ATOM 2908 N N . ILE B 1 143 ? -5.82 29.844 10.914 1 96.25 143 ILE B N 1
ATOM 2909 C CA . ILE B 1 143 ? -7.109 30.484 10.703 1 96.25 143 ILE B CA 1
ATOM 2910 C C . ILE B 1 143 ? -8.031 29.562 9.922 1 96.25 143 ILE B C 1
ATOM 2912 O O . ILE B 1 143 ? -7.605 28.922 8.961 1 96.25 143 ILE B O 1
ATOM 2916 N N . LEU B 1 144 ? -9.258 29.516 10.352 1 95.81 144 LEU B N 1
ATOM 2917 C CA . LEU B 1 144 ? -10.266 28.688 9.688 1 95.81 144 LEU B CA 1
ATOM 2918 C C . LEU B 1 144 ? -11.211 29.562 8.859 1 95.81 144 LEU B C 1
ATOM 2920 O O . LEU B 1 144 ? -11.383 30.75 9.148 1 95.81 144 LEU B O 1
ATOM 2924 N N . PRO B 1 145 ? -11.734 28.953 7.84 1 92.94 145 PRO B N 1
ATOM 2925 C CA . PRO B 1 145 ? -12.805 29.688 7.164 1 92.94 145 PRO B CA 1
ATOM 2926 C C . PRO B 1 145 ? -14.055 29.844 8.031 1 92.94 145 PRO B C 1
ATOM 2928 O O . PRO B 1 145 ? -14.164 29.203 9.078 1 92.94 145 PRO B O 1
ATOM 2931 N N . GLN B 1 146 ? -14.906 30.75 7.602 1 85.44 146 GLN B N 1
ATOM 2932 C CA . GLN B 1 146 ? -16.141 30.969 8.359 1 85.44 146 GLN B CA 1
ATOM 2933 C C . GLN B 1 146 ? -16.922 29.672 8.5 1 85.44 146 GLN B C 1
ATOM 2935 O O . GLN B 1 146 ? -16.781 28.75 7.676 1 85.44 146 GLN B O 1
ATOM 2940 N N . ASP B 1 147 ? -17.781 29.484 9.516 1 79.31 147 ASP B N 1
ATOM 2941 C CA . ASP B 1 147 ? -18.484 28.266 9.891 1 79.31 147 ASP B CA 1
ATOM 2942 C C . ASP B 1 147 ? -19.234 27.672 8.703 1 79.31 147 ASP B C 1
ATOM 2944 O O . ASP B 1 147 ? -19.094 26.484 8.406 1 79.31 147 ASP B O 1
ATOM 2948 N N . GLY B 1 148 ? -20 28.406 8.086 1 85.88 148 GLY B N 1
ATOM 2949 C CA . GLY B 1 148 ? -20.703 27.906 6.91 1 85.88 148 GLY B CA 1
ATOM 2950 C C . GLY B 1 148 ? -19.781 27.297 5.879 1 85.88 148 GLY B C 1
ATOM 2951 O O . GLY B 1 148 ? -20.141 26.312 5.219 1 85.88 148 GLY B O 1
ATOM 2952 N N . SER B 1 149 ? -18.578 27.734 5.852 1 92.38 149 SER B N 1
ATOM 2953 C CA . SER B 1 149 ? -17.594 27.25 4.883 1 92.38 149 SER B CA 1
ATOM 2954 C C . SER B 1 149 ? -16.969 25.922 5.328 1 92.38 149 SER B C 1
ATOM 2956 O O . SER B 1 149 ? -16.562 25.109 4.496 1 92.38 149 SER B O 1
ATOM 2958 N N . ILE B 1 150 ? -17.016 25.688 6.617 1 94.38 150 ILE B N 1
ATOM 2959 C CA . ILE B 1 150 ? -16.453 24.453 7.148 1 94.38 150 ILE B CA 1
ATOM 2960 C C . ILE B 1 150 ? -17.344 23.281 6.742 1 94.38 150 ILE B C 1
ATOM 2962 O O . ILE B 1 150 ? -16.844 22.25 6.289 1 94.38 150 ILE B O 1
ATOM 2966 N N . ASN B 1 151 ? -18.625 23.438 6.891 1 94.31 151 ASN B N 1
ATOM 2967 C CA . ASN B 1 151 ? -19.562 22.391 6.512 1 94.31 151 ASN B CA 1
ATOM 2968 C C . ASN B 1 151 ? -19.5 22.109 5.012 1 94.31 151 ASN B C 1
ATOM 2970 O O . ASN B 1 151 ? -19.609 20.953 4.59 1 94.31 151 ASN B O 1
ATOM 2974 N N . LYS B 1 152 ? -19.422 23.172 4.312 1 95.56 152 LYS B N 1
ATOM 2975 C CA . LYS B 1 152 ? -19.344 23.031 2.863 1 95.56 152 LYS B CA 1
ATOM 2976 C C . LYS B 1 152 ? -18.047 22.328 2.457 1 95.56 152 LYS B C 1
ATOM 2978 O O . LYS B 1 152 ? -18.047 21.484 1.562 1 95.56 152 LYS B O 1
ATOM 2983 N N . SER B 1 153 ? -16.922 22.734 3.049 1 94.62 153 SER B N 1
ATOM 2984 C CA . SER B 1 153 ? -15.656 22.062 2.816 1 94.62 153 SER B CA 1
ATOM 2985 C C . SER B 1 153 ? -15.742 20.578 3.146 1 94.62 153 SER B C 1
ATOM 2987 O O . SER B 1 153 ? -15.25 19.734 2.393 1 94.62 153 SER B O 1
ATOM 2989 N N . HIS B 1 154 ? -16.406 20.266 4.262 1 92.19 154 HIS B N 1
ATOM 2990 C CA . HIS B 1 154 ? -16.609 18.875 4.664 1 92.19 154 HIS B CA 1
ATOM 2991 C C . HIS B 1 154 ? -17.359 18.094 3.584 1 92.19 154 HIS B C 1
ATOM 2993 O O . HIS B 1 154 ? -17 16.953 3.275 1 92.19 154 HIS B O 1
ATOM 2999 N N . TYR B 1 155 ? -18.328 18.734 3.084 1 92.56 155 TYR B N 1
ATOM 3000 C CA . TYR B 1 155 ? -19.125 18.109 2.029 1 92.56 155 TYR B CA 1
ATOM 3001 C C . TYR B 1 155 ? -18.266 17.812 0.804 1 92.56 155 TYR B C 1
ATOM 3003 O O . TYR B 1 155 ? -18.266 16.688 0.294 1 92.56 155 TYR B O 1
ATOM 3011 N N . PHE B 1 156 ? -17.5 18.797 0.324 1 93.44 156 PHE B N 1
ATOM 3012 C CA . PHE B 1 156 ? -16.703 18.625 -0.882 1 93.44 156 PHE B CA 1
ATOM 3013 C C . PHE B 1 156 ? -15.641 17.547 -0.683 1 93.44 156 PHE B C 1
ATOM 3015 O O . PHE B 1 156 ? -15.445 16.703 -1.554 1 93.44 156 PHE B O 1
ATOM 3022 N N . VAL B 1 157 ? -15.031 17.547 0.496 1 89.88 157 VAL B N 1
ATOM 3023 C CA . VAL B 1 157 ? -13.953 16.594 0.746 1 89.88 157 VAL B CA 1
ATOM 3024 C C . VAL B 1 157 ? -14.531 15.188 0.877 1 89.88 157 VAL B C 1
ATOM 3026 O O . VAL B 1 157 ? -14.07 14.258 0.207 1 89.88 157 VAL B O 1
ATOM 3029 N N . SER B 1 158 ? -15.602 14.992 1.653 1 85.69 158 SER B N 1
ATOM 3030 C CA . SER B 1 158 ? -16.109 13.68 2.045 1 85.69 158 SER B CA 1
ATOM 3031 C C . SER B 1 158 ? -16.969 13.062 0.945 1 85.69 158 SER B C 1
ATOM 3033 O O . SER B 1 158 ? -16.938 11.844 0.742 1 85.69 158 SER B O 1
ATOM 3035 N N . LYS B 1 159 ? -17.656 13.938 0.202 1 86.5 159 LYS B N 1
ATOM 3036 C CA . LYS B 1 159 ? -18.656 13.398 -0.709 1 86.5 159 LYS B CA 1
ATOM 3037 C C . LYS B 1 159 ? -18.203 13.516 -2.16 1 86.5 159 LYS B C 1
ATOM 3039 O O . LYS B 1 159 ? -18.719 12.82 -3.037 1 86.5 159 LYS B O 1
ATOM 3044 N N . GLU B 1 160 ? -17.172 14.383 -2.436 1 90.19 160 GLU B N 1
ATOM 3045 C CA . GLU B 1 160 ? -16.75 14.547 -3.822 1 90.19 160 GLU B CA 1
ATOM 3046 C C . GLU B 1 160 ? -15.289 14.125 -3.998 1 90.19 160 GLU B C 1
ATOM 3048 O O . GLU B 1 160 ? -15 13.078 -4.574 1 90.19 160 GLU B O 1
ATOM 3053 N N . LEU B 1 161 ? -14.453 14.812 -3.354 1 86.62 161 LEU B N 1
ATOM 3054 C CA . LEU B 1 161 ? -13.023 14.664 -3.609 1 86.62 161 LEU B CA 1
ATOM 3055 C C . LEU B 1 161 ? -12.562 13.25 -3.299 1 86.62 161 LEU B C 1
ATOM 3057 O O . LEU B 1 161 ? -11.844 12.633 -4.094 1 86.62 161 LEU B O 1
ATOM 3061 N N . THR B 1 162 ? -13.031 12.648 -2.189 1 79.44 162 THR B N 1
ATOM 3062 C CA . THR B 1 162 ? -12.602 11.312 -1.786 1 79.44 162 THR B CA 1
ATOM 3063 C C . THR B 1 162 ? -13.148 10.258 -2.742 1 79.44 162 THR B C 1
ATOM 3065 O O . THR B 1 162 ? -12.703 9.109 -2.729 1 79.44 162 THR B O 1
ATOM 3068 N N . GLN B 1 163 ? -14.109 10.75 -3.502 1 78.44 163 GLN B N 1
ATOM 3069 C CA . GLN B 1 163 ? -14.695 9.844 -4.484 1 78.44 163 GLN B CA 1
ATOM 3070 C C . GLN B 1 163 ? -14.109 10.086 -5.871 1 78.44 163 GLN B C 1
ATOM 3072 O O . GLN B 1 163 ? -14.594 9.531 -6.859 1 78.44 163 GLN B O 1
ATOM 3077 N N . GLY B 1 164 ? -13.195 10.914 -5.914 1 80.62 164 GLY B N 1
ATOM 3078 C CA . GLY B 1 164 ? -12.516 11.164 -7.176 1 80.62 164 GLY B CA 1
ATOM 3079 C C . GLY B 1 164 ? -13.227 12.195 -8.039 1 80.62 164 GLY B C 1
ATOM 3080 O O . GLY B 1 164 ? -12.945 12.312 -9.234 1 80.62 164 GLY B O 1
ATOM 3081 N N . LYS B 1 165 ? -14.203 12.773 -7.461 1 86.75 165 LYS B N 1
ATOM 3082 C CA . LYS B 1 165 ? -14.945 13.812 -8.172 1 86.75 165 LYS B CA 1
ATOM 3083 C C . LYS B 1 165 ? -14.375 15.195 -7.887 1 86.75 165 LYS B C 1
ATOM 3085 O O . LYS B 1 165 ? -14.539 15.727 -6.785 1 86.75 165 LYS B O 1
ATOM 3090 N N . PHE B 1 166 ? -13.742 15.828 -8.938 1 92.44 166 PHE B N 1
ATOM 3091 C CA . PHE B 1 166 ? -13.148 17.156 -8.852 1 92.44 166 PHE B CA 1
ATOM 3092 C C . PHE B 1 166 ? -13.938 18.156 -9.688 1 92.44 166 PHE B C 1
ATOM 3094 O O . PHE B 1 166 ? -13.609 18.391 -10.859 1 92.44 166 PHE B O 1
ATOM 3101 N N . THR B 1 167 ? -14.859 18.797 -9.102 1 93.69 167 THR B N 1
ATOM 3102 C CA . THR B 1 167 ? -15.805 19.656 -9.812 1 93.69 167 THR B CA 1
ATOM 3103 C C . THR B 1 167 ? -15.312 21.094 -9.836 1 93.69 167 THR B C 1
ATOM 3105 O O . THR B 1 167 ? -14.508 21.5 -8.992 1 93.69 167 THR B O 1
ATOM 3108 N N . LYS B 1 168 ? -15.836 21.797 -10.859 1 94.56 168 LYS B N 1
ATOM 3109 C CA . LYS B 1 168 ? -15.555 23.219 -10.938 1 94.56 168 LYS B CA 1
ATOM 3110 C C . LYS B 1 168 ? -16.125 23.969 -9.727 1 94.56 168 LYS B C 1
ATOM 3112 O O . LYS B 1 168 ? -15.531 24.938 -9.258 1 94.56 168 LYS B O 1
ATOM 3117 N N . ASN B 1 169 ? -17.172 23.516 -9.195 1 96.31 169 ASN B N 1
ATOM 3118 C CA . ASN B 1 169 ? -17.797 24.109 -8.023 1 96.31 169 ASN B CA 1
ATOM 3119 C C . ASN B 1 169 ? -16.891 24.016 -6.797 1 96.31 169 ASN B C 1
ATOM 3121 O O . ASN B 1 169 ? -16.734 24.984 -6.047 1 96.31 169 ASN B O 1
ATOM 3125 N N . ALA B 1 170 ? -16.344 22.859 -6.602 1 95.38 170 ALA B N 1
ATOM 3126 C CA . ALA B 1 170 ? -15.422 22.672 -5.488 1 95.38 170 ALA B CA 1
ATOM 3127 C C . ALA B 1 170 ? -14.18 23.547 -5.652 1 95.38 170 ALA B C 1
ATOM 3129 O O . ALA B 1 170 ? -13.734 24.188 -4.699 1 95.38 170 ALA B O 1
ATOM 3130 N N . GLU B 1 171 ? -13.656 23.5 -6.855 1 95.31 171 GLU B N 1
ATOM 3131 C CA . GLU B 1 171 ? -12.477 24.312 -7.137 1 95.31 171 GLU B CA 1
ATOM 3132 C C . GLU B 1 171 ? -12.742 25.781 -6.832 1 95.31 171 GLU B C 1
ATOM 3134 O O . GLU B 1 171 ? -11.93 26.438 -6.172 1 95.31 171 GLU B O 1
ATOM 3139 N N . GLU B 1 172 ? -13.852 26.297 -7.312 1 95.56 172 GLU B N 1
ATOM 3140 C CA . GLU B 1 172 ? -14.211 27.688 -7.105 1 95.56 172 GLU B CA 1
ATOM 3141 C C . GLU B 1 172 ? -14.398 28 -5.621 1 95.56 172 GLU B C 1
ATOM 3143 O O . GLU B 1 172 ? -13.992 29.062 -5.148 1 95.56 172 GLU B O 1
ATOM 3148 N N . PHE B 1 173 ? -14.992 27.125 -4.984 1 96.06 173 PHE B N 1
ATOM 3149 C CA . PHE B 1 173 ? -15.203 27.281 -3.555 1 96.06 173 PHE B CA 1
ATOM 3150 C C . PHE B 1 173 ? -13.883 27.469 -2.824 1 96.06 173 PHE B C 1
ATOM 3152 O O . PHE B 1 173 ? -13.719 28.422 -2.061 1 96.06 173 PHE B O 1
ATOM 3159 N N . TYR B 1 174 ? -12.953 26.609 -3.082 1 96.12 174 TYR B N 1
ATOM 3160 C CA . TYR B 1 174 ? -11.688 26.656 -2.357 1 96.12 174 TYR B CA 1
ATOM 3161 C C . TYR B 1 174 ? -10.859 27.859 -2.785 1 96.12 174 TYR B C 1
ATOM 3163 O O . TYR B 1 174 ? -10.156 28.469 -1.969 1 96.12 174 TYR B O 1
ATOM 3171 N N . LEU B 1 175 ? -10.938 28.219 -4.039 1 95.12 175 LEU B N 1
ATOM 3172 C CA . LEU B 1 175 ? -10.227 29.406 -4.496 1 95.12 175 LEU B CA 1
ATOM 3173 C C . LEU B 1 175 ? -10.781 30.656 -3.828 1 95.12 175 LEU B C 1
ATOM 3175 O O . LEU B 1 175 ? -10.031 31.578 -3.488 1 95.12 175 LEU B O 1
ATOM 3179 N N . GLU B 1 176 ? -12.07 30.656 -3.686 1 95.62 176 GLU B N 1
ATOM 3180 C CA . GLU B 1 176 ? -12.695 31.766 -2.975 1 95.62 176 GLU B CA 1
ATOM 3181 C C . GLU B 1 176 ? -12.219 31.828 -1.527 1 95.62 176 GLU B C 1
ATOM 3183 O O . GLU B 1 176 ? -11.969 32.906 -1 1 95.62 176 GLU B O 1
ATOM 3188 N N . LYS B 1 177 ? -12.109 30.703 -0.879 1 96.12 177 LYS B N 1
ATOM 3189 C CA . LYS B 1 177 ? -11.633 30.656 0.5 1 96.12 177 LYS B CA 1
ATOM 3190 C C . LYS B 1 177 ? -10.188 31.141 0.6 1 96.12 177 LYS B C 1
ATOM 3192 O O . LYS B 1 177 ? -9.828 31.844 1.543 1 96.12 177 LYS B O 1
ATOM 3197 N N . ILE B 1 178 ? -9.43 30.797 -0.337 1 95.5 178 ILE B N 1
ATOM 3198 C CA . ILE B 1 178 ? -8.023 31.188 -0.348 1 95.5 178 ILE B CA 1
ATOM 3199 C C . ILE B 1 178 ? -7.93 32.719 -0.536 1 95.5 178 ILE B C 1
ATOM 3201 O O . ILE B 1 178 ? -7.102 33.375 0.099 1 95.5 178 ILE B O 1
ATOM 3205 N N . LYS B 1 179 ? -8.773 33.219 -1.339 1 94.38 179 LYS B N 1
ATOM 3206 C CA . LYS B 1 179 ? -8.812 34.688 -1.521 1 94.38 179 LYS B CA 1
ATOM 3207 C C . LYS B 1 179 ? -9.203 35.375 -0.225 1 94.38 179 LYS B C 1
ATOM 3209 O O . LYS B 1 179 ? -8.688 36.469 0.086 1 94.38 179 LYS B O 1
ATOM 3214 N N . GLU B 1 180 ? -10.164 34.781 0.414 1 95.31 180 GLU B N 1
ATOM 3215 C CA . GLU B 1 180 ? -10.562 35.344 1.711 1 95.31 180 GLU B CA 1
ATOM 3216 C C . GLU B 1 180 ? -9.391 35.312 2.691 1 95.31 180 GLU B C 1
ATOM 3218 O O . GLU B 1 180 ? -9.211 36.25 3.463 1 95.31 180 GLU B O 1
ATOM 3223 N N . PHE B 1 181 ? -8.641 34.25 2.664 1 96.19 181 PHE B N 1
ATOM 3224 C CA . PHE B 1 181 ? -7.453 34.156 3.502 1 96.19 181 PHE B CA 1
ATOM 3225 C C . PHE B 1 181 ? -6.449 35.25 3.145 1 96.19 181 PHE B C 1
ATOM 3227 O O . PHE B 1 181 ? -5.848 35.875 4.027 1 96.19 181 PHE B O 1
ATOM 3234 N N . GLU B 1 182 ? -6.289 35.469 1.89 1 93.5 182 GLU B N 1
ATOM 3235 C CA . GLU B 1 182 ? -5.375 36.5 1.422 1 93.5 182 GLU B CA 1
ATOM 3236 C C . GLU B 1 182 ? -5.773 37.875 1.958 1 93.5 182 GLU B C 1
ATOM 3238 O O . GLU B 1 182 ? -4.922 38.625 2.412 1 93.5 182 GLU B O 1
ATOM 3243 N N . LYS B 1 183 ? -7.012 38.156 1.925 1 93.69 183 LYS B N 1
ATOM 3244 C CA . LYS B 1 183 ? -7.531 39.438 2.408 1 93.69 183 LYS B CA 1
ATOM 3245 C C . LYS B 1 183 ? -7.348 39.562 3.918 1 93.69 183 LYS B C 1
ATOM 3247 O O . LYS B 1 183 ? -7.199 40.688 4.434 1 93.69 183 LYS B O 1
ATOM 3252 N N . ALA B 1 184 ? -7.324 38.438 4.562 1 93.88 184 ALA B N 1
ATOM 3253 C CA . ALA B 1 184 ? -7.18 38.406 6.016 1 93.88 184 ALA B CA 1
ATOM 3254 C C . ALA B 1 184 ? -5.711 38.375 6.422 1 93.88 184 ALA B C 1
ATOM 3256 O O . ALA B 1 184 ? -5.391 38.125 7.586 1 93.88 184 ALA B O 1
ATOM 3257 N N . ASN B 1 185 ? -4.781 38.469 5.484 1 94.19 185 ASN B N 1
ATOM 3258 C CA . ASN B 1 185 ? -3.336 38.531 5.684 1 94.19 185 ASN B CA 1
ATOM 3259 C C . ASN B 1 185 ? -2.777 37.188 6.176 1 94.19 185 ASN B C 1
ATOM 3261 O O . ASN B 1 185 ? -1.903 37.156 7.043 1 94.19 185 ASN B O 1
ATOM 3265 N N . VAL B 1 186 ? -3.406 36.156 5.797 1 95.75 186 VAL B N 1
ATOM 3266 C CA . VAL B 1 186 ? -2.854 34.812 5.957 1 95.75 186 VAL B CA 1
ATOM 3267 C C . VAL B 1 186 ? -1.626 34.656 5.059 1 95.75 186 VAL B C 1
ATOM 3269 O O . VAL B 1 186 ? -1.613 35.125 3.922 1 95.75 186 VAL B O 1
ATOM 3272 N N . ASP B 1 187 ? -0.586 33.938 5.559 1 96.94 187 ASP B N 1
ATOM 3273 C CA . ASP B 1 187 ? 0.703 33.844 4.879 1 96.94 187 ASP B CA 1
ATOM 3274 C C . ASP B 1 187 ? 0.74 32.656 3.922 1 96.94 187 ASP B C 1
ATOM 3276 O O . ASP B 1 187 ? 1.542 32.625 2.986 1 96.94 187 ASP B O 1
ATOM 3280 N N . GLY B 1 188 ? -0.052 31.688 4.23 1 97.5 188 GLY B N 1
ATOM 3281 C CA . GLY B 1 188 ? -0.105 30.438 3.477 1 97.5 188 GLY B CA 1
ATOM 3282 C C . GLY B 1 188 ? -1.326 29.594 3.799 1 97.5 188 GLY B C 1
ATOM 3283 O O . GLY B 1 188 ? -2.072 29.906 4.73 1 97.5 188 GLY B O 1
ATOM 3284 N N . VAL B 1 189 ? -1.554 28.609 2.988 1 97.75 189 VAL B N 1
ATOM 3285 C CA . VAL B 1 189 ? -2.756 27.797 3.166 1 97.75 189 VAL B CA 1
ATOM 3286 C C . VAL B 1 189 ? -2.375 26.328 3.291 1 97.75 189 VAL B C 1
ATOM 3288 O O . VAL B 1 189 ? -1.702 25.781 2.416 1 97.75 189 VAL B O 1
ATOM 3291 N N . ILE B 1 190 ? -2.795 25.719 4.387 1 97.62 190 ILE B N 1
ATOM 3292 C CA . ILE B 1 190 ? -2.635 24.281 4.582 1 97.62 190 ILE B CA 1
ATOM 3293 C C . ILE B 1 190 ? -3.734 23.531 3.828 1 97.62 190 ILE B C 1
ATOM 3295 O O . ILE B 1 190 ? -4.922 23.781 4.047 1 97.62 190 ILE B O 1
ATOM 3299 N N . LEU B 1 191 ? -3.293 22.734 2.922 1 96.25 191 LEU B N 1
ATOM 3300 C CA . LEU B 1 191 ? -4.207 21.781 2.295 1 96.25 191 LEU B CA 1
ATOM 3301 C C . LEU B 1 191 ? -4.27 20.484 3.088 1 96.25 191 LEU B C 1
ATOM 3303 O O . LEU B 1 191 ? -3.414 19.609 2.924 1 96.25 191 LEU B O 1
ATOM 3307 N N . GLY B 1 192 ? -5.348 20.359 3.857 1 93.88 192 GLY B N 1
ATOM 3308 C CA . GLY B 1 192 ? -5.422 19.344 4.895 1 93.88 192 GLY B CA 1
ATOM 3309 C C . GLY B 1 192 ? -6.055 18.047 4.414 1 93.88 192 GLY B C 1
ATOM 3310 O O . GLY B 1 192 ? -6.676 17.328 5.199 1 93.88 192 GLY B O 1
ATOM 3311 N N . CYS B 1 193 ? -6.066 17.828 3.201 1 88.69 193 CYS B N 1
ATOM 3312 C CA . CYS B 1 193 ? -6.551 16.578 2.623 1 88.69 193 CYS B CA 1
ATOM 3313 C C . CYS B 1 193 ? -5.734 16.188 1.398 1 88.69 193 CYS B C 1
ATOM 3315 O O . CYS B 1 193 ? -5.312 17.062 0.628 1 88.69 193 CYS B O 1
ATOM 3317 N N . THR B 1 194 ? -5.598 14.898 1.253 1 84.75 194 THR B N 1
ATOM 3318 C CA . THR B 1 194 ? -4.758 14.352 0.192 1 84.75 194 THR B CA 1
ATOM 3319 C C . THR B 1 194 ? -5.32 14.719 -1.181 1 84.75 194 THR B C 1
ATOM 3321 O O . THR B 1 194 ? -4.578 14.766 -2.166 1 84.75 194 THR B O 1
ATOM 3324 N N . GLU B 1 195 ? -6.539 15.055 -1.244 1 85.56 195 GLU B N 1
ATOM 3325 C CA . GLU B 1 195 ? -7.195 15.297 -2.525 1 85.56 195 GLU B CA 1
ATOM 3326 C C . GLU B 1 195 ? -7.133 16.781 -2.902 1 85.56 195 GLU B C 1
ATOM 3328 O O . GLU B 1 195 ? -7.266 17.125 -4.074 1 85.56 195 GLU B O 1
ATOM 3333 N N . LEU B 1 196 ? -6.93 17.609 -1.969 1 91.56 196 LEU B N 1
ATOM 3334 C CA . LEU B 1 196 ? -7.008 19.047 -2.207 1 91.56 196 LEU B CA 1
ATOM 3335 C C . LEU B 1 196 ? -5.895 19.5 -3.143 1 91.56 196 LEU B C 1
ATOM 3337 O O . LEU B 1 196 ? -6.125 20.328 -4.027 1 91.56 196 LEU B O 1
ATOM 3341 N N . PRO B 1 197 ? -4.727 18.938 -2.996 1 90.5 197 PRO B N 1
ATOM 3342 C CA . PRO B 1 197 ? -3.666 19.344 -3.92 1 90.5 197 PRO B CA 1
ATOM 3343 C C . PRO B 1 197 ? -3.975 18.984 -5.371 1 90.5 197 PRO B C 1
ATOM 3345 O O . PRO B 1 197 ? -3.4 19.578 -6.293 1 90.5 197 PRO B O 1
ATOM 3348 N N . LEU B 1 198 ? -4.812 18.047 -5.508 1 87.06 198 LEU B N 1
ATOM 3349 C CA . LEU B 1 198 ? -5.219 17.672 -6.859 1 87.06 198 LEU B CA 1
ATOM 3350 C C . LEU B 1 198 ? -6.223 18.656 -7.426 1 87.06 198 LEU B C 1
ATOM 3352 O O . LEU B 1 198 ? -6.375 18.766 -8.648 1 87.06 198 LEU B O 1
ATOM 3356 N N . LEU B 1 199 ? -6.871 19.359 -6.594 1 91.06 199 LEU B N 1
ATOM 3357 C CA . LEU B 1 199 ? -7.938 20.281 -6.977 1 91.06 199 LEU B CA 1
ATOM 3358 C C . LEU B 1 199 ? -7.391 21.688 -7.152 1 91.06 199 LEU B C 1
ATOM 3360 O O . LEU B 1 199 ? -7.828 22.422 -8.047 1 91.06 199 LEU B O 1
ATOM 3364 N N . ILE B 1 200 ? -6.477 21.984 -6.27 1 91.25 200 ILE B N 1
ATOM 3365 C CA . ILE B 1 200 ? -5.969 23.359 -6.215 1 91.25 200 ILE B CA 1
ATOM 3366 C C . ILE B 1 200 ? -4.488 23.375 -6.582 1 91.25 200 ILE B C 1
ATOM 3368 O O . ILE B 1 200 ? -3.656 22.812 -5.859 1 91.25 200 ILE B O 1
ATOM 3372 N N . LYS B 1 201 ? -4.215 24.078 -7.633 1 87.69 201 LYS B N 1
ATOM 3373 C CA . LYS B 1 201 ? -2.838 24.172 -8.102 1 87.69 201 LYS B CA 1
ATOM 3374 C C . LYS B 1 201 ? -2.182 25.469 -7.613 1 87.69 201 LYS B C 1
ATOM 3376 O O . LYS B 1 201 ? -2.865 26.469 -7.359 1 87.69 201 LYS B O 1
ATOM 3381 N N . HIS B 1 202 ? -0.838 25.469 -7.441 1 84.38 202 HIS B N 1
ATOM 3382 C CA . HIS B 1 202 ? -0.07 26.641 -7.004 1 84.38 202 HIS B CA 1
ATOM 3383 C C . HIS B 1 202 ? -0.272 27.812 -7.941 1 84.38 202 HIS B C 1
ATOM 3385 O O . HIS B 1 202 ? -0.241 28.969 -7.508 1 84.38 202 HIS B O 1
ATOM 3391 N N . SER B 1 203 ? -0.466 27.531 -9.109 1 85.88 203 SER B N 1
ATOM 3392 C CA . SER B 1 203 ? -0.602 28.562 -10.125 1 85.88 203 SER B CA 1
ATOM 3393 C C . SER B 1 203 ? -1.922 29.312 -9.969 1 85.88 203 SER B C 1
ATOM 3395 O O . SER B 1 203 ? -2.082 30.422 -10.508 1 85.88 203 SER B O 1
ATOM 3397 N N . SER B 1 204 ? -2.814 28.812 -9.234 1 88.69 204 SER B N 1
ATOM 3398 C CA . SER B 1 204 ? -4.152 29.375 -9.148 1 88.69 204 SER B CA 1
ATOM 3399 C C . SER B 1 204 ? -4.27 30.328 -7.957 1 88.69 204 SER B C 1
ATOM 3401 O O . SER B 1 204 ? -5.348 30.875 -7.691 1 88.69 204 SER B O 1
ATOM 3403 N N . THR B 1 205 ? -3.16 30.453 -7.246 1 90.31 205 THR B N 1
ATOM 3404 C CA . THR B 1 205 ? -3.211 31.297 -6.051 1 90.31 205 THR B CA 1
ATOM 3405 C C . THR B 1 205 ? -1.884 32.031 -5.84 1 90.31 205 THR B C 1
ATOM 3407 O O . THR B 1 205 ? -0.849 31.594 -6.355 1 90.31 205 THR B O 1
ATOM 3410 N N . ASN B 1 206 ? -1.946 33.094 -5.098 1 91.44 206 ASN B N 1
ATOM 3411 C CA . ASN B 1 206 ? -0.739 33.844 -4.75 1 91.44 206 ASN B CA 1
ATOM 3412 C C . ASN B 1 206 ? -0.162 33.375 -3.416 1 91.44 206 ASN B C 1
ATOM 3414 O O . ASN B 1 206 ? 1 33.656 -3.107 1 91.44 206 ASN B O 1
ATOM 3418 N N . LEU B 1 207 ? -0.982 32.719 -2.65 1 95.12 207 LEU B N 1
ATOM 3419 C CA . LEU B 1 207 ? -0.526 32.25 -1.349 1 95.12 207 LEU B CA 1
ATOM 3420 C C . LEU B 1 207 ? 0.216 30.938 -1.484 1 95.12 207 LEU B C 1
ATOM 3422 O O . LEU B 1 207 ? -0.175 30.078 -2.281 1 95.12 207 LEU B O 1
ATOM 3426 N N . PRO B 1 208 ? 1.259 30.828 -0.734 1 96.5 208 PRO B N 1
ATOM 3427 C CA . PRO B 1 208 ? 1.887 29.516 -0.689 1 96.5 208 PRO B CA 1
ATOM 3428 C C . PRO B 1 208 ? 0.936 28.422 -0.197 1 96.5 208 PRO B C 1
ATOM 3430 O O . PRO B 1 208 ? 0.147 28.656 0.722 1 96.5 208 PRO B O 1
ATOM 3433 N N . LEU B 1 209 ? 0.993 27.266 -0.88 1 96.94 209 LEU B N 1
ATOM 3434 C CA . LEU B 1 209 ? 0.187 26.125 -0.49 1 96.94 209 LEU B CA 1
ATOM 3435 C C . LEU B 1 209 ? 1.041 25.078 0.219 1 96.94 209 LEU B C 1
ATOM 3437 O O . LEU B 1 209 ? 2.141 24.75 -0.238 1 96.94 209 LEU B O 1
ATOM 3441 N N . LEU B 1 210 ? 0.595 24.672 1.345 1 97.19 210 LEU B N 1
ATOM 3442 C CA . LEU B 1 210 ? 1.236 23.609 2.125 1 97.19 210 LEU B CA 1
ATOM 3443 C C . LEU B 1 210 ? 0.391 22.344 2.123 1 97.19 210 LEU B C 1
ATOM 3445 O O . LEU B 1 210 ? -0.506 22.188 2.955 1 97.19 210 LEU B O 1
ATOM 3449 N N . ALA B 1 211 ? 0.715 21.469 1.206 1 96 211 ALA B N 1
ATOM 3450 C CA . ALA B 1 211 ? 0.009 20.203 1.148 1 96 211 ALA B CA 1
ATOM 3451 C C . ALA B 1 211 ? 0.513 19.234 2.227 1 96 211 ALA B C 1
ATOM 3453 O O . ALA B 1 211 ? 1.634 18.734 2.143 1 96 211 ALA B O 1
ATOM 3454 N N . THR B 1 212 ? -0.365 18.922 3.154 1 95.94 212 THR B N 1
ATOM 3455 C CA . THR B 1 212 ? 0.059 18.172 4.332 1 95.94 212 THR B CA 1
ATOM 3456 C C . THR B 1 212 ? 0.656 16.828 3.934 1 95.94 212 THR B C 1
ATOM 3458 O O . THR B 1 212 ? 1.71 16.438 4.438 1 95.94 212 THR B O 1
ATOM 3461 N N . THR B 1 213 ? 0.069 16.125 3.025 1 94.81 213 THR B N 1
ATOM 3462 C CA . THR B 1 213 ? 0.503 14.797 2.611 1 94.81 213 THR B CA 1
ATOM 3463 C C . THR B 1 213 ? 1.885 14.852 1.968 1 94.81 213 THR B C 1
ATOM 3465 O O . THR B 1 213 ? 2.766 14.062 2.305 1 94.81 213 THR B O 1
ATOM 3468 N N . ASP B 1 214 ? 2.086 15.844 1.068 1 95.5 214 ASP B N 1
ATOM 3469 C CA . ASP B 1 214 ? 3.369 15.992 0.388 1 95.5 214 ASP B CA 1
ATOM 3470 C C . ASP B 1 214 ? 4.488 16.297 1.382 1 95.5 214 ASP B C 1
ATOM 3472 O O . ASP B 1 214 ? 5.566 15.711 1.309 1 95.5 214 ASP B O 1
ATOM 3476 N N . LEU B 1 215 ? 4.18 17.219 2.234 1 97.75 215 LEU B N 1
ATOM 3477 C CA . LEU B 1 215 ? 5.164 17.609 3.236 1 97.75 215 LEU B CA 1
ATOM 3478 C C . LEU B 1 215 ? 5.488 16.438 4.164 1 97.75 215 LEU B C 1
ATOM 3480 O O . LEU B 1 215 ? 6.648 16.234 4.527 1 97.75 215 LEU B O 1
ATOM 3484 N N . HIS B 1 216 ? 4.434 15.727 4.582 1 98.19 216 HIS B N 1
ATOM 3485 C CA . HIS B 1 216 ? 4.598 14.57 5.457 1 98.19 216 HIS B CA 1
ATOM 3486 C C . HIS B 1 216 ? 5.422 13.484 4.777 1 98.19 216 HIS B C 1
ATOM 3488 O O . HIS B 1 216 ? 6.297 12.883 5.406 1 98.19 216 HIS B O 1
ATOM 3494 N N . ILE B 1 217 ? 5.215 13.242 3.496 1 98.12 217 ILE B N 1
ATOM 3495 C CA . ILE B 1 217 ? 5.957 12.258 2.715 1 98.12 217 ILE B CA 1
ATOM 3496 C C . ILE B 1 217 ? 7.418 12.688 2.602 1 98.12 217 ILE B C 1
ATOM 3498 O O . ILE B 1 217 ? 8.32 11.852 2.693 1 98.12 217 ILE B O 1
ATOM 3502 N N . GLU B 1 218 ? 7.613 13.984 2.402 1 98 218 GLU B N 1
ATOM 3503 C CA . GLU B 1 218 ? 8.977 14.492 2.371 1 98 218 GLU B CA 1
ATOM 3504 C C . GLU B 1 218 ? 9.711 14.188 3.674 1 98 218 GLU B C 1
ATOM 3506 O O . GLU B 1 218 ? 10.883 13.789 3.66 1 98 218 GLU B O 1
ATOM 3511 N N . MET B 1 219 ? 9.023 14.359 4.75 1 98.44 219 MET B N 1
ATOM 3512 C CA . MET B 1 219 ? 9.586 14.055 6.059 1 98.44 219 MET B CA 1
ATOM 3513 C C . MET B 1 219 ? 9.922 12.57 6.168 1 98.44 219 MET B C 1
ATOM 3515 O O . MET B 1 219 ? 10.953 12.203 6.734 1 98.44 219 MET B O 1
ATOM 3519 N N . ALA B 1 220 ? 9.078 11.703 5.688 1 98.69 220 ALA B N 1
ATOM 3520 C CA . ALA B 1 220 ? 9.312 10.258 5.68 1 98.69 220 ALA B CA 1
ATOM 3521 C C . ALA B 1 220 ? 10.578 9.914 4.895 1 98.69 220 ALA B C 1
ATOM 3523 O O . ALA B 1 220 ? 11.398 9.117 5.352 1 98.69 220 ALA B O 1
ATOM 3524 N N . VAL B 1 221 ? 10.711 10.523 3.723 1 98.56 221 VAL B N 1
ATOM 3525 C CA . VAL B 1 221 ? 11.852 10.266 2.854 1 98.56 221 VAL B CA 1
ATOM 3526 C C . VAL B 1 221 ? 13.141 10.695 3.555 1 98.56 221 VAL B C 1
ATOM 3528 O O . VAL B 1 221 ? 14.133 9.953 3.553 1 98.56 221 VAL B O 1
ATOM 3531 N N . GLU B 1 222 ? 13.094 11.875 4.195 1 98.31 222 GLU B N 1
ATOM 3532 C CA . GLU B 1 222 ? 14.25 12.367 4.941 1 98.31 222 GLU B CA 1
ATOM 3533 C C . GLU B 1 222 ? 14.633 11.406 6.062 1 98.31 222 GLU B C 1
ATOM 3535 O O . GLU B 1 222 ? 15.812 11.094 6.242 1 98.31 222 GLU B O 1
ATOM 3540 N N . PHE B 1 223 ? 13.68 10.922 6.766 1 98.69 223 PHE B N 1
ATOM 3541 C CA . PHE B 1 223 ? 13.922 10 7.871 1 98.69 223 PHE B CA 1
ATOM 3542 C C . PHE B 1 223 ? 14.547 8.703 7.363 1 98.69 223 PHE B C 1
ATOM 3544 O O . PHE B 1 223 ? 15.555 8.242 7.906 1 98.69 223 PHE B O 1
ATOM 3551 N N . ILE B 1 224 ? 13.945 8.117 6.324 1 98.75 224 ILE B N 1
ATOM 3552 C CA . ILE B 1 224 ? 14.359 6.832 5.781 1 98.75 224 ILE B CA 1
ATOM 3553 C C . ILE B 1 224 ? 15.82 6.906 5.332 1 98.75 224 ILE B C 1
ATOM 3555 O O . ILE B 1 224 ? 16.594 5.969 5.543 1 98.75 224 ILE B O 1
ATOM 3559 N N . LEU B 1 225 ? 16.234 8.062 4.789 1 97.94 225 LEU B N 1
ATOM 3560 C CA . LEU B 1 225 ? 17.547 8.195 4.191 1 97.94 225 LEU B CA 1
ATOM 3561 C C . LEU B 1 225 ? 18.547 8.781 5.184 1 97.94 225 LEU B C 1
ATOM 3563 O O . LEU B 1 225 ? 19.734 8.914 4.879 1 97.94 225 LEU B O 1
ATOM 3567 N N . SER B 1 226 ? 18.141 9.172 6.359 1 96.44 226 SER B N 1
ATOM 3568 C CA . SER B 1 226 ? 19.031 9.758 7.355 1 96.44 226 SER B CA 1
ATOM 3569 C C . SER B 1 226 ? 19.859 8.688 8.055 1 96.44 226 SER B C 1
ATOM 3571 O O . SER B 1 226 ? 19.453 7.527 8.117 1 96.44 226 SER B O 1
#

Radius of gyration: 23.8 Å; Cα contacts (8 Å, |Δi|>4): 860; chains: 2; bounding box: 42×72×57 Å

Nearest PDB structures (foldseek):
  3ojc-assembly1_A  TM=9.580E-01  e=1.500E-21  Yersinia pestis CO92
  5hqt-assembly1_A  TM=9.326E-01  e=1.802E-21  Escherichia coli O157:H7 str. SS52
  5elm-assembly2_D  TM=9.257E-01  e=3.749E-21  Escherichia coli
  2zsk-assembly1_B  TM=9.022E-01  e=1.293E-19  Pyrococcus horikoshii OT3
  1jfl-assembly1_B  TM=9.043E-01  e=7.660E-15  Pyrococcus horikoshii OT3

pLDDT: mean 94.7, std 4.49, range [78.44, 98.88]

Organism: NCBI:txid2715131

Solvent-accessible surface area (backbone atoms only — not comparable to full-atom values): 23392 Å² total; per-residue (Å²): 116,43,35,40,15,35,41,26,23,80,42,55,65,47,26,49,49,51,55,48,50,38,40,51,54,45,16,72,72,74,34,85,71,44,43,67,41,38,36,34,42,24,41,40,30,44,55,67,72,64,69,43,64,67,61,44,39,51,49,52,38,54,50,49,50,41,35,44,74,61,58,27,60,29,36,33,62,49,58,67,59,70,47,65,37,45,83,70,33,47,83,74,48,94,48,54,63,62,48,58,39,55,31,50,39,54,51,29,56,77,69,71,41,50,32,28,30,48,45,36,34,48,66,51,60,70,35,55,53,46,44,48,44,23,35,75,75,60,65,27,47,63,43,69,65,60,69,75,49,38,57,50,34,22,46,43,41,69,69,24,37,76,69,72,43,82,47,71,66,54,40,50,50,52,52,51,51,50,51,51,35,51,76,68,67,38,51,26,34,34,27,55,38,80,52,44,60,77,59,51,54,70,86,78,48,90,54,50,72,43,43,45,58,60,40,35,40,51,49,49,41,52,52,27,71,95,119,45,34,41,15,36,41,26,22,78,43,54,66,48,28,50,50,51,56,48,50,38,41,51,53,44,17,72,71,75,35,83,71,43,44,68,39,37,36,34,42,24,39,39,30,42,56,68,72,64,68,42,65,67,61,45,39,51,49,52,36,54,50,51,49,40,35,43,72,60,57,28,60,30,36,33,63,51,58,68,60,70,48,64,34,44,82,71,35,48,83,75,49,94,47,53,63,60,51,55,38,55,31,50,38,56,52,30,55,77,68,70,42,49,33,28,30,49,46,36,34,48,65,50,60,70,36,53,52,45,46,49,44,24,34,75,76,60,67,27,47,63,43,70,64,60,67,74,49,36,58,50,35,22,45,44,41,69,71,24,37,76,68,71,44,82,48,71,66,54,40,50,51,53,51,50,50,50,50,52,34,51,76,68,67,37,49,27,34,34,29,55,38,80,51,44,61,76,61,51,54,69,87,77,47,90,53,50,73,42,43,44,57,62,39,33,40,50,48,51,40,52,54,27,70,94

Secondary structure (DSSP, 8-state):
-PPEEEEE-TTHHHHHHHHHHHHHHHHHHH-TT----EEEEE--THHHHTT-HHHHHHHHHHHHHHHHHTT-SEEEESSSGGGGGHHHHGGGSSS-B--HHHHHHHHHHHTT--EEEEES-HHHHHSHHHHHHHHHHH--EEE---HHHHHHHHHIIIIIGGGT---HHHHHHHHHHHHHHHHTT--EEEE-STTHHHH--GGG-SSPEEEHHHHHHHHHHHHHH-/-PPEEEEE-TTHHHHHHHHHHHHHHHHHHH-TT----EEEEE--THHHHTT-HHHHHHHHHHHHHHHHHHT-SEEEESSSGGGGGHHHHGGGSSS-B--HHHHHHHHHHHTT--EEEEES-HHHHHSHHHHHHHHHHH--EEE---HHHHHHHHHIIIIIGGGT---HHHHHHHHHHHHHHHHTT--EEEE-STTHHHH--GGG-SS-EEEHHHHHHHHHHHHHH-

InterPro domains:
  IPR001920 Asp/Glu racemase [G3DSA:3.40.50.1860] (4-221)
  IPR001920 Asp/Glu racemase [G3DSA:3.40.50.1860] (100-211)
  IPR001920 Asp/Glu racemase [SSF53681] (1-107)
  IPR001920 Asp/Glu racemase [SSF53681] (114-225)
  IPR004380 Aspartate racemase [TIGR00035] (1-225)
  IPR015942 Asp/Glu/hydantoin racemase [PF01177] (7-220)
  IPR033134 Asp/Glu racemase, active site 2 [PS00924] (189-199)

Sequence (452 aa):
MKTLGLIGGTSWYSTLVYYREINKRVGDLIGSQGNPELILYSINIELMREMDKEKIKSKYLTVSKKLQDAGAEAIMICANTPHLVYEYVQPKIDIPILHIGDAIGRNAIKRELKTLGLLGNKPTMTGDFISGYLKRNFDIDVILPQDGSINKSHYFVSKELTQGKFTKNAEEFYLEKIKEFEKANVDGVILGCTELPLLIKHSSTNLPLLATTDLHIEMAVEFILSMKTLGLIGGTSWYSTLVYYREINKRVGDLIGSQGNPELILYSINIELMREMDKEKIKSKYLTVSKKLQDAGAEAIMICANTPHLVYEYVQPKIDIPILHIGDAIGRNAIKRELKTLGLLGNKPTMTGDFISGYLKRNFDIDVILPQDGSINKSHYFVSKELTQGKFTKNAEEFYLEKIKEFEKANVDGVILGCTELPLLIKHSSTNLPLLATTDLHIEMAVEFILS